Protein 3CWC (pdb70)

Solvent-accessible surface area: 30015 Å² total

Nearest PDB structures (foldseek):
  3cwc-assembly1_A  TM=1.003E+00  e=7.438E-79  Salmonella enterica subsp. enterica serovar Typhimurium str. LT2
  3cwc-assembly1_B  TM=9.970E-01  e=9.339E-73  Salmonella enterica subsp. enterica serovar Typhimurium str. LT2
  1to6-assembly1_A  TM=7.907E-01  e=5.808E-34  Neisseria meningitidis serogroup A
  7o62-assembly1_C  TM=5.176E-01  e=2.120E-01  Desulfotalea psychrophila LSv54
  6r4f-assembly1_A  TM=1.918E-01  e=2.707E-01  Homo sapiens

B-factor: mean 47.13, std 9.65, range [23.75, 76.46]

Sequence (729 aa):
AKIVIAPDSYKESLSALEVATAIEQGFREIWPDADYLKLPLADGGEGTVEAVEATAGRIVHVEVTGPLGHRVNAFYGLSGDARSAFIEAAASGLEQVPPAQRDPLKTTSWGTGELIRHALDAGVEHIIIGIGGSATNDGGAGVQALGARLRDAQGNDIAQGGIGLETLASIDISGLDKRLSACHIEVACDVTNPLTGKEGASAVFGPQKGATPEIERLDTALTRYAHLIARDLHVDVLDLAGGGAAGGGAALYAFCGAQLRRGIEIVTDALHLEACLADADLVITGEGRIDSGKVPIGVANIAKRYNKPVIGIAGSLTHGLDAVFSVIYTICTLEDALKNASENVRTARNVAATLKAGQQLRNAKIVIAPDSYKESLSALEVATAIEQGFREIWPDADYLKLPLADGGEGTVEAVEATAGRIVHVEVTGPLGHRVNAFYGLSGDARSAFIEAAASGLEQVPPAQRDPLKTTSWGTGELIRHALDAGVEHIIIGIGGSATNDGGAGVQALGARLRDAQGNDIAQGGIGLETLASIDISGLDKRLSACHIEVACDVTNPLTGKEGASAVFGPQKGATPEIERLDTALTRYAHLIARDLHVDVLDLAGGGAAGGGAALYAFCGAQLRRGIEIVTDALHLEACLADADLVITGEGRIDSQTIHGKVPIGVANIAKRYNKPVIGIAGSLTAHGLDAVFSVIYTICTLEDALKNASENVRTARNVAATLKAGQQL

Foldseek 3Di:
DEEEEEAQAAPLFGHLVLLSVLLVLLLCVQVVPHHYDYQRFDFLDPRHQVSVVLQVWDKDWDWFQEFQRDIATAIWIAGPVRQEIEEECSGAFPVRAPPVRQDQQATAPLRVLVSVVVSVVSVHQEYEYRQPGGLYQQQNLVLVNQQKAWDAPVSDGFHHHLNSLLRTDAIDCPGGNPCQQSHAYEYAFDFQAACADCRALLNPVVVVSVDDPVSVSSRVSSVSVQVNLCVHQVDRSRNGGRQRGNNGVSCCVRNRVYHYDGSLVVRCVVSVLLVSLLPGQAYEYEYHDADVDPRLVSNLVSNVVNPHAYEYEYEYQVPSHPYYHYFYFDRPPDPCRNVVSSNRSNVSNVVSVVVVVVVPVD/DAEEEEEAQAAPLFGHQQLLSVLLVLLLCVQVVPHHYHYQYAYFLDPNHQVSVVLQVWDKDWDWFQAFQGDIDIAIWIAGPVRQEIEEECRRFAPVVADPVGQDQQRTAPLRVLVSVVVSVVSVYQEYEYRQPGGLYQQQNLNLVNQFKAFAFPVRHGFHHGLVRLQRGDAIGCPGGNPCQQSHAYEYAFDFFAACADCRAQLNPPVVVSPDDPVSVSSRVSSVVVQVNLCVRQVDRRRNGGRQRGNNGVSCCCRNRVYHYDNRSVVRCVVSVLLVSLLPHQEYEYEYHDEDPVPPDPSNLQVSLVSNVVNPHAYEYEYEYCDDHSHPYYDYFYADRPPPCVRSVVSSNRSNVSNVVSVVVVVVVVD

Radius of gyration: 36.72 Å; Cα contacts (8 Å, |Δi|>4): 1914; chains: 2; bounding box: 70×64×110 Å

Organism: Salmonella typhimurium (strain LT2 / SGSC1412 / ATCC 700720) (NCBI:txid99287)

CATH classification: 3.40.50.10350 (+1 more: 3.90.1510.10)

Secondary structure (DSSP, 8-state):
--EEE----BTTS--HHHHHHHHHHHHHTT-TTS-EEE-----SSTTTTT--TTTT-EEEEEEEE-TTSSEEEEEEEE-TTS-EEEE--TTTBGGGS-GGG--TTT---HHHHHHHHHHHHTT-SEEEEE--SB---STT---TTTT-EEE-TTSPBPPSSTTGGGS--EEETTSS-THHHHSEEEEE------SSSTTSHHHHHTGGGT-----HHHHHHHHHHHHHHHHHS----TT-TTTT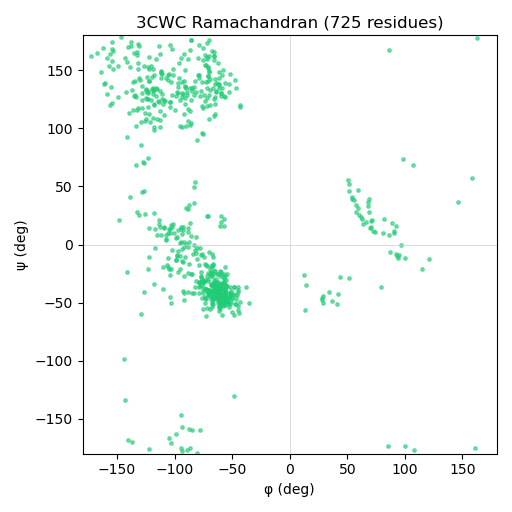GGG--HHIIIII--EEE-HHHHHHHHTTHHHHHHH-SEEEE--EES---HHHHHHHHHHHHTT--EEEEEEE-----SEEEEEE---TTSTTHHHHHHHHH--HHHHHHHHHHHHH--/---EEE----BTTS--HHHHHHHHHHHHHTT-TTS-EEE-----SSTTTTT--TTTT-EEEEEEEE-TTSSEEEEEEEE-TTSSEEEE--TTTBGGGS-GGG--TTT---HHHHHHHHHHHHTT-SEEEEE--SB---STT---TTTT-EEE-TTSPBPPSSHHHHTT--EEE-TTS-THHHHSEEEEE------SSSTTSHHHHHTGGGT-----HHHHHHHHHHHHHHHHHT----SS-TTTTGGG--HHHHHHH-PEEE-HHHHHHHHTTHHHHHHT-SEEEE--B-SSSTT---HHHHHHHHHHHTTT--EEEEEEES-----SEEEEEE----SSSHHHHHHHHHH--HHHHHHHHHHHHT-

InterPro domains:
  IPR004381 Glycerate kinase [PF02595] (3-373)
  IPR004381 Glycerate kinase [PIRSF006078] (1-374)
  IPR004381 Glycerate kinase [PTHR21599] (1-378)
  IPR004381 Glycerate kinase [TIGR00045] (2-374)
  IPR018193 Glycerate kinase, flavodoxin-like fold [G3DSA:3.90.1510.10] (42-276)
  IPR018197 Glycerate kinase, restriction-enzyme-like fold [G3DSA:3.40.50.10350] (1-362)
  IPR036129 Glycerate kinase superfamily [SSF110738] (1-373)

Structure (mmCIF, N/CA/C/O backbone):
data_3CWC
#
_entry.id   3CWC
#
_cell.length_a   63.733
_cell.length_b   59.549
_cell.length_c   103.605
_cell.angle_alpha   90.000
_cell.angle_beta   106.010
_cell.angle_gamma   90.000
#
_symmetry.space_group_name_H-M   'P 1 21 1'
#
loop_
_entity.id
_entity.type
_entity.pdbx_description
1 polymer 'Putative glycerate kinase 2'
2 non-polymer 1,2-ETHANEDIOL
3 non-polymer 'CHLORIDE ION'
4 water water
#
loop_
_atom_site.group_PDB
_atom_site.id
_atom_site.type_symbol
_atom_site.label_atom_id
_atom_site.label_alt_id
_atom_site.label_comp_id
_atom_site.label_asym_id
_atom_site.label_entity_id
_atom_site.label_seq_id
_atom_site.pdbx_PDB_ins_code
_atom_site.Cartn_x
_atom_site.Cartn_y
_atom_site.Cartn_z
_atom_site.occupancy
_atom_site.B_iso_or_equiv
_atom_site.auth_seq_id
_atom_site.auth_comp_id
_atom_site.auth_asym_id
_atom_site.auth_atom_id
_atom_site.pdbx_PDB_model_num
ATOM 1 N N . ALA A 1 3 ? 50.974 53.116 15.221 1.00 33.99 0 ALA A N 1
ATOM 2 C CA . ALA A 1 3 ? 49.657 52.449 14.993 1.00 34.46 0 ALA A CA 1
ATOM 3 C C . ALA A 1 3 ? 48.653 52.879 16.042 1.00 34.31 0 ALA A C 1
ATOM 4 O O . ALA A 1 3 ? 48.986 52.990 17.212 1.00 34.34 0 ALA A O 1
ATOM 14 N N . LYS A 1 5 ? 45.990 52.511 18.720 1.00 32.53 2 LYS A N 1
ATOM 15 C CA . LYS A 1 5 ? 45.720 51.499 19.719 1.00 32.88 2 LYS A CA 1
ATOM 16 C C . LYS A 1 5 ? 44.268 51.522 20.074 1.00 31.72 2 LYS A C 1
ATOM 17 O O . LYS A 1 5 ? 43.777 52.529 20.527 1.00 31.53 2 LYS A O 1
ATOM 23 N N . ILE A 1 6 ? 43.602 50.387 19.880 1.00 30.34 3 ILE A N 1
ATOM 24 C CA . ILE A 1 6 ? 42.193 50.246 20.084 1.00 30.43 3 ILE A CA 1
ATOM 25 C C . ILE A 1 6 ? 42.008 49.105 21.100 1.00 31.02 3 ILE A C 1
ATOM 26 O O . ILE A 1 6 ? 42.423 47.986 20.837 1.00 31.40 3 ILE A O 1
ATOM 31 N N . VAL A 1 7 ? 41.421 49.417 22.257 1.00 30.79 4 VAL A N 1
ATOM 32 C CA . VAL A 1 7 ? 41.129 48.413 23.280 1.00 31.13 4 VAL A CA 1
ATOM 33 C C . VAL A 1 7 ? 39.645 48.090 23.193 1.00 31.55 4 VAL A C 1
ATOM 34 O O . VAL A 1 7 ? 38.832 48.998 23.192 1.00 31.80 4 VAL A O 1
ATOM 38 N N . ILE A 1 8 ? 39.329 46.802 23.110 1.00 31.08 5 ILE A N 1
ATOM 39 C CA . ILE A 1 8 ? 37.993 46.297 23.059 1.00 32.28 5 ILE A CA 1
ATOM 40 C C . ILE A 1 8 ? 37.714 45.517 24.344 1.00 32.90 5 ILE A C 1
ATOM 41 O O . ILE A 1 8 ? 38.180 44.385 24.522 1.00 33.25 5 ILE A O 1
ATOM 46 N N . ALA A 1 9 ? 36.894 46.115 25.221 1.00 34.04 6 ALA A N 1
ATOM 47 C CA . ALA A 1 9 ? 36.698 45.650 26.618 1.00 33.77 6 ALA A CA 1
ATOM 48 C C . ALA A 1 9 ? 35.205 45.588 27.001 1.00 34.01 6 ALA A C 1
ATOM 49 O O . ALA A 1 9 ? 34.703 46.434 27.787 1.00 32.15 6 ALA A O 1
ATOM 51 N N . PRO A 1 10 ? 34.464 44.635 26.387 1.00 35.18 7 PRO A N 1
ATOM 52 C CA . PRO A 1 10 ? 33.039 44.435 26.636 1.00 36.10 7 PRO A CA 1
ATOM 53 C C . PRO A 1 10 ? 32.756 43.367 27.699 1.00 37.74 7 PRO A C 1
ATOM 54 O O . PRO A 1 10 ? 33.595 42.540 27.977 1.00 37.35 7 PRO A O 1
ATOM 58 N N . ASP A 1 11 ? 31.540 43.430 28.240 1.00 39.23 8 ASP A N 1
ATOM 59 C CA . ASP A 1 11 ? 30.897 42.376 28.993 1.00 39.82 8 ASP A CA 1
ATOM 60 C C . ASP A 1 11 ? 30.205 41.440 27.993 1.00 40.23 8 ASP A C 1
ATOM 61 O O . ASP A 1 11 ? 30.173 41.696 26.765 1.00 38.79 8 ASP A O 1
ATOM 66 N N . SER A 1 12 ? 29.625 40.352 28.501 1.00 39.71 9 SER A N 1
ATOM 67 C CA . SER A 1 12 ? 28.943 39.414 27.592 1.00 39.50 9 SER A CA 1
ATOM 68 C C . SER A 1 12 ? 27.575 39.932 27.215 1.00 39.05 9 SER A C 1
ATOM 69 O O . SER A 1 12 ? 27.082 40.945 27.739 1.00 38.05 9 SER A O 1
ATOM 72 N N . TYR A 1 13 ? 26.974 39.236 26.264 1.00 39.39 10 TYR A N 1
ATOM 73 C CA . TYR A 1 13 ? 25.562 39.366 26.006 1.00 40.18 10 TYR A CA 1
ATOM 74 C C . TYR A 1 13 ? 24.875 38.188 26.679 1.00 41.72 10 TYR A C 1
ATOM 75 O O . TYR A 1 13 ? 25.112 37.029 26.321 1.00 43.14 10 TYR A O 1
ATOM 84 N N . LYS A 1 14 ? 24.038 38.480 27.665 1.00 42.75 11 LYS A N 1
ATOM 85 C CA . LYS A 1 14 ? 23.345 37.465 28.397 1.00 43.48 11 LYS A CA 1
ATOM 86 C C . LYS A 1 14 ? 22.425 36.572 27.537 1.00 43.50 11 LYS A C 1
ATOM 87 O O . LYS A 1 14 ? 21.570 37.073 26.786 1.00 43.25 11 LYS A O 1
ATOM 93 N N . GLU A 1 15 ? 22.612 35.251 27.676 1.00 43.13 12 GLU A N 1
ATOM 94 C CA . GLU A 1 15 ? 21.938 34.223 26.864 1.00 43.36 12 GLU A CA 1
ATOM 95 C C . GLU A 1 15 ? 22.426 34.229 25.439 1.00 42.59 12 GLU A C 1
ATOM 96 O O . GLU A 1 15 ? 21.795 33.656 24.556 1.00 43.16 12 GLU A O 1
ATOM 102 N N . SER A 1 16 ? 23.538 34.908 25.196 1.00 41.87 13 SER A N 1
ATOM 103 C CA . SER A 1 16 ? 24.099 34.958 23.874 1.00 40.81 13 SER A CA 1
ATOM 104 C C . SER A 1 16 ? 25.635 34.930 24.001 1.00 40.86 13 SER A C 1
ATOM 105 O O . SER A 1 16 ? 26.196 34.149 24.776 1.00 41.48 13 SER A O 1
ATOM 108 N N . LEU A 1 17 ? 26.305 35.809 23.271 1.00 40.27 14 LEU A N 1
ATOM 109 C CA . LEU A 1 17 ? 27.741 35.772 23.118 1.00 38.87 14 LEU A CA 1
ATOM 110 C C . LEU A 1 17 ? 28.487 36.025 24.417 1.00 38.26 14 LEU A C 1
ATOM 111 O O . LEU A 1 17 ? 28.093 36.895 25.183 1.00 37.82 14 LEU A O 1
ATOM 116 N N . SER A 1 18 ? 29.555 35.257 24.657 1.00 37.52 15 SER A N 1
ATOM 117 C CA . SER A 1 18 ? 30.470 35.517 25.758 1.00 37.25 15 SER A CA 1
ATOM 118 C C . SER A 1 18 ? 31.208 36.858 25.531 1.00 37.72 15 SER A C 1
ATOM 119 O O . SER A 1 18 ? 31.227 37.336 24.403 1.00 38.75 15 SER A O 1
ATOM 122 N N . ALA A 1 19 ? 31.810 37.426 26.594 1.00 37.33 16 ALA A N 1
ATOM 123 C CA . ALA A 1 19 ? 32.604 38.647 26.536 1.00 36.87 16 ALA A CA 1
ATOM 124 C C . ALA A 1 19 ? 33.637 38.585 25.442 1.00 37.49 16 ALA A C 1
ATOM 125 O O . ALA A 1 19 ? 33.762 39.548 24.678 1.00 36.88 16 ALA A O 1
ATOM 127 N N . LEU A 1 20 ? 34.345 37.459 25.355 1.00 37.18 17 LEU A N 1
ATOM 128 C CA . LEU A 1 20 ? 35.326 37.248 24.302 1.00 37.67 17 LEU A CA 1
ATOM 129 C C . LEU A 1 20 ? 34.715 37.209 22.885 1.00 37.55 17 LEU A C 1
ATOM 130 O O . LEU A 1 20 ? 35.305 37.732 21.943 1.00 37.23 17 LEU A O 1
ATOM 135 N N . GLU A 1 21 ? 33.563 36.565 22.736 1.00 37.20 18 GLU A N 1
ATOM 136 C CA . GLU A 1 21 ? 32.925 36.479 21.450 1.00 37.47 18 GLU A CA 1
ATOM 137 C C . GLU A 1 21 ? 32.436 37.856 20.997 1.00 36.85 18 GLU A C 1
ATOM 138 O O . GLU A 1 21 ? 32.527 38.148 19.821 1.00 36.89 18 GLU A O 1
ATOM 144 N N . VAL A 1 22 ? 31.967 38.687 21.922 1.00 35.62 19 VAL A N 1
ATOM 145 C CA . VAL A 1 22 ? 31.640 40.087 21.618 1.00 36.28 19 VAL A CA 1
ATOM 146 C C . VAL A 1 22 ? 32.881 40.827 21.124 1.00 36.65 19 VAL A C 1
ATOM 147 O O . VAL A 1 22 ? 32.816 41.526 20.117 1.00 35.87 19 VAL A O 1
ATOM 151 N N . ALA A 1 23 ? 33.993 40.651 21.854 1.00 36.47 20 ALA A N 1
ATOM 152 C CA . ALA A 1 23 ? 35.232 41.359 21.578 1.00 35.84 20 ALA A CA 1
ATOM 153 C C . ALA A 1 23 ? 35.769 40.918 20.209 1.00 35.59 20 ALA A C 1
ATOM 154 O O . ALA A 1 23 ? 36.245 41.733 19.422 1.00 35.34 20 ALA A O 1
ATOM 156 N N . THR A 1 24 ? 35.598 39.642 19.880 1.00 36.12 21 THR A N 1
ATOM 157 C CA . THR A 1 24 ? 36.059 39.115 18.595 1.00 35.38 21 THR A CA 1
ATOM 158 C C . THR A 1 24 ? 35.241 39.650 17.446 1.00 35.66 21 THR A C 1
ATOM 159 O O . THR A 1 24 ? 35.799 40.038 16.426 1.00 34.93 21 THR A O 1
ATOM 163 N N . ALA A 1 25 ? 33.915 39.721 17.635 1.00 35.69 22 ALA A N 1
ATOM 164 C CA . ALA A 1 25 ? 33.023 40.258 16.618 1.00 35.05 22 ALA A CA 1
ATOM 165 C C . ALA A 1 25 ? 33.300 41.740 16.364 1.00 34.49 22 ALA A C 1
ATOM 166 O O . ALA A 1 25 ? 33.278 42.184 15.216 1.00 34.42 22 ALA A O 1
ATOM 168 N N . ILE A 1 26 ? 33.587 42.487 17.424 1.00 33.75 23 ILE A N 1
ATOM 169 C CA . ILE A 1 26 ? 33.894 43.889 17.303 1.00 33.11 23 ILE A CA 1
ATOM 170 C C . ILE A 1 26 ? 35.206 44.091 16.556 1.00 34.13 23 ILE A C 1
ATOM 171 O O . ILE A 1 26 ? 35.285 44.974 15.691 1.00 34.05 23 ILE A O 1
ATOM 176 N N . GLU A 1 27 ? 36.214 43.284 16.876 1.00 34.99 24 GLU A N 1
ATOM 177 C CA . GLU A 1 27 ? 37.507 43.409 16.244 1.00 36.57 24 GLU A CA 1
ATOM 178 C C . GLU A 1 27 ? 37.461 43.047 14.755 1.00 36.61 24 GLU A C 1
ATOM 179 O O . GLU A 1 2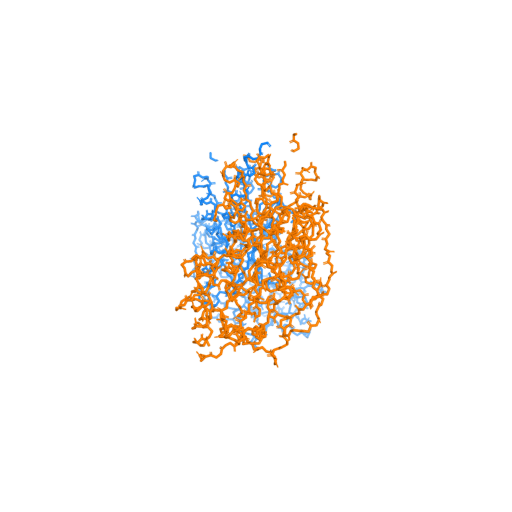7 ? 38.025 43.754 13.952 1.00 35.72 24 GLU A O 1
ATOM 185 N N . GLN A 1 28 ? 36.804 41.940 14.417 1.00 37.04 25 GLN A N 1
ATOM 186 C CA . GLN A 1 28 ? 36.486 41.620 13.012 1.00 37.76 25 GLN A CA 1
ATOM 187 C C . GLN A 1 28 ? 35.866 42.773 12.205 1.00 37.65 25 GLN A C 1
ATOM 188 O O . GLN A 1 28 ? 36.350 43.088 11.143 1.00 38.41 25 GLN A O 1
ATOM 194 N N . GLY A 1 29 ? 34.815 43.405 12.715 1.00 37.14 26 GLY A N 1
ATOM 195 C CA . GLY A 1 29 ? 34.210 44.561 12.030 1.00 35.95 26 GLY A CA 1
ATOM 196 C C . GLY A 1 29 ? 35.155 45.746 11.882 1.00 35.39 26 GLY A C 1
ATOM 197 O O . GLY A 1 29 ? 35.247 46.324 10.799 1.00 34.35 26 GLY A O 1
ATOM 198 N N . PHE A 1 30 ? 35.835 46.117 12.970 1.00 34.01 27 PHE A N 1
ATOM 199 C CA . PHE A 1 30 ? 36.871 47.153 12.916 1.00 34.96 27 PHE A CA 1
ATOM 200 C C . PHE A 1 30 ? 37.979 46.878 11.912 1.00 34.80 27 PHE A C 1
ATOM 201 O O . PHE A 1 30 ? 38.423 47.777 11.238 1.00 34.55 27 PHE A O 1
ATOM 209 N N . ARG A 1 31 ? 38.424 45.631 11.783 1.00 36.07 28 ARG A N 1
ATOM 210 C CA . ARG A 1 31 ? 39.483 45.339 10.820 1.00 37.16 28 ARG A CA 1
ATOM 211 C C . ARG A 1 31 ? 39.072 45.489 9.371 1.00 37.39 28 ARG A C 1
ATOM 212 O O . ARG A 1 31 ? 39.916 45.606 8.508 1.00 38.39 28 ARG A O 1
ATOM 220 N N . GLU A 1 32 ? 37.789 45.484 9.110 1.00 37.48 29 GLU A N 1
ATOM 221 C CA . GLU A 1 32 ? 37.292 45.753 7.777 1.00 37.74 29 GLU A CA 1
ATOM 222 C C . GLU A 1 32 ? 37.559 47.198 7.334 1.00 37.26 29 GLU A C 1
ATOM 223 O O . GLU A 1 32 ? 37.684 47.453 6.165 1.00 38.44 29 GLU A O 1
ATOM 229 N N . ILE A 1 33 ? 37.697 48.114 8.284 1.00 35.80 30 ILE A N 1
ATOM 230 C CA . ILE A 1 33 ? 38.033 49.516 8.037 1.00 34.65 30 ILE A CA 1
ATOM 231 C C . ILE A 1 33 ? 39.493 49.774 8.382 1.00 34.00 30 ILE A C 1
ATOM 232 O O . ILE A 1 33 ? 40.192 50.375 7.618 1.00 34.06 30 ILE A O 1
ATOM 237 N N . TRP A 1 34 ? 39.959 49.273 9.533 1.00 33.68 31 TRP A N 1
ATOM 238 C CA . TRP A 1 34 ? 41.318 49.504 10.000 1.00 33.29 31 TRP A CA 1
ATOM 239 C C . TRP A 1 34 ? 42.081 48.176 10.248 1.00 33.84 31 TRP A C 1
ATOM 240 O O . TRP A 1 34 ? 42.284 47.758 11.408 1.00 34.17 31 TRP A O 1
ATOM 251 N N . PRO A 1 35 ? 42.498 47.491 9.149 1.00 34.55 32 PRO A N 1
ATOM 252 C CA . PRO A 1 35 ? 43.140 46.183 9.323 1.00 34.55 32 PRO A CA 1
ATOM 253 C C . PRO A 1 35 ? 44.385 46.187 10.155 1.00 35.22 32 PRO A C 1
ATOM 254 O O . PRO A 1 35 ? 44.636 45.243 10.882 1.00 36.60 32 PRO A O 1
ATOM 258 N N . ASP A 1 36 ? 45.167 47.238 10.011 1.00 36.43 33 ASP A N 1
ATOM 259 C CA . ASP A 1 36 ? 46.491 47.335 10.519 1.00 37.59 33 ASP A CA 1
ATOM 260 C C . ASP A 1 36 ? 46.582 48.092 11.851 1.00 37.47 33 ASP A C 1
ATOM 261 O O . ASP A 1 36 ? 47.669 48.362 12.302 1.00 37.73 33 ASP A O 1
ATOM 266 N N . ALA A 1 37 ? 45.476 48.471 12.476 1.00 36.79 34 ALA A N 1
ATOM 267 C CA . ALA A 1 37 ? 45.569 49.060 13.805 1.00 36.44 34 ALA A CA 1
ATOM 268 C C . ALA A 1 37 ? 46.040 47.983 14.791 1.00 36.08 34 ALA A C 1
ATOM 269 O O . ALA A 1 37 ? 46.018 46.801 14.482 1.00 35.49 34 ALA A O 1
ATOM 271 N N . ASP A 1 38 ? 46.442 48.417 15.981 1.00 36.56 35 ASP A N 1
ATOM 272 C CA . ASP A 1 38 ? 46.720 47.534 17.109 1.00 37.09 35 ASP A CA 1
ATOM 273 C C . ASP A 1 38 ? 45.516 47.301 18.037 1.00 36.75 35 ASP A C 1
ATOM 274 O O . ASP A 1 38 ? 45.118 48.192 18.769 1.00 36.93 35 ASP A O 1
ATOM 279 N N . TYR A 1 39 ? 45.020 46.069 18.038 1.00 36.40 36 TYR A N 1
ATOM 280 C CA . TYR A 1 39 ? 43.873 45.635 18.838 1.00 36.62 36 TYR A CA 1
ATOM 281 C C . TYR A 1 39 ? 44.244 44.820 20.072 1.00 37.13 36 TYR A C 1
ATOM 282 O O . TYR A 1 39 ? 45.122 44.008 20.033 1.00 36.49 36 TYR A O 1
ATOM 291 N N . LEU A 1 40 ? 43.539 45.089 21.168 1.00 37.78 37 LEU A N 1
ATOM 292 C CA . LEU A 1 40 ? 43.641 44.354 22.393 1.00 37.63 37 LEU A CA 1
ATOM 293 C C . LEU A 1 40 ? 42.205 44.060 22.809 1.00 38.12 37 LEU A C 1
ATOM 294 O O . LEU A 1 40 ? 41.442 44.976 23.070 1.00 38.07 37 LEU A O 1
ATOM 299 N N . LYS A 1 41 ? 41.862 42.780 22.872 1.00 38.58 38 LYS A N 1
ATOM 300 C CA . LYS A 1 41 ? 40.604 42.318 23.442 1.00 39.12 38 LYS A CA 1
ATOM 301 C C . LYS A 1 41 ? 40.832 41.969 24.908 1.00 39.30 38 LYS A C 1
ATOM 302 O O . LYS A 1 41 ? 41.740 41.211 25.255 1.00 39.38 38 LYS A O 1
ATOM 308 N N . LEU A 1 42 ? 40.008 42.563 25.755 1.00 39.68 39 LEU A N 1
ATOM 309 C CA . LEU A 1 42 ? 39.970 42.319 27.178 1.00 40.11 39 LEU A CA 1
ATOM 310 C C . LEU A 1 42 ? 38.530 42.026 27.559 1.00 40.00 39 LEU A C 1
ATOM 311 O O . LEU A 1 42 ? 37.807 42.929 27.940 1.00 39.47 39 LEU A O 1
ATOM 316 N N . PRO A 1 43 ? 38.100 40.757 27.444 1.00 40.76 40 PRO A N 1
ATOM 317 C CA . PRO A 1 43 ? 36.768 40.391 27.921 1.00 40.45 40 PRO A CA 1
ATOM 318 C C . PRO A 1 43 ? 36.639 40.684 29.397 1.00 41.24 40 PRO A C 1
ATOM 319 O O . PRO A 1 43 ? 37.532 40.295 30.195 1.00 42.11 40 PRO A O 1
ATOM 323 N N . LEU A 1 44 ? 35.573 41.363 29.780 1.00 41.03 41 LEU A N 1
ATOM 324 C CA . LEU A 1 44 ? 35.415 41.784 31.172 1.00 41.78 41 LEU A CA 1
ATOM 325 C C . LEU A 1 44 ? 34.252 41.068 31.818 1.00 42.05 41 LEU A C 1
ATOM 326 O O . LEU A 1 44 ? 33.486 40.390 31.144 1.00 43.76 41 LEU A O 1
ATOM 331 N N . ALA A 1 45 ? 34.128 41.229 33.123 1.00 42.83 42 ALA A N 1
ATOM 332 C CA . ALA A 1 45 ? 33.014 40.676 33.899 1.00 43.44 42 ALA A CA 1
ATOM 333 C C . ALA A 1 45 ? 32.918 41.495 35.188 1.00 43.92 42 ALA A C 1
ATOM 334 O O . ALA A 1 45 ? 33.879 42.185 35.571 1.00 43.54 42 ALA A O 1
ATOM 336 N N . ASP A 1 46 ? 31.756 41.443 35.835 1.00 44.77 43 ASP A N 1
ATOM 337 C CA . ASP A 1 46 ? 31.501 42.253 37.042 1.00 45.40 43 ASP A CA 1
ATOM 338 C C . ASP A 1 46 ? 31.574 41.431 38.342 1.00 45.41 43 ASP A C 1
ATOM 339 O O . ASP A 1 46 ? 31.181 41.897 39.407 1.00 45.44 43 ASP A O 1
ATOM 344 N N . GLY A 1 47 ? 32.101 40.220 38.258 1.00 45.14 44 GLY A N 1
ATOM 345 C CA . GLY A 1 47 ? 32.086 39.315 39.399 1.00 46.15 44 GLY A CA 1
ATOM 346 C C . GLY A 1 47 ? 30.907 38.353 39.398 1.00 46.04 44 GLY A C 1
ATOM 347 O O . GLY A 1 47 ? 30.860 37.443 40.199 1.00 45.69 44 GLY A O 1
ATOM 348 N N . GLY A 1 48 ? 29.968 38.566 38.488 1.00 46.88 45 GLY A N 1
ATOM 349 C CA . GLY A 1 48 ? 28.809 37.715 38.320 1.00 47.35 45 GLY A CA 1
ATOM 350 C C . GLY A 1 48 ? 29.077 36.512 37.444 1.00 48.63 45 GLY A C 1
ATOM 351 O O . GLY A 1 48 ? 30.204 36.074 37.281 1.00 48.47 45 GLY A O 1
ATOM 352 N N . GLU A 1 49 ? 28.000 35.952 36.913 1.00 50.27 46 GLU A N 1
ATOM 353 C CA . GLU A 1 49 ? 28.047 34.864 35.941 1.00 51.60 46 GLU A CA 1
ATOM 354 C C . GLU A 1 49 ? 29.068 35.193 34.848 1.00 50.24 46 GLU A C 1
ATOM 355 O O . GLU A 1 49 ? 29.078 36.318 34.345 1.00 49.89 46 GLU A O 1
ATOM 361 N N . GLY A 1 50 ? 29.910 34.222 34.491 1.00 49.04 47 GLY A N 1
ATOM 362 C CA . GLY A 1 50 ? 30.896 34.374 33.411 1.00 47.93 47 GLY A CA 1
ATOM 363 C C . GLY A 1 50 ? 32.231 35.003 33.818 1.00 47.12 47 GLY A C 1
ATOM 364 O O . GLY A 1 50 ? 33.062 35.294 32.959 1.00 46.29 47 GLY A O 1
ATOM 365 N N . THR A 1 51 ? 32.453 35.211 35.125 1.00 45.60 48 THR A N 1
ATOM 366 C CA . THR A 1 51 ? 33.680 35.873 35.598 1.00 45.02 48 THR A CA 1
ATOM 367 C C . THR A 1 51 ? 34.871 34.934 35.504 1.00 44.27 48 THR A C 1
ATOM 368 O O . THR A 1 51 ? 35.952 35.393 35.178 1.00 44.38 48 THR A O 1
ATOM 372 N N . VAL A 1 52 ? 34.679 33.639 35.795 1.00 44.36 49 VAL A N 1
ATOM 373 C CA . VAL A 1 52 ? 35.808 32.646 35.749 1.00 44.03 49 VAL A CA 1
ATOM 374 C C . VAL A 1 52 ? 36.310 32.486 34.319 1.00 43.53 49 VAL A C 1
ATOM 375 O O . VAL A 1 52 ? 37.507 32.520 34.077 1.00 43.64 49 VAL A O 1
ATOM 379 N N . GLU A 1 53 ? 35.388 32.343 33.372 1.00 43.95 50 GLU A N 1
ATOM 380 C CA . GLU A 1 53 ? 35.741 32.225 31.947 1.00 43.78 50 GLU A CA 1
ATOM 381 C C . GLU A 1 53 ? 36.386 33.483 31.337 1.00 43.01 50 GLU A C 1
ATOM 382 O O . GLU A 1 53 ? 37.280 33.379 30.475 1.00 42.82 50 GLU A O 1
ATOM 388 N N . ALA A 1 54 ? 35.940 34.655 31.773 1.00 41.49 51 ALA A N 1
ATOM 389 C CA . ALA A 1 54 ? 36.475 35.901 31.242 1.00 41.18 51 ALA A CA 1
ATOM 390 C C . ALA A 1 54 ? 37.891 36.131 31.755 1.00 40.49 51 ALA A C 1
ATOM 391 O O . ALA A 1 54 ? 38.765 36.582 31.021 1.00 40.48 51 ALA A O 1
ATOM 401 N N . VAL A 1 56 ? 40.096 33.775 32.841 1.00 39.07 53 VAL A N 1
ATOM 402 C CA . VAL A 1 56 ? 41.000 32.808 32.241 1.00 39.69 53 VAL A CA 1
ATOM 403 C C . VAL A 1 56 ? 41.463 33.331 30.873 1.00 39.64 53 VAL A C 1
ATOM 404 O O . VAL A 1 56 ? 42.661 33.402 30.608 1.00 38.64 53 VAL A O 1
ATOM 408 N N . GLU A 1 57 ? 40.505 33.746 30.048 1.00 40.42 54 GLU A N 1
ATOM 409 C CA . GLU A 1 57 ? 40.797 34.244 28.707 1.00 41.26 54 GLU A CA 1
ATOM 410 C C . GLU A 1 57 ? 41.699 35.460 28.783 1.00 41.63 54 GLU A C 1
ATOM 411 O O . GLU A 1 57 ? 42.780 35.488 28.184 1.00 41.91 54 GLU A O 1
ATOM 417 N N . ALA A 1 58 ? 41.239 36.454 29.537 1.00 41.95 55 ALA A N 1
ATOM 418 C CA . ALA A 1 58 ? 41.972 37.699 29.761 1.00 42.25 55 ALA A CA 1
ATOM 419 C C . ALA A 1 58 ? 43.401 37.491 30.312 1.00 42.25 55 ALA A C 1
ATOM 420 O O . ALA A 1 58 ? 44.262 38.346 30.118 1.00 41.91 55 ALA A O 1
ATOM 422 N N . THR A 1 59 ? 43.643 36.364 30.992 1.00 42.82 56 THR A N 1
ATOM 423 C CA . THR A 1 59 ? 44.951 36.065 31.597 1.00 43.14 56 THR A CA 1
ATOM 424 C C . THR A 1 59 ? 45.645 34.833 30.977 1.00 43.54 56 THR A C 1
ATOM 425 O O . THR A 1 59 ? 46.664 34.369 31.487 1.00 43.28 56 THR A O 1
ATOM 429 N N . ALA A 1 60 ? 45.082 34.307 29.889 1.00 44.22 57 ALA A N 1
ATOM 430 C CA . ALA A 1 60 ? 45.675 33.187 29.145 1.00 44.55 57 ALA A CA 1
ATOM 431 C C . ALA A 1 60 ? 45.844 31.966 30.021 1.00 44.90 57 ALA A C 1
ATOM 432 O O . ALA A 1 60 ? 46.768 31.177 29.827 1.00 45.08 57 ALA A O 1
ATOM 434 N N . GLY A 1 61 ? 44.951 31.809 30.991 1.00 45.55 58 GLY A N 1
ATOM 435 C CA . GLY A 1 61 ? 45.033 30.706 31.955 1.00 46.16 58 GLY A CA 1
ATOM 436 C C . GLY A 1 61 ? 44.186 29.545 31.480 1.00 46.71 58 GLY A C 1
ATOM 437 O O . GLY A 1 61 ? 44.029 29.349 30.279 1.00 47.16 58 GLY A O 1
ATOM 438 N N . ARG A 1 62 ? 43.596 28.801 32.412 1.00 47.68 59 ARG A N 1
ATOM 439 C CA . ARG A 1 62 ? 42.776 27.642 32.045 1.00 48.04 59 ARG A CA 1
ATOM 440 C C . ARG A 1 62 ? 41.714 27.295 33.081 1.00 48.13 59 ARG A C 1
ATOM 441 O O . ARG A 1 62 ? 41.839 27.667 34.250 1.00 48.25 59 ARG A O 1
ATOM 449 N N . ILE A 1 63 ? 40.676 26.586 32.614 1.00 48.46 60 ILE A N 1
ATOM 450 C CA . ILE A 1 63 ? 39.609 26.018 33.452 1.00 48.92 60 ILE A CA 1
ATOM 451 C C . ILE A 1 63 ? 39.943 24.610 33.956 1.00 49.22 60 ILE A C 1
ATOM 452 O O . ILE A 1 63 ? 40.275 23.730 33.173 1.00 48.62 60 ILE A O 1
ATOM 457 N N . VAL A 1 64 ? 39.815 24.402 35.267 1.00 50.37 61 VAL A N 1
ATOM 458 C CA . VAL A 1 64 ? 40.059 23.096 35.907 1.00 50.53 61 VAL A CA 1
ATOM 459 C C . VAL A 1 64 ? 38.716 22.542 36.379 1.00 51.22 61 VAL A C 1
ATOM 460 O O . VAL A 1 64 ? 38.033 23.197 37.161 1.00 51.77 61 VAL A O 1
ATOM 464 N N . HIS A 1 65 ? 38.310 21.368 35.899 1.00 51.87 62 HIS A N 1
ATOM 465 C CA . HIS A 1 65 ? 37.074 20.732 36.400 1.00 52.50 62 HIS A CA 1
ATOM 466 C C . HIS A 1 65 ? 37.380 19.827 37.582 1.00 52.68 62 HIS A C 1
ATOM 467 O O . HIS A 1 65 ? 38.327 19.057 37.528 1.00 52.70 62 HIS A O 1
ATOM 474 N N . VAL A 1 66 ? 36.579 19.909 38.643 1.00 52.87 63 VAL A N 1
ATOM 475 C CA . VAL A 1 66 ? 36.752 18.991 39.786 1.00 53.13 63 VAL A CA 1
ATOM 476 C C . VAL A 1 66 ? 35.420 18.701 40.476 1.00 53.19 63 VAL A C 1
ATOM 477 O O . VAL A 1 66 ? 34.483 19.506 40.396 1.00 53.82 63 VAL A O 1
ATOM 481 N N . GLU A 1 67 ? 35.321 17.540 41.120 1.00 53.37 64 GLU A N 1
ATOM 482 C CA . GLU A 1 67 ? 34.079 17.153 41.798 1.00 53.31 64 GLU A CA 1
ATOM 483 C C . GLU A 1 67 ? 34.050 17.593 43.237 1.00 52.36 64 GLU A C 1
ATOM 484 O O . GLU A 1 67 ? 35.036 17.449 43.991 1.00 52.37 64 GLU A O 1
ATOM 490 N N . VAL A 1 68 ? 32.888 18.117 43.608 1.00 51.13 65 VAL A N 1
ATOM 491 C CA . VAL A 1 68 ? 32.678 18.685 44.920 1.00 50.32 65 VAL A CA 1
ATOM 492 C C . VAL A 1 68 ? 31.290 18.339 45.471 1.00 49.83 65 VAL A C 1
ATOM 493 O O . VAL A 1 68 ? 30.424 17.819 44.762 1.00 48.61 65 VAL A O 1
ATOM 497 N N . THR A 1 69 ? 31.098 18.644 46.751 1.00 49.76 66 THR A N 1
ATOM 498 C CA . THR A 1 69 ? 29.794 18.525 47.378 1.00 49.93 66 THR A CA 1
ATOM 499 C C . THR A 1 69 ? 28.899 19.688 46.963 1.00 50.58 66 THR A C 1
ATOM 500 O O . THR A 1 69 ? 29.207 20.861 47.192 1.00 51.06 66 THR A O 1
ATOM 504 N N . GLY A 1 70 ? 27.792 19.331 46.319 1.00 50.65 67 GLY A N 1
ATOM 505 C CA . GLY A 1 70 ? 26.776 20.261 45.919 1.00 50.21 67 GLY A CA 1
ATOM 506 C C . GLY A 1 70 ? 26.008 20.822 47.089 1.00 50.05 67 GLY A C 1
ATOM 507 O O . GLY A 1 70 ? 26.217 20.427 48.226 1.00 47.72 67 GLY A O 1
ATOM 508 N N . PRO A 1 71 ? 25.096 21.773 46.805 1.00 51.03 68 PRO A N 1
ATOM 509 C CA . PRO A 1 71 ? 24.351 22.413 47.916 1.00 51.18 68 PRO A CA 1
ATOM 510 C C . PRO A 1 71 ? 23.439 21.463 48.750 1.00 51.64 68 PRO A C 1
ATOM 511 O O . PRO A 1 71 ? 23.158 21.781 49.883 1.00 51.69 68 PRO A O 1
ATOM 515 N N . LEU A 1 72 ? 22.947 20.342 48.203 1.00 51.96 69 LEU A N 1
ATOM 516 C CA . LEU A 1 72 ? 22.110 19.409 49.012 1.00 51.53 69 LEU A CA 1
ATOM 517 C C . LEU A 1 72 ? 22.920 18.168 49.455 1.00 51.52 69 LEU A C 1
ATOM 518 O O . LEU A 1 72 ? 22.345 17.161 49.857 1.00 51.16 69 LEU A O 1
ATOM 523 N N . GLY A 1 73 ? 24.250 18.274 49.382 1.00 52.00 70 GLY A N 1
ATOM 524 C CA . GLY A 1 73 ? 25.178 17.226 49.800 1.00 52.63 70 GLY A CA 1
ATOM 525 C C . GLY A 1 73 ? 25.657 16.254 48.725 1.00 53.48 70 GLY A C 1
ATOM 526 O O . GLY A 1 73 ? 26.580 15.475 48.970 1.00 53.83 70 GLY A O 1
ATOM 527 N N . HIS A 1 74 ? 25.059 16.294 47.536 1.00 54.14 71 HIS A N 1
ATOM 528 C CA . HIS A 1 74 ? 25.354 15.314 46.493 1.00 54.79 71 HIS A CA 1
ATOM 529 C C . HIS A 1 74 ? 26.547 15.733 45.658 1.00 55.32 71 HIS A C 1
ATOM 530 O O . HIS A 1 74 ? 27.005 16.852 45.762 1.00 55.45 71 HIS A O 1
ATOM 537 N N . ARG A 1 75 ? 27.070 14.822 44.847 1.00 56.34 72 ARG A N 1
ATOM 538 C CA . ARG A 1 75 ? 28.267 15.114 44.053 1.00 56.96 72 ARG A CA 1
ATOM 539 C C . ARG A 1 75 ? 27.892 15.971 42.846 1.00 57.46 72 ARG A C 1
ATOM 540 O O . ARG A 1 75 ? 26.922 15.669 42.152 1.00 57.70 72 ARG A O 1
ATOM 548 N N . VAL A 1 76 ? 28.638 17.047 42.606 1.00 57.44 73 VAL A N 1
ATOM 549 C CA . VAL A 1 76 ? 28.451 17.838 41.392 1.00 57.45 73 VAL A CA 1
ATOM 550 C C . VAL A 1 76 ? 29.795 18.116 40.715 1.00 57.30 73 VAL A C 1
ATOM 551 O O . VAL A 1 76 ? 30.831 18.202 41.385 1.00 56.76 73 VAL A O 1
ATOM 555 N N . ASN A 1 77 ? 29.785 18.267 39.392 1.00 57.04 74 ASN A N 1
ATOM 556 C CA . ASN A 1 77 ? 31.004 18.650 38.704 1.00 57.76 74 ASN A CA 1
ATOM 557 C C . ASN A 1 77 ? 31.104 20.163 38.618 1.00 58.11 74 ASN A C 1
ATOM 558 O O . ASN A 1 77 ? 30.437 20.808 37.820 1.00 58.20 74 ASN A O 1
ATOM 563 N N . ALA A 1 78 ? 31.934 20.717 39.488 1.00 58.48 75 ALA A N 1
ATOM 564 C CA . ALA A 1 78 ? 32.164 22.141 39.549 1.00 58.23 75 ALA A CA 1
ATOM 565 C C . ALA A 1 78 ? 33.392 22.441 38.701 1.00 58.31 75 ALA A C 1
ATOM 566 O O . ALA A 1 78 ? 33.950 21.545 38.040 1.00 58.60 75 ALA A O 1
ATOM 568 N N . PHE A 1 79 ? 33.817 23.699 38.723 1.00 58.01 76 PHE A N 1
ATOM 569 C CA . PHE A 1 79 ? 35.021 24.101 38.025 1.00 57.66 76 PHE A CA 1
ATOM 570 C C . PHE A 1 79 ? 35.614 25.330 38.687 1.00 57.20 76 PHE A C 1
ATOM 571 O O . PHE A 1 79 ? 34.978 25.950 39.556 1.00 56.82 76 PHE A O 1
ATOM 579 N N . TYR A 1 80 ? 36.845 25.656 38.291 1.00 56.74 77 TYR A N 1
ATOM 580 C CA . TYR A 1 80 ? 37.479 26.932 38.647 1.00 56.49 77 TYR A CA 1
ATOM 581 C C . TYR A 1 80 ? 38.529 27.295 37.606 1.00 55.55 77 TYR A C 1
ATOM 582 O O . TYR A 1 80 ? 38.813 26.513 36.714 1.00 55.19 77 TYR A O 1
ATOM 591 N N . GLY A 1 81 ? 39.098 28.486 37.744 1.00 54.70 78 GLY A N 1
ATOM 592 C CA . GLY A 1 81 ? 40.066 28.996 36.802 1.00 54.38 78 GLY A CA 1
ATOM 593 C C . GLY A 1 81 ? 41.390 29.336 37.448 1.00 54.24 78 GLY A C 1
ATOM 594 O O . GLY A 1 81 ? 41.436 29.858 38.560 1.00 54.21 78 GLY A O 1
ATOM 595 N N . LEU A 1 82 ? 42.471 29.024 36.742 1.00 54.12 79 LEU A N 1
ATOM 596 C CA . LEU A 1 82 ? 43.810 29.437 37.142 1.00 54.16 79 LEU A CA 1
ATOM 597 C C . LEU A 1 82 ? 44.296 30.450 36.113 1.00 53.97 79 LEU A C 1
ATOM 598 O O . LEU A 1 82 ? 43.912 30.373 34.949 1.00 53.39 79 LEU A O 1
ATOM 603 N N . SER A 1 83 ? 45.138 31.388 36.548 1.00 54.15 80 SER A N 1
ATOM 604 C CA . SER A 1 83 ? 45.741 32.366 35.644 1.00 54.35 80 SER A CA 1
ATOM 605 C C . SER A 1 83 ? 46.843 31.725 34.812 1.00 54.78 80 SER A C 1
ATOM 606 O O . SER A 1 83 ? 47.265 30.592 35.083 1.00 54.72 80 SER A O 1
ATOM 609 N N . GLY A 1 84 ? 47.303 32.466 33.802 1.00 55.30 81 GLY A N 1
ATOM 610 C CA . GLY A 1 84 ? 48.392 32.021 32.938 1.00 55.44 81 GLY A CA 1
ATOM 611 C C . GLY A 1 84 ? 49.681 31.809 33.697 1.00 55.55 81 GLY A C 1
ATOM 612 O O . GLY A 1 84 ? 50.398 30.866 33.416 1.00 55.75 81 GLY A O 1
ATOM 613 N N . ASP A 1 85 ? 49.965 32.689 34.659 1.00 56.04 82 ASP A N 1
ATOM 614 C CA . ASP A 1 85 ? 51.145 32.548 35.541 1.00 56.51 82 ASP A CA 1
ATOM 615 C C . ASP A 1 85 ? 50.961 31.550 36.710 1.00 56.48 82 ASP A C 1
ATOM 616 O O . ASP A 1 85 ? 51.907 31.282 37.467 1.00 56.16 82 ASP A O 1
ATOM 621 N N . ALA A 1 86 ? 49.754 30.988 36.821 1.00 56.49 83 ALA A N 1
ATOM 622 C CA . ALA A 1 86 ? 49.355 30.086 37.923 1.00 56.29 83 ALA A CA 1
ATOM 623 C C . ALA A 1 86 ? 49.495 30.708 39.330 1.00 56.18 83 ALA A C 1
ATOM 624 O O . ALA A 1 86 ? 49.682 29.991 40.320 1.00 56.87 83 ALA A O 1
ATOM 626 N N . ARG A 1 87 ? 49.370 32.038 39.401 1.00 55.81 84 ARG A N 1
ATOM 627 C CA . ARG A 1 87 ? 49.493 32.798 40.658 1.00 55.59 84 ARG A CA 1
ATOM 628 C C . ARG A 1 87 ? 48.133 33.296 41.184 1.00 54.84 84 ARG A C 1
ATOM 629 O O . ARG A 1 87 ? 48.036 33.793 42.318 1.00 54.73 84 ARG A O 1
ATOM 637 N N . SER A 1 88 ? 47.099 33.189 40.347 1.00 53.27 85 SER A N 1
ATOM 638 C CA . SER A 1 88 ? 45.761 33.585 40.726 1.00 52.23 85 SER A CA 1
ATOM 639 C C . SER A 1 88 ? 44.741 32.477 40.400 1.00 51.11 85 SER A C 1
ATOM 640 O O . SER A 1 88 ? 44.850 31.804 39.364 1.00 50.28 85 SER A O 1
ATOM 643 N N . ALA A 1 89 ? 43.768 32.309 41.304 1.00 49.72 86 ALA A N 1
ATOM 644 C CA . ALA A 1 89 ? 42.574 31.478 41.074 1.00 48.49 86 ALA A CA 1
ATOM 645 C C . ALA A 1 89 ? 41.314 32.336 40.988 1.00 47.15 86 ALA A C 1
ATOM 646 O O . ALA A 1 89 ? 41.182 33.329 41.708 1.00 46.78 86 ALA A O 1
ATOM 648 N N . PHE A 1 90 ? 40.398 31.935 40.103 1.00 45.76 87 PHE A N 1
ATOM 649 C CA . PHE A 1 90 ? 39.106 32.586 39.941 1.00 44.78 87 PHE A CA 1
ATOM 650 C C . PHE A 1 90 ? 38.016 31.572 40.267 1.00 43.56 87 PHE A C 1
ATOM 651 O O . PHE A 1 90 ? 37.918 30.523 39.619 1.00 42.20 87 PHE A O 1
ATOM 659 N N . ILE A 1 91 ? 37.200 31.895 41.278 1.00 41.88 88 ILE A N 1
ATOM 660 C CA . ILE A 1 91 ? 36.128 31.000 41.716 1.00 40.91 88 ILE A CA 1
ATOM 661 C C . ILE A 1 91 ? 34.767 31.695 41.653 1.00 39.62 88 ILE A C 1
ATOM 662 O O . ILE A 1 91 ? 34.625 32.816 42.110 1.00 38.34 88 ILE A O 1
ATOM 667 N N . GLU A 1 92 ? 33.795 31.022 41.031 1.00 39.27 89 GLU A N 1
ATOM 668 C CA . GLU A 1 92 ? 32.368 31.312 41.211 1.00 39.36 89 GLU A CA 1
ATOM 669 C C . GLU A 1 92 ? 31.807 30.226 42.125 1.00 38.89 89 GLU A C 1
ATOM 670 O O . GLU A 1 92 ? 31.738 29.043 41.778 1.00 37.99 89 GLU A O 1
ATOM 684 N N . ALA A 1 94 ? 28.862 29.625 42.855 1.00 38.21 91 ALA A N 1
ATOM 685 C CA . ALA A 1 94 ? 27.635 29.023 42.317 1.00 38.06 91 ALA A CA 1
ATOM 686 C C . ALA A 1 94 ? 27.901 27.699 41.578 1.00 38.42 91 ALA A C 1
ATOM 687 O O . ALA A 1 94 ? 27.011 26.842 41.497 1.00 38.61 91 ALA A O 1
ATOM 689 N N . ALA A 1 95 ? 29.101 27.566 41.019 1.00 38.21 92 ALA A N 1
ATOM 690 C CA . ALA A 1 95 ? 29.550 26.355 40.362 1.00 39.14 92 ALA A CA 1
ATOM 691 C C . ALA A 1 95 ? 29.341 25.160 41.313 1.00 40.17 92 ALA A C 1
ATOM 692 O O . ALA A 1 95 ? 28.821 24.117 40.896 1.00 39.39 92 ALA A O 1
ATOM 694 N N . ALA A 1 96 ? 29.707 25.372 42.595 1.00 40.67 93 ALA A N 1
ATOM 695 C CA . ALA A 1 96 ? 29.615 24.382 43.655 1.00 40.89 93 ALA A CA 1
ATOM 696 C C . ALA A 1 96 ? 28.287 24.408 44.460 1.00 41.58 93 ALA A C 1
ATOM 697 O O . ALA A 1 96 ? 27.658 23.343 44.684 1.00 41.55 93 ALA A O 1
ATOM 699 N N . SER A 1 97 ? 27.870 25.606 44.886 1.00 41.22 94 SER A N 1
ATOM 700 C CA . SER A 1 97 ? 26.833 25.746 45.914 1.00 40.78 94 SER A CA 1
ATOM 701 C C . SER A 1 97 ? 25.686 26.647 45.437 1.00 41.74 94 SER A C 1
ATOM 702 O O . SER A 1 97 ? 24.976 27.286 46.256 1.00 41.58 94 SER A O 1
ATOM 705 N N . GLY A 1 98 ? 25.501 26.696 44.120 1.00 41.13 95 GLY A N 1
ATOM 706 C CA . GLY A 1 98 ? 24.554 27.606 43.552 1.00 41.82 95 GLY A CA 1
ATOM 707 C C . GLY A 1 98 ? 23.141 27.081 43.442 1.00 41.88 95 GLY A C 1
ATOM 708 O O . GLY A 1 98 ? 22.903 25.863 43.448 1.00 41.89 95 GLY A O 1
ATOM 709 N N . LEU A 1 99 ? 22.220 28.033 43.320 1.00 42.36 96 LEU A N 1
ATOM 710 C CA . LEU A 1 99 ? 20.788 27.806 43.034 1.00 43.16 96 LEU A CA 1
ATOM 711 C C . LEU A 1 99 ? 20.526 26.991 41.737 1.00 43.14 96 LEU A C 1
ATOM 712 O O . LEU A 1 99 ? 19.507 26.305 41.636 1.00 43.03 96 LEU A O 1
ATOM 717 N N . GLU A 1 100 ? 21.429 27.045 40.757 1.00 43.44 97 GLU A N 1
ATOM 718 C CA . GLU A 1 100 ? 21.267 26.211 39.550 1.00 44.65 97 GLU A CA 1
ATOM 719 C C . GLU A 1 100 ? 21.453 24.710 39.797 1.00 44.67 97 GLU A C 1
ATOM 720 O O . GLU A 1 100 ? 20.996 23.897 38.986 1.00 44.66 97 GLU A O 1
ATOM 726 N N . GLN A 1 101 ? 22.137 24.367 40.889 1.00 44.64 98 GLN A N 1
ATOM 727 C CA . GLN A 1 101 ? 22.385 22.987 41.299 1.00 45.00 98 GLN A CA 1
ATOM 728 C C . GLN A 1 101 ? 21.242 22.386 42.095 1.00 45.44 98 GLN A C 1
ATOM 729 O O . GLN A 1 101 ? 21.249 21.198 42.382 1.00 46.49 98 GLN A O 1
ATOM 735 N N . VAL A 1 102 ? 20.271 23.208 42.450 1.00 46.27 99 VAL A N 1
ATOM 736 C CA . VAL A 1 102 ? 19.113 22.809 43.227 1.00 46.95 99 VAL A CA 1
ATOM 737 C C . VAL A 1 102 ? 17.835 22.960 42.376 1.00 47.19 99 VAL A C 1
ATOM 738 O O . VAL A 1 102 ? 17.413 24.073 42.114 1.00 47.13 99 VAL A O 1
ATOM 742 N N . PRO A 1 103 ? 17.214 21.847 41.936 1.00 48.06 100 PRO A N 1
ATOM 743 C CA . PRO A 1 103 ? 15.894 21.990 41.295 1.00 48.44 100 PRO A CA 1
ATOM 744 C C . PRO A 1 103 ? 14.920 22.805 42.156 1.00 48.84 100 PRO A C 1
ATOM 745 O O . PRO A 1 103 ? 15.030 22.793 43.382 1.00 48.30 100 PRO A O 1
ATOM 749 N N . PRO A 1 104 ? 14.027 23.579 41.520 1.00 49.84 101 PRO A N 1
ATOM 750 C CA . PRO A 1 104 ? 13.103 24.445 42.270 1.00 50.70 101 PRO A CA 1
ATOM 751 C C . PRO A 1 104 ? 12.300 23.762 43.385 1.00 51.94 101 PRO A C 1
ATOM 752 O O . PRO A 1 104 ? 12.158 24.336 44.489 1.00 52.60 101 PRO A O 1
ATOM 756 N N . ALA A 1 105 ? 11.798 22.556 43.112 1.00 52.51 102 ALA A N 1
ATOM 757 C CA . ALA A 1 105 ? 11.046 21.794 44.124 1.00 52.95 102 ALA A CA 1
ATOM 758 C C . ALA A 1 105 ? 11.846 21.489 45.399 1.00 53.37 102 ALA A C 1
ATOM 759 O O . ALA A 1 105 ? 11.274 21.474 46.497 1.00 54.18 102 ALA A O 1
ATOM 761 N N . GLN A 1 106 ? 13.151 21.262 45.253 1.00 53.43 103 GLN A N 1
ATOM 762 C CA . GLN A 1 106 ? 14.011 20.806 46.361 1.00 53.54 103 GLN A CA 1
ATOM 763 C C . GLN A 1 106 ? 14.779 21.920 47.076 1.00 54.21 103 GLN A C 1
ATOM 764 O O . GLN A 1 106 ? 15.664 21.643 47.880 1.00 54.26 103 GLN A O 1
ATOM 770 N N . ARG A 1 107 ? 14.414 23.178 46.814 1.00 55.10 104 ARG A N 1
ATOM 771 C CA . ARG A 1 107 ? 15.038 24.324 47.478 1.00 55.35 104 ARG A CA 1
ATOM 772 C C . ARG A 1 107 ? 14.685 24.452 48.949 1.00 56.34 104 ARG A C 1
ATOM 773 O O . ARG A 1 107 ? 13.574 24.855 49.304 1.00 57.26 104 ARG A O 1
ATOM 781 N N . ASP A 1 108 ? 15.666 24.156 49.801 1.00 56.57 105 ASP A N 1
ATOM 782 C CA . ASP A 1 108 ? 15.501 24.257 51.247 1.00 55.93 105 ASP A CA 1
ATOM 783 C C . ASP A 1 108 ? 16.713 24.982 51.885 1.00 55.74 105 ASP A C 1
ATOM 784 O O . ASP A 1 108 ? 17.776 24.376 52.050 1.00 56.21 105 ASP A O 1
ATOM 789 N N . PRO A 1 109 ? 16.567 26.278 52.230 1.00 54.72 106 PRO A N 1
ATOM 790 C CA . PRO A 1 109 ? 17.695 27.031 52.850 1.00 54.25 106 PRO A CA 1
ATOM 791 C C . PRO A 1 109 ? 18.123 26.593 54.265 1.00 53.52 106 PRO A C 1
ATOM 792 O O . PRO A 1 109 ? 19.135 27.075 54.779 1.00 52.44 106 PRO A O 1
ATOM 796 N N . LEU A 1 110 ? 17.338 25.700 54.874 1.00 52.80 107 LEU A N 1
ATOM 797 C CA . LEU A 1 110 ? 17.685 25.062 56.133 1.00 51.77 107 LEU A CA 1
ATOM 798 C C . LEU A 1 110 ? 18.735 23.966 55.926 1.00 51.02 107 LEU A C 1
ATOM 799 O O . LEU A 1 110 ? 19.555 23.703 56.814 1.00 50.87 107 LEU A O 1
ATOM 804 N N . LYS A 1 111 ? 18.721 23.342 54.754 1.00 50.00 108 LYS A N 1
ATOM 805 C CA . LYS A 1 111 ? 19.596 22.212 54.468 1.00 49.20 108 LYS A CA 1
ATOM 806 C C . LYS A 1 111 ? 20.788 22.533 53.569 1.00 47.65 108 LYS A C 1
ATOM 807 O O . LYS A 1 111 ? 21.818 21.876 53.661 1.00 47.35 108 LYS A O 1
ATOM 813 N N . THR A 1 112 ? 20.683 23.550 52.724 1.00 45.66 109 THR A N 1
ATOM 814 C CA . THR A 1 112 ? 21.708 23.753 51.700 1.00 44.48 109 THR A CA 1
ATOM 815 C C . THR A 1 112 ? 23.082 24.133 52.287 1.00 43.05 109 THR A C 1
ATOM 816 O O . THR A 1 112 ? 23.151 24.984 53.169 1.00 41.82 109 THR A O 1
ATOM 820 N N . THR A 1 113 ? 24.145 23.490 51.777 1.00 42.05 110 THR A N 1
ATOM 821 C CA . THR A 1 113 ? 25.532 23.715 52.229 1.00 42.27 110 THR A CA 1
ATOM 822 C C . THR A 1 113 ? 26.439 24.369 51.228 1.00 40.33 110 THR A C 1
ATOM 823 O O . THR A 1 113 ? 26.442 24.022 50.051 1.00 39.58 110 THR A O 1
ATOM 827 N N . SER A 1 114 ? 27.354 25.144 51.786 1.00 39.39 111 SER A N 1
ATOM 828 C CA . SER A 1 114 ? 28.457 25.752 51.058 1.00 38.87 111 SER A CA 1
ATOM 829 C C . SER A 1 114 ? 29.753 24.915 51.098 1.00 38.48 111 SER A C 1
ATOM 830 O O . SER A 1 114 ? 30.802 25.390 50.672 1.00 38.72 111 SER A O 1
ATOM 833 N N . TRP A 1 115 ? 29.682 23.691 51.598 1.00 38.51 112 TRP A N 1
ATOM 834 C CA . TRP A 1 115 ? 30.847 22.818 51.679 1.00 38.72 112 TRP A CA 1
ATOM 835 C C . TRP A 1 115 ? 31.640 22.835 50.390 1.00 38.37 112 TRP A C 1
ATOM 836 O O . TRP A 1 115 ? 32.821 23.107 50.412 1.00 38.03 112 TRP A O 1
ATOM 847 N N . GLY A 1 116 ? 30.958 22.590 49.269 1.00 39.61 113 GLY A N 1
ATOM 848 C CA . GLY A 1 116 ? 31.541 22.609 47.895 1.00 39.40 113 GLY A CA 1
ATOM 849 C C . GLY A 1 116 ? 32.460 23.768 47.533 1.00 39.61 113 GLY A C 1
ATOM 850 O O . GLY A 1 116 ? 33.485 23.579 46.838 1.00 38.94 113 GLY A O 1
ATOM 851 N N . THR A 1 117 ? 32.085 24.960 48.010 1.00 39.53 114 THR A N 1
ATOM 852 C CA . THR A 1 117 ? 32.871 26.193 47.819 1.00 39.89 114 THR A CA 1
ATOM 853 C C . THR A 1 117 ? 34.210 26.167 48.547 1.00 40.57 114 THR A C 1
ATOM 854 O O . THR A 1 117 ? 35.223 26.614 47.999 1.00 40.72 114 THR A O 1
ATOM 858 N N . GLY A 1 118 ? 34.213 25.641 49.768 1.00 41.22 115 GLY A N 1
ATOM 859 C CA . GLY A 1 118 ? 35.434 25.453 50.511 1.00 41.89 115 GLY A CA 1
ATOM 860 C C . GLY A 1 118 ? 36.408 24.552 49.767 1.00 42.21 115 GLY A C 1
ATOM 861 O O . GLY A 1 118 ? 37.624 24.790 49.785 1.00 42.42 115 GLY A O 1
ATOM 862 N N . GLU A 1 119 ? 35.868 23.521 49.117 1.00 42.52 116 GLU A N 1
ATOM 863 C CA . GLU A 1 119 ? 36.667 22.564 48.349 1.00 43.07 116 GLU A CA 1
ATOM 864 C C . GLU A 1 119 ? 37.401 23.254 47.201 1.00 43.29 116 GLU A C 1
ATOM 865 O O . GLU A 1 119 ? 38.616 23.140 47.057 1.00 42.87 116 GLU A O 1
ATOM 871 N N . LEU A 1 120 ? 36.626 23.967 46.381 1.00 44.12 117 LEU A N 1
ATOM 872 C CA . LEU A 1 120 ? 37.144 24.804 45.303 1.00 44.08 117 LEU A CA 1
ATOM 873 C C . LEU A 1 120 ? 38.299 25.665 45.825 1.00 44.18 117 LEU A C 1
ATOM 874 O O . LEU A 1 120 ? 39.392 25.659 45.245 1.00 44.49 117 LEU A O 1
ATOM 879 N N . ILE A 1 121 ? 38.076 26.364 46.937 1.00 44.17 118 ILE A N 1
ATOM 880 C CA . ILE A 1 121 ? 39.112 27.210 47.540 1.00 44.66 118 ILE A CA 1
ATOM 881 C C . ILE A 1 121 ? 40.329 26.394 47.972 1.00 45.56 118 ILE A C 1
ATOM 882 O O . ILE A 1 121 ? 41.466 26.859 47.841 1.00 45.25 118 ILE A O 1
ATOM 887 N N . ARG A 1 122 ? 40.096 25.191 48.501 1.00 46.58 119 ARG A N 1
ATOM 888 C CA . ARG A 1 122 ? 41.199 24.316 48.910 1.00 47.24 119 ARG A CA 1
ATOM 889 C C . ARG A 1 122 ? 42.040 23.912 47.707 1.00 47.57 119 ARG A C 1
ATOM 890 O O . ARG A 1 122 ? 43.268 23.931 47.801 1.00 47.77 119 ARG A O 1
ATOM 898 N N . HIS A 1 123 ? 41.377 23.557 46.595 1.00 47.89 120 HIS A N 1
ATOM 899 C CA . HIS A 1 123 ? 42.060 23.135 45.357 1.00 48.34 120 HIS A CA 1
ATOM 900 C C . HIS A 1 123 ? 42.867 24.270 44.739 1.00 48.67 120 HIS A C 1
ATOM 901 O O . HIS A 1 123 ? 43.930 24.043 44.167 1.00 49.28 120 HIS A O 1
ATOM 908 N N . ALA A 1 124 ? 42.339 25.485 44.822 1.00 49.37 121 ALA A N 1
ATOM 909 C CA . ALA A 1 124 ? 43.060 26.673 44.358 1.00 49.50 121 ALA A CA 1
ATOM 910 C C . ALA A 1 124 ? 44.298 26.908 45.257 1.00 49.85 121 ALA A C 1
ATOM 911 O O . ALA A 1 124 ? 45.378 27.207 44.758 1.00 50.51 121 ALA A O 1
ATOM 913 N N . LEU A 1 125 ? 44.138 26.771 46.575 1.00 50.09 122 LEU A N 1
ATOM 914 C CA . LEU A 1 125 ? 45.273 26.905 47.497 1.00 50.39 122 LEU A CA 1
ATOM 915 C C . LEU A 1 125 ? 46.310 25.830 47.156 1.00 50.64 122 LEU A C 1
ATOM 916 O O . LEU A 1 125 ? 47.517 26.085 47.242 1.00 50.54 122 LEU A O 1
ATOM 921 N N . ASP A 1 126 ? 45.805 24.653 46.747 1.00 50.99 123 ASP A N 1
ATOM 922 C CA . ASP A 1 126 ? 46.605 23.465 46.366 1.00 51.17 123 ASP A CA 1
ATOM 923 C C . ASP A 1 126 ? 47.513 23.698 45.157 1.00 51.56 123 ASP A C 1
ATOM 924 O O . ASP A 1 126 ? 48.514 22.995 45.000 1.00 51.68 123 ASP A O 1
ATOM 929 N N . ALA A 1 127 ? 47.149 24.652 44.295 1.00 51.92 124 ALA A N 1
ATOM 930 C CA . ALA A 1 127 ? 47.977 25.025 43.139 1.00 51.95 124 ALA A CA 1
ATOM 931 C C . ALA A 1 127 ? 48.930 26.196 43.447 1.00 52.31 124 ALA A C 1
ATOM 932 O O . ALA A 1 127 ? 49.476 26.824 42.526 1.00 52.52 124 ALA A O 1
ATOM 934 N N . GLY A 1 128 ? 49.112 26.495 44.739 1.00 52.36 125 GLY A N 1
ATOM 935 C CA . GLY A 1 128 ? 50.017 27.557 45.203 1.00 52.17 125 GLY A CA 1
ATOM 936 C C . GLY A 1 128 ? 49.719 28.965 44.713 1.00 52.21 125 GLY A C 1
ATOM 937 O O . GLY A 1 128 ? 50.632 29.799 44.647 1.00 52.77 125 GLY A O 1
ATOM 938 N N . VAL A 1 129 ? 48.458 29.240 44.364 1.00 51.83 126 VAL A N 1
ATOM 939 C CA . VAL A 1 129 ? 48.058 30.578 43.955 1.00 51.48 126 VAL A CA 1
ATOM 940 C C . VAL A 1 129 ? 48.303 31.526 45.127 1.00 51.41 126 VAL A C 1
ATOM 941 O O . VAL A 1 129 ? 48.236 31.095 46.291 1.00 51.76 126 VAL A O 1
ATOM 945 N N . GLU A 1 130 ? 48.623 32.790 44.838 1.00 50.82 127 GLU A N 1
ATOM 946 C CA . GLU A 1 130 ? 48.798 33.805 45.894 1.00 50.63 127 GLU A CA 1
ATOM 947 C C . GLU A 1 130 ? 47.548 34.657 46.040 1.00 49.46 127 GLU A C 1
ATOM 948 O O . GLU A 1 130 ? 47.390 35.390 47.021 1.00 49.73 127 GLU A O 1
ATOM 954 N N . HIS A 1 131 ? 46.663 34.548 45.060 1.00 47.99 128 HIS A N 1
ATOM 955 C CA . HIS A 1 131 ? 45.568 35.476 44.911 1.00 46.86 128 HIS A CA 1
ATOM 956 C C . HIS A 1 131 ? 44.358 34.672 44.456 1.00 46.16 128 HIS A C 1
ATOM 957 O O . HIS A 1 131 ? 44.453 33.834 43.546 1.00 45.49 128 HIS A O 1
ATOM 964 N N . ILE A 1 132 ? 43.236 34.894 45.143 1.00 45.15 129 ILE A N 1
ATOM 965 C CA . ILE A 1 132 ? 41.963 34.265 44.791 1.00 44.47 129 ILE A CA 1
ATOM 966 C C . ILE A 1 132 ? 40.915 35.357 44.569 1.00 43.35 129 ILE A C 1
ATOM 967 O O . ILE A 1 132 ? 40.785 36.297 45.384 1.00 43.06 129 ILE A O 1
ATOM 972 N N . ILE A 1 133 ? 40.203 35.258 43.446 1.00 41.82 130 ILE A N 1
ATOM 973 C CA . ILE A 1 133 ? 39.062 36.127 43.203 1.00 40.79 130 ILE A CA 1
ATOM 974 C C . ILE A 1 133 ? 37.865 35.235 43.278 1.00 40.59 130 ILE A C 1
ATOM 975 O O . ILE A 1 133 ? 37.821 34.215 42.578 1.00 41.10 130 ILE A O 1
ATOM 980 N N . ILE A 1 134 ? 36.912 35.587 44.138 1.00 39.27 131 ILE A N 1
ATOM 981 C CA . ILE A 1 134 ? 35.712 34.776 44.296 1.00 39.51 131 ILE A CA 1
ATOM 982 C C . ILE A 1 134 ? 34.484 35.633 44.079 1.00 38.33 131 ILE A C 1
ATOM 983 O O . ILE A 1 134 ? 34.405 36.722 44.604 1.00 38.44 131 ILE A O 1
ATOM 988 N N . GLY A 1 135 ? 33.547 35.116 43.290 1.00 37.63 132 GLY A N 1
ATOM 989 C CA . GLY A 1 135 ? 32.258 35.708 43.085 1.00 37.35 132 GLY A CA 1
ATOM 990 C C . GLY A 1 135 ? 31.269 34.845 43.823 1.00 36.80 132 GLY A C 1
ATOM 991 O O . GLY A 1 135 ? 31.421 33.636 43.852 1.00 37.08 132 GLY A O 1
ATOM 992 N N . ILE A 1 136 ? 30.252 35.460 44.423 1.00 36.37 133 ILE A N 1
ATOM 993 C CA . ILE A 1 136 ? 29.374 34.732 45.331 1.00 35.85 133 ILE A CA 1
ATOM 994 C C . ILE A 1 136 ? 27.928 34.961 45.010 1.00 35.69 133 ILE A C 1
ATOM 995 O O . ILE A 1 136 ? 27.046 34.801 45.859 1.00 35.58 133 ILE A O 1
ATOM 1000 N N . GLY A 1 137 ? 27.683 35.291 43.743 1.00 36.15 134 GLY A N 1
ATOM 1001 C CA . GLY A 1 137 ? 26.328 35.413 43.221 1.00 35.98 134 GLY A CA 1
ATOM 1002 C C . GLY A 1 137 ? 25.686 34.062 43.031 1.00 35.88 134 GLY A C 1
ATOM 1003 O O . GLY A 1 137 ? 26.388 33.069 42.896 1.00 35.88 134 GLY A O 1
ATOM 1004 N N . GLY A 1 138 ? 24.356 34.038 43.076 1.00 36.30 135 GLY A N 1
ATOM 1005 C CA . GLY A 1 138 ? 23.540 32.855 42.768 1.00 37.20 135 GLY A CA 1
ATOM 1006 C C . GLY A 1 138 ? 23.629 31.704 43.764 1.00 37.58 135 GLY A C 1
ATOM 1007 O O . GLY A 1 138 ? 23.663 30.559 43.366 1.00 38.11 135 GLY A O 1
ATOM 1008 N N . SER A 1 139 ? 23.696 32.032 45.048 1.00 37.86 136 SER A N 1
ATOM 1009 C CA . SER A 1 139 ? 23.851 31.047 46.087 1.00 38.25 136 SER A CA 1
ATOM 1010 C C . SER A 1 139 ? 22.524 30.378 46.368 1.00 37.95 136 SER A C 1
ATOM 1011 O O . SER A 1 139 ? 21.470 30.993 46.298 1.00 37.44 136 SER A O 1
ATOM 1014 N N . ALA A 1 140 ? 22.604 29.097 46.697 1.00 38.47 137 ALA A N 1
ATOM 1015 C CA . ALA A 1 140 ? 21.450 28.322 47.128 1.00 38.06 137 ALA A CA 1
ATOM 1016 C C . ALA A 1 140 ? 21.377 28.297 48.665 1.00 38.11 137 ALA A C 1
ATOM 1017 O O . ALA A 1 140 ? 20.369 27.908 49.245 1.00 38.80 137 ALA A O 1
ATOM 1019 N N . THR A 1 141 ? 22.439 28.785 49.298 1.00 37.70 138 THR A N 1
ATOM 1020 C CA . THR A 1 141 ? 22.748 28.563 50.695 1.00 36.83 138 THR A CA 1
ATOM 1021 C C . THR A 1 141 ? 22.395 29.723 51.608 1.00 36.58 138 THR A C 1
ATOM 1022 O O . THR A 1 141 ? 22.425 30.873 51.191 1.00 37.31 138 THR A O 1
ATOM 1026 N N . ASN A 1 142 ? 22.080 29.403 52.867 1.00 36.69 139 ASN A N 1
ATOM 1027 C CA . ASN A 1 142 ? 21.820 30.386 53.946 1.00 36.36 139 ASN A CA 1
ATOM 1028 C C . ASN A 1 142 ? 22.477 29.911 55.248 1.00 36.13 139 ASN A C 1
ATOM 1029 O O . ASN A 1 142 ? 21.896 30.031 56.345 1.00 36.03 139 ASN A O 1
ATOM 1034 N N . ASP A 1 143 ? 23.694 29.376 55.108 1.00 35.69 140 ASP A N 1
ATOM 1035 C CA . ASP A 1 143 ? 24.416 28.704 56.205 1.00 35.30 140 ASP A CA 1
ATOM 1036 C C . ASP A 1 143 ? 25.620 29.499 56.723 1.00 35.23 140 ASP A C 1
ATOM 1037 O O . ASP A 1 143 ? 26.456 28.945 57.443 1.00 35.54 140 ASP A O 1
ATOM 1042 N N . GLY A 1 144 ? 25.703 30.786 56.376 1.00 34.36 141 GLY A N 1
ATOM 1043 C CA . GLY A 1 144 ? 26.793 31.626 56.840 1.00 33.93 141 GLY A CA 1
ATOM 1044 C C . GLY A 1 144 ? 28.192 31.221 56.390 1.00 33.29 141 GLY A C 1
ATOM 1045 O O . GLY A 1 144 ? 29.166 31.640 56.993 1.00 32.81 141 GLY A O 1
ATOM 1046 N N . GLY A 1 145 ? 28.300 30.461 55.303 1.00 32.80 142 GLY A N 1
ATOM 1047 C CA . GLY A 1 145 ? 29.588 29.929 54.869 1.00 32.86 142 GLY A CA 1
ATOM 1048 C C . GLY A 1 145 ? 30.123 28.837 55.798 1.00 32.51 142 GLY A C 1
ATOM 1049 O O . GLY A 1 145 ? 31.284 28.484 55.725 1.00 31.81 142 GLY A O 1
ATOM 1050 N N . ALA A 1 146 ? 29.258 28.302 56.661 1.00 32.52 143 ALA A N 1
ATOM 1051 C CA . ALA A 1 146 ? 29.641 27.325 57.671 1.00 32.52 143 ALA A CA 1
ATOM 1052 C C . ALA A 1 146 ? 30.130 25.971 57.041 1.00 32.47 143 ALA A C 1
ATOM 1053 O O . ALA A 1 146 ? 31.142 25.406 57.454 1.00 32.14 143 ALA A O 1
ATOM 1055 N N . GLY A 1 147 ? 29.440 25.472 56.025 1.00 32.94 144 GLY A N 1
ATOM 1056 C CA . GLY A 1 147 ? 29.922 24.325 55.284 1.00 32.89 144 GLY A CA 1
ATOM 1057 C C . GLY A 1 147 ? 31.281 24.625 54.667 1.00 33.32 144 GLY A C 1
ATOM 1058 O O . GLY A 1 147 ? 32.205 23.802 54.706 1.00 33.21 144 GLY A O 1
ATOM 1067 N N . VAL A 1 149 ? 33.724 26.765 55.449 1.00 34.66 146 VAL A N 1
ATOM 1068 C CA . VAL A 1 149 ? 34.826 26.849 56.396 1.00 34.51 146 VAL A CA 1
ATOM 1069 C C . VAL A 1 149 ? 35.128 25.494 57.052 1.00 35.32 146 VAL A C 1
ATOM 1070 O O . VAL A 1 149 ? 36.309 25.196 57.322 1.00 35.05 146 VAL A O 1
ATOM 1074 N N . GLN A 1 150 ? 34.081 24.686 57.292 1.00 35.37 147 GLN A N 1
ATOM 1075 C CA . GLN A 1 150 ? 34.250 23.298 57.758 1.00 35.41 147 GLN A CA 1
ATOM 1076 C C . GLN A 1 150 ? 35.027 22.489 56.715 1.00 35.76 147 GLN A C 1
ATOM 1077 O O . GLN A 1 150 ? 35.835 21.659 57.070 1.00 35.85 147 GLN A O 1
ATOM 1083 N N . ALA A 1 151 ? 34.781 22.738 55.435 1.00 36.41 148 ALA A N 1
ATOM 1084 C CA . ALA A 1 151 ? 35.564 22.117 54.355 1.00 36.90 148 ALA A CA 1
ATOM 1085 C C . ALA A 1 151 ? 37.009 22.640 54.327 1.00 37.74 148 ALA A C 1
ATOM 1086 O O . ALA A 1 151 ? 37.901 21.959 53.823 1.00 38.76 148 ALA A O 1
ATOM 1088 N N . LEU A 1 152 ? 37.235 23.840 54.868 1.00 37.89 149 LEU A N 1
ATOM 1089 C CA . LEU A 1 152 ? 38.586 24.399 54.995 1.00 37.68 149 LEU A CA 1
ATOM 1090 C C . LEU A 1 152 ? 39.219 24.103 56.376 1.00 37.71 149 LEU A C 1
ATOM 1091 O O . LEU A 1 152 ? 40.242 24.688 56.741 1.00 37.90 149 LEU A O 1
ATOM 1096 N N . GLY A 1 153 ? 38.622 23.192 57.138 1.00 37.96 150 GLY A N 1
ATOM 1097 C CA . GLY A 1 153 ? 39.244 22.697 58.378 1.00 37.94 150 GLY A CA 1
ATOM 1098 C C . GLY A 1 153 ? 38.744 23.309 59.680 1.00 38.23 150 GLY A C 1
ATOM 1099 O O . GLY A 1 153 ? 39.072 22.801 60.768 1.00 39.02 150 GLY A O 1
ATOM 1100 N N . ALA A 1 154 ? 37.966 24.393 59.600 1.00 38.44 151 ALA A N 1
ATOM 1101 C CA . ALA A 1 154 ? 37.348 24.970 60.802 1.00 38.43 151 ALA A CA 1
ATOM 1102 C C . ALA A 1 154 ? 36.432 23.938 61.422 1.00 38.71 151 ALA A C 1
ATOM 1103 O O . ALA A 1 154 ? 35.704 23.224 60.713 1.00 38.41 151 ALA A O 1
ATOM 1105 N N . ARG A 1 155 ? 36.499 23.847 62.748 1.00 38.83 152 ARG A N 1
ATOM 1106 C CA . ARG A 1 155 ? 35.677 22.916 63.483 1.00 38.95 152 ARG A CA 1
ATOM 1107 C C . ARG A 1 155 ? 34.563 23.711 64.129 1.00 39.12 152 ARG A C 1
ATOM 1108 O O . ARG A 1 155 ? 34.806 24.634 64.929 1.00 38.99 152 ARG A O 1
ATOM 1116 N N . LEU A 1 156 ? 33.340 23.373 63.727 1.00 39.20 153 LEU A N 1
ATOM 1117 C CA . LEU A 1 156 ? 32.146 24.083 64.144 1.00 39.46 153 LEU A CA 1
ATOM 1118 C C . LEU A 1 156 ? 31.259 23.004 64.725 1.00 39.72 153 LEU A C 1
ATOM 1119 O O . LEU A 1 156 ? 30.830 22.105 63.995 1.00 39.69 153 LEU A O 1
ATOM 1124 N N . ARG A 1 157 ? 31.020 23.056 66.035 1.00 39.92 154 ARG A N 1
ATOM 1125 C CA . ARG A 1 157 ? 30.321 21.957 66.711 1.00 40.12 154 ARG A CA 1
ATOM 1126 C C . ARG A 1 157 ? 29.377 22.384 67.813 1.00 39.86 154 ARG A C 1
ATOM 1127 O O . ARG A 1 157 ? 29.472 23.489 68.343 1.00 39.56 154 ARG A O 1
ATOM 1135 N N . ASP A 1 158 ? 28.463 21.475 68.139 1.00 39.97 155 ASP A N 1
ATOM 1136 C CA . ASP A 1 158 ? 27.432 21.719 69.152 1.00 40.06 155 ASP A CA 1
ATOM 1137 C C . ASP A 1 158 ? 27.954 21.604 70.593 1.00 39.60 155 ASP A C 1
ATOM 1138 O O . ASP A 1 158 ? 29.150 21.723 70.833 1.00 39.04 155 ASP A O 1
ATOM 1143 N N . ALA A 1 159 ? 27.048 21.393 71.545 1.00 39.46 156 ALA A N 1
ATOM 1144 C CA . ALA A 1 159 ? 27.413 21.256 72.963 1.00 39.69 156 ALA A CA 1
ATOM 1145 C C . ALA A 1 159 ? 28.095 19.924 73.326 1.00 39.60 156 ALA A C 1
ATOM 1146 O O . ALA A 1 159 ? 28.717 19.829 74.382 1.00 39.06 156 ALA A O 1
ATOM 1148 N N . GLN A 1 160 ? 27.989 18.913 72.461 1.00 39.88 157 GLN A N 1
ATOM 1149 C CA . GLN A 1 160 ? 28.563 17.590 72.744 1.00 40.20 157 GLN A CA 1
ATOM 1150 C C . GLN A 1 160 ? 29.835 17.306 71.921 1.00 40.17 157 GLN A C 1
ATOM 1151 O O . GLN A 1 160 ? 30.336 16.177 71.926 1.00 40.26 157 GLN A O 1
ATOM 1157 N N . GLY A 1 161 ? 30.366 18.320 71.234 1.00 40.12 158 GLY A N 1
ATOM 1158 C CA . GLY A 1 161 ? 31.573 18.158 70.418 1.00 40.21 158 GLY A CA 1
ATOM 1159 C C . GLY A 1 161 ? 31.302 17.554 69.047 1.00 40.66 158 GLY A C 1
ATOM 1160 O O . GLY A 1 161 ? 32.240 17.204 68.327 1.00 40.95 158 GLY A O 1
ATOM 1161 N N . ASN A 1 162 ? 30.026 17.437 68.671 1.00 40.72 159 ASN A N 1
ATOM 1162 C CA . ASN A 1 162 ? 29.658 16.852 67.390 1.00 41.16 159 ASN A CA 1
ATOM 1163 C C . ASN A 1 162 ? 29.669 17.949 66.325 1.00 42.02 159 ASN A C 1
ATOM 1164 O O . ASN A 1 162 ? 29.149 19.050 66.538 1.00 41.05 159 ASN A O 1
ATOM 1169 N N . ASP A 1 163 ? 30.266 17.648 65.184 1.00 43.37 160 ASP A N 1
ATOM 1170 C CA . ASP A 1 163 ? 30.271 18.598 64.081 1.00 45.08 160 ASP A CA 1
ATOM 1171 C C . ASP A 1 163 ? 28.826 18.879 63.695 1.00 45.87 160 ASP A C 1
ATOM 1172 O O . ASP A 1 163 ? 28.020 17.961 63.561 1.00 45.43 160 ASP A O 1
ATOM 1177 N N . ILE A 1 164 ? 28.503 20.164 63.597 1.00 47.52 161 ILE A N 1
ATOM 1178 C CA . ILE A 1 164 ? 27.149 20.594 63.259 1.00 48.90 161 ILE A CA 1
ATOM 1179 C C . ILE A 1 164 ? 26.716 20.018 61.901 1.00 49.60 161 ILE A C 1
ATOM 1180 O O . ILE A 1 164 ? 27.560 19.760 61.027 1.00 49.74 161 ILE A O 1
ATOM 1185 N N . ALA A 1 165 ? 25.409 19.789 61.752 1.00 50.09 162 ALA A N 1
ATOM 1186 C CA . ALA A 1 165 ? 24.840 19.306 60.491 1.00 50.41 162 ALA A CA 1
ATOM 1187 C C . ALA A 1 165 ? 24.967 20.342 59.339 1.00 50.89 162 ALA A C 1
ATOM 1188 O O . ALA A 1 165 ? 25.289 21.511 59.574 1.00 50.78 162 ALA A O 1
ATOM 1190 N N . GLN A 1 166 ? 24.752 19.871 58.102 1.00 51.29 163 GLN A N 1
ATOM 1191 C CA . GLN A 1 166 ? 24.706 20.706 56.890 1.00 51.64 163 GLN A CA 1
ATOM 1192 C C . GLN A 1 166 ? 23.595 21.731 56.956 1.00 51.32 163 GLN A C 1
ATOM 1193 O O . GLN A 1 166 ? 22.512 21.450 57.456 1.00 51.22 163 GLN A O 1
ATOM 1199 N N . GLY A 1 167 ? 23.871 22.908 56.420 1.00 51.62 164 GLY A N 1
ATOM 1200 C CA . GLY A 1 167 ? 22.876 23.974 56.295 1.00 52.03 164 GLY A CA 1
ATOM 1201 C C . GLY A 1 167 ? 22.729 24.859 57.518 1.00 51.86 164 GLY A C 1
ATOM 1202 O O . GLY A 1 167 ? 23.212 24.522 58.596 1.00 50.87 164 GLY A O 1
ATOM 1203 N N . GLY A 1 168 ? 22.035 25.985 57.345 1.00 52.24 165 GLY A N 1
ATOM 1204 C CA . GLY A 1 168 ? 21.763 26.912 58.467 1.00 53.18 165 GLY A CA 1
ATOM 1205 C C . GLY A 1 168 ? 21.043 26.310 59.685 1.00 53.57 165 GLY A C 1
ATOM 1206 O O . GLY A 1 168 ? 21.056 26.880 60.783 1.00 53.77 165 GLY A O 1
ATOM 1207 N N . ILE A 1 169 ? 20.392 25.167 59.486 1.00 54.29 166 ILE A N 1
ATOM 1208 C CA . ILE A 1 169 ? 19.761 24.434 60.575 1.00 54.63 166 ILE A CA 1
ATOM 1209 C C . ILE A 1 169 ? 20.847 23.867 61.529 1.00 55.01 166 ILE A C 1
ATOM 1210 O O . ILE A 1 169 ? 20.653 23.823 62.745 1.00 54.93 166 ILE A O 1
ATOM 1215 N N . GLY A 1 170 ? 21.997 23.477 60.968 1.00 55.58 167 GLY A N 1
ATOM 1216 C CA . GLY A 1 170 ? 23.183 23.132 61.747 1.00 55.98 167 GLY A CA 1
ATOM 1217 C C . GLY A 1 170 ? 23.664 24.255 62.647 1.00 56.60 167 GLY A C 1
ATOM 1218 O O . GLY A 1 170 ? 24.262 24.008 63.686 1.00 56.79 167 GLY A O 1
ATOM 1219 N N . LEU A 1 171 ? 23.387 25.494 62.252 1.00 57.42 168 LEU A N 1
ATOM 1220 C CA . LEU A 1 171 ? 23.795 26.680 63.012 1.00 57.90 168 LEU A CA 1
ATOM 1221 C C . LEU A 1 171 ? 22.992 26.909 64.298 1.00 58.62 168 LEU A C 1
ATOM 1222 O O . LEU A 1 171 ? 23.432 27.653 65.172 1.00 59.70 168 LEU A O 1
ATOM 1227 N N . GLU A 1 172 ? 21.823 26.286 64.420 1.00 59.08 169 GLU A N 1
ATOM 1228 C CA . GLU A 1 172 ? 20.981 26.477 65.600 1.00 59.37 169 GLU A CA 1
ATOM 1229 C C . GLU A 1 172 ? 21.622 25.800 66.791 1.00 59.64 169 GLU A C 1
ATOM 1230 O O . GLU A 1 172 ? 21.349 26.163 67.929 1.00 59.45 169 GLU A O 1
ATOM 1236 N N . THR A 1 173 ? 22.456 24.800 66.520 1.00 59.99 170 THR A N 1
ATOM 1237 C CA . THR A 1 173 ? 23.126 24.052 67.574 1.00 60.54 170 THR A CA 1
ATOM 1238 C C . THR A 1 173 ? 24.586 24.480 67.756 1.00 60.46 170 THR A C 1
ATOM 1239 O O . THR A 1 173 ? 25.239 24.000 68.668 1.00 60.01 170 THR A O 1
ATOM 1243 N N . LEU A 1 174 ? 25.090 25.381 66.910 1.00 60.64 171 LEU A N 1
ATOM 1244 C CA . LEU A 1 174 ? 26.510 25.766 66.971 1.00 61.14 171 LEU A CA 1
ATOM 1245 C C . LEU A 1 174 ? 26.841 26.303 68.367 1.00 61.39 171 LEU A C 1
ATOM 1246 O O . LEU A 1 174 ? 26.158 27.191 68.881 1.00 61.04 171 LEU A O 1
ATOM 1251 N N . ALA A 1 175 ? 27.886 25.745 68.967 1.00 61.90 172 ALA A N 1
ATOM 1252 C CA . ALA A 1 175 ? 28.272 26.069 70.346 1.00 62.42 172 ALA A CA 1
ATOM 1253 C C . ALA A 1 175 ? 29.719 26.580 70.456 1.00 63.03 172 ALA A C 1
ATOM 1254 O O . ALA A 1 175 ? 30.066 27.239 71.451 1.00 63.20 172 ALA A O 1
ATOM 1256 N N . SER A 1 176 ? 30.554 26.273 69.456 1.00 63.24 173 SER A N 1
ATOM 1257 C CA . SER A 1 176 ? 31.959 26.646 69.488 1.00 63.43 173 SER A CA 1
ATOM 1258 C C . SER A 1 176 ? 32.573 26.627 68.095 1.00 63.65 173 SER A C 1
ATOM 1259 O O . SER A 1 176 ? 32.328 25.699 67.317 1.00 63.72 173 SER A O 1
ATOM 1262 N N . ILE A 1 177 ? 33.407 27.627 67.811 1.00 63.88 174 ILE A N 1
ATOM 1263 C CA . ILE A 1 177 ? 34.198 27.664 66.590 1.00 64.20 174 ILE A CA 1
ATOM 1264 C C . ILE A 1 177 ? 35.684 27.465 66.944 1.00 64.47 174 ILE A C 1
ATOM 1265 O O . ILE A 1 177 ? 36.227 28.147 67.815 1.00 63.83 174 ILE A O 1
ATOM 1270 N N . ASP A 1 178 ? 36.332 26.529 66.257 1.00 65.18 175 ASP A N 1
ATOM 1271 C CA . ASP A 1 178 ? 37.765 26.305 66.406 1.00 65.25 175 ASP A CA 1
ATOM 1272 C C . ASP A 1 178 ? 38.454 26.390 65.051 1.00 65.55 175 ASP A C 1
ATOM 1273 O O . ASP A 1 178 ? 38.325 25.484 64.214 1.00 65.30 175 ASP A O 1
ATOM 1278 N N . ILE A 1 179 ? 39.199 27.477 64.847 1.00 65.67 176 ILE A N 1
ATOM 1279 C CA . ILE A 1 179 ? 40.005 27.648 63.646 1.00 65.95 176 ILE A CA 1
ATOM 1280 C C . ILE A 1 179 ? 41.455 27.103 63.779 1.00 65.73 176 ILE A C 1
ATOM 1281 O O . ILE A 1 179 ? 42.376 27.609 63.135 1.00 65.99 176 ILE A O 1
ATOM 1286 N N . SER A 1 180 ? 41.643 26.047 64.574 1.00 65.69 177 SER A N 1
ATOM 1287 C CA . SER A 1 180 ? 42.957 25.413 64.747 1.00 65.30 177 SER A CA 1
ATOM 1288 C C . SER A 1 180 ? 43.337 24.494 63.585 1.00 65.24 177 SER A C 1
ATOM 1289 O O . SER A 1 180 ? 44.521 24.361 63.249 1.00 65.11 177 SER A O 1
ATOM 1292 N N . GLY A 1 181 ? 42.337 23.843 62.991 1.00 64.78 178 GLY A N 1
ATOM 1293 C CA . GLY A 1 181 ? 42.551 23.034 61.794 1.00 64.36 178 GLY A CA 1
ATOM 1294 C C . GLY A 1 181 ? 42.426 23.861 60.532 1.00 63.91 178 GLY A C 1
ATOM 1295 O O . GLY A 1 181 ? 42.617 23.340 59.425 1.00 63.60 178 GLY A O 1
ATOM 1296 N N . LEU A 1 182 ? 42.112 25.151 60.684 1.00 63.65 179 LEU A N 1
ATOM 1297 C CA . LEU A 1 182 ? 41.786 25.997 59.527 1.00 63.61 179 LEU A CA 1
ATOM 1298 C C . LEU A 1 182 ? 43.007 26.173 58.631 1.00 63.54 179 LEU A C 1
ATOM 1299 O O . LEU A 1 182 ? 44.064 26.599 59.095 1.00 63.30 179 LEU A O 1
ATOM 1304 N N . ASP A 1 183 ? 42.853 25.838 57.349 1.00 63.58 180 ASP A N 1
ATOM 1305 C CA . ASP A 1 183 ? 43.979 25.817 56.415 1.00 63.80 180 ASP A CA 1
ATOM 1306 C C . ASP A 1 183 ? 44.862 27.057 56.610 1.00 64.10 180 ASP A C 1
ATOM 1307 O O . ASP A 1 183 ? 44.400 28.195 56.441 1.00 64.23 180 ASP A O 1
ATOM 1312 N N . LYS A 1 184 ? 46.127 26.834 56.977 1.00 64.17 181 LYS A N 1
ATOM 1313 C CA . LYS A 1 184 ? 47.035 27.946 57.306 1.00 64.14 181 LYS A CA 1
ATOM 1314 C C . LYS A 1 184 ? 47.387 28.842 56.100 1.00 63.93 181 LYS A C 1
ATOM 1315 O O . LYS A 1 184 ? 47.941 29.924 56.273 1.00 64.05 181 LYS A O 1
ATOM 1321 N N . ARG A 1 185 ? 47.031 28.415 54.893 1.00 63.71 182 ARG A N 1
ATOM 1322 C CA . ARG A 1 185 ? 47.423 29.117 53.676 1.00 63.45 182 ARG A CA 1
ATOM 1323 C C . ARG A 1 185 ? 46.528 30.311 53.332 1.00 62.89 182 ARG A C 1
ATOM 1324 O O . ARG A 1 185 ? 46.818 31.044 52.401 1.00 62.88 182 ARG A O 1
ATOM 1332 N N . LEU A 1 186 ? 45.463 30.506 54.106 1.00 62.58 183 LEU A N 1
ATOM 1333 C CA . LEU A 1 186 ? 44.435 31.532 53.856 1.00 62.29 183 LEU A CA 1
ATOM 1334 C C . LEU A 1 186 ? 44.877 32.977 54.164 1.00 62.15 183 LEU A C 1
ATOM 1335 O O . LEU A 1 186 ? 44.704 33.892 53.332 1.00 62.21 183 LEU A O 1
ATOM 1340 N N . SER A 1 187 ? 45.423 33.179 55.362 1.00 62.12 184 SER A N 1
ATOM 1341 C CA . SER A 1 187 ? 45.910 34.494 55.789 1.00 62.01 184 SER A CA 1
ATOM 1342 C C . SER A 1 187 ? 47.024 34.978 54.864 1.00 61.66 184 SER A C 1
ATOM 1343 O O . SER A 1 187 ? 47.022 36.139 54.454 1.00 61.70 184 SER A O 1
ATOM 1346 N N . ALA A 1 188 ? 47.943 34.071 54.530 1.00 61.22 185 ALA A N 1
ATOM 1347 C CA . ALA A 1 188 ? 48.907 34.264 53.444 1.00 61.05 185 ALA A CA 1
ATOM 1348 C C . ALA A 1 188 ? 48.264 34.723 52.124 1.00 61.12 185 ALA A C 1
ATOM 1349 O O . ALA A 1 188 ? 48.797 35.609 51.430 1.00 61.05 185 ALA A O 1
ATOM 1351 N N . CYS A 1 189 ? 47.125 34.125 51.766 1.00 60.69 186 CYS A N 1
ATOM 1352 C CA . CYS A 1 189 ? 46.528 34.366 50.448 1.00 60.12 186 CYS A CA 1
ATOM 1353 C C . CYS A 1 189 ? 45.838 35.730 50.371 1.00 59.73 186 CYS A C 1
ATOM 1354 O O . CYS A 1 189 ? 45.173 36.166 51.317 1.00 60.07 186 CYS A O 1
ATOM 1357 N N . HIS A 1 190 ? 45.997 36.403 49.236 1.00 59.08 187 HIS A N 1
ATOM 1358 C CA . HIS A 1 190 ? 45.271 37.631 48.980 1.00 58.68 187 HIS A CA 1
ATOM 1359 C C . HIS A 1 190 ? 43.930 37.205 48.362 1.00 58.11 187 HIS A C 1
ATOM 1360 O O . HIS A 1 190 ? 43.868 36.802 47.217 1.00 58.19 187 HIS A O 1
ATOM 1367 N N . ILE A 1 191 ? 42.863 37.240 49.147 1.00 57.62 188 ILE A N 1
ATOM 1368 C CA . ILE A 1 191 ? 41.566 36.762 48.689 1.00 57.45 188 ILE A CA 1
ATOM 1369 C C . ILE A 1 191 ? 40.620 37.944 48.598 1.00 57.05 188 ILE A C 1
ATOM 1370 O O . ILE A 1 191 ? 40.412 38.667 49.577 1.00 56.49 188 ILE A O 1
ATOM 1375 N N . GLU A 1 192 ? 40.070 38.141 47.403 1.00 56.61 189 GLU A N 1
ATOM 1376 C CA . GLU A 1 192 ? 39.147 39.219 47.138 1.00 56.84 189 GLU A CA 1
ATOM 1377 C C . GLU A 1 192 ? 37.818 38.636 46.688 1.00 56.38 189 GLU A C 1
ATOM 1378 O O . GLU A 1 192 ? 37.779 37.766 45.810 1.00 57.16 189 GLU A O 1
ATOM 1384 N N . VAL A 1 193 ? 36.747 39.163 47.267 1.00 55.55 190 VAL A N 1
ATOM 1385 C CA . VAL A 1 193 ? 35.415 38.654 47.093 1.00 54.69 190 VAL A CA 1
ATOM 1386 C C . VAL A 1 193 ? 34.583 39.726 46.438 1.00 55.27 190 VAL A C 1
ATOM 1387 O O . VAL A 1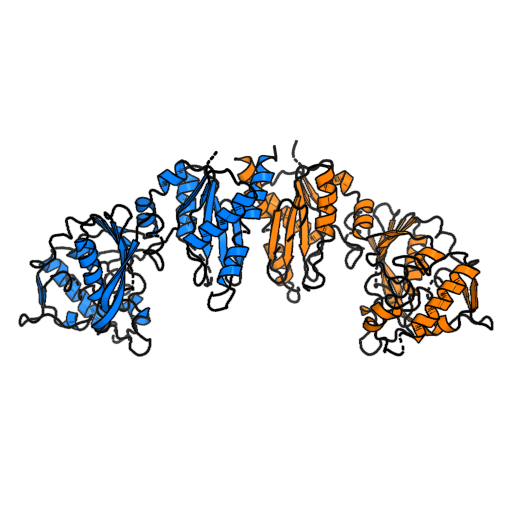 193 ? 34.431 40.820 46.993 1.00 55.10 190 VAL A O 1
ATOM 1391 N N . ALA A 1 194 ? 34.029 39.401 45.275 1.00 55.56 191 ALA A N 1
ATOM 1392 C CA . ALA A 1 194 ? 33.140 40.306 44.564 1.00 56.60 191 ALA A CA 1
ATOM 1393 C C . ALA A 1 194 ? 31.894 40.466 45.417 1.00 57.19 191 ALA A C 1
ATOM 1394 O O . ALA A 1 194 ? 31.106 39.546 45.590 1.00 57.19 191 ALA A O 1
ATOM 1396 N N . CYS A 1 195 ? 31.741 41.656 45.963 1.00 59.03 192 CYS A N 1
ATOM 1397 C CA . CYS A 1 195 ? 30.611 41.969 46.817 1.00 59.61 192 CYS A CA 1
ATOM 1398 C C . CYS A 1 195 ? 30.092 43.331 46.420 1.00 59.57 192 CYS A C 1
ATOM 1399 O O . CYS A 1 195 ? 30.796 44.331 46.537 1.00 60.17 192 CYS A O 1
ATOM 1402 N N . ASP A 1 196 ? 28.865 43.348 45.926 1.00 59.27 193 ASP A N 1
ATOM 1403 C CA . ASP A 1 196 ? 28.266 44.556 45.430 1.00 59.53 193 ASP A CA 1
ATOM 1404 C C . ASP A 1 196 ? 26.943 44.900 46.145 1.00 59.37 193 ASP A C 1
ATOM 1405 O O . ASP A 1 196 ? 26.208 45.759 45.703 1.00 60.43 193 ASP A O 1
ATOM 1410 N N . VAL A 1 197 ? 26.649 44.266 47.276 1.00 59.22 194 VAL A N 1
ATOM 1411 C CA . VAL A 1 197 ? 25.493 44.673 48.076 1.00 58.75 194 VAL A CA 1
ATOM 1412 C C . VAL A 1 197 ? 26.013 45.060 49.422 1.00 58.02 194 VAL A C 1
ATOM 1413 O O . VAL A 1 197 ? 27.055 44.567 49.828 1.00 58.03 194 VAL A O 1
ATOM 1417 N N . THR A 1 198 ? 25.287 45.945 50.108 1.00 57.45 195 THR A N 1
ATOM 1418 C CA . THR A 1 198 ? 25.716 46.456 51.410 1.00 57.20 195 THR A CA 1
ATOM 1419 C C . THR A 1 198 ? 25.121 45.650 52.572 1.00 57.12 195 THR A C 1
ATOM 1420 O O . THR A 1 198 ? 25.448 45.893 53.737 1.00 57.04 195 THR A O 1
ATOM 1424 N N . ASN A 1 199 ? 24.261 44.685 52.267 1.00 56.98 196 ASN A N 1
ATOM 1425 C CA . ASN A 1 199 ? 23.471 44.012 53.315 1.00 56.83 196 ASN A CA 1
ATOM 1426 C C . ASN A 1 199 ? 24.351 43.283 54.325 1.00 56.25 196 ASN A C 1
ATOM 1427 O O . ASN A 1 199 ? 25.349 42.699 53.954 1.00 54.88 196 ASN A O 1
ATOM 1432 N N . PRO A 1 200 ? 24.010 43.385 55.619 1.00 56.34 197 PRO A N 1
ATOM 1433 C CA . PRO A 1 200 ? 24.765 42.700 56.645 1.00 56.25 197 PRO A CA 1
ATOM 1434 C C . PRO A 1 200 ? 24.239 41.293 56.919 1.00 56.23 197 PRO A C 1
ATOM 1435 O O . PRO A 1 200 ? 23.318 40.829 56.255 1.00 56.24 197 PRO A O 1
ATOM 1439 N N . LEU A 1 201 ? 24.836 40.621 57.892 1.00 56.01 198 LEU A N 1
ATOM 1440 C CA . LEU A 1 201 ? 24.514 39.237 58.187 1.00 56.41 198 LEU A CA 1
ATOM 1441 C C . LEU A 1 201 ? 23.044 39.067 58.616 1.00 56.60 198 LEU A C 1
ATOM 1442 O O . LEU A 1 201 ? 22.330 38.171 58.140 1.00 56.02 198 LEU A O 1
ATOM 1447 N N . THR A 1 202 ? 22.597 39.947 59.514 1.00 57.17 199 THR A N 1
ATOM 1448 C CA . THR A 1 202 ? 21.329 39.771 60.221 1.00 57.26 199 THR A CA 1
ATOM 1449 C C . THR A 1 202 ? 20.481 41.042 60.218 1.00 57.99 199 THR A C 1
ATOM 1450 O O . THR A 1 202 ? 20.980 42.140 59.944 1.00 59.29 199 THR A O 1
ATOM 1454 N N . GLY A 1 203 ? 19.196 40.877 60.526 1.00 58.06 200 GLY A N 1
ATOM 1455 C CA . GLY A 1 203 ? 18.253 41.996 60.687 1.00 57.34 200 GLY A CA 1
ATOM 1456 C C . GLY A 1 203 ? 17.228 42.136 59.569 1.00 57.17 200 GLY A C 1
ATOM 1457 O O . GLY A 1 203 ? 17.175 41.317 58.639 1.00 57.24 200 GLY A O 1
ATOM 1458 N N . LYS A 1 204 ? 16.416 43.184 59.674 1.00 56.71 201 LYS A N 1
ATOM 1459 C CA . LYS A 1 204 ? 15.451 43.589 58.634 1.00 56.90 201 LYS A CA 1
ATOM 1460 C C . LYS A 1 204 ? 15.994 43.583 57.188 1.00 56.02 201 LYS A C 1
ATOM 1461 O O . LYS A 1 204 ? 15.253 43.268 56.259 1.00 54.95 201 LYS A O 1
ATOM 1467 N N . GLU A 1 205 ? 17.260 43.960 57.003 1.00 55.84 202 GLU A N 1
ATOM 1468 C CA . GLU A 1 205 ? 17.896 43.918 55.672 1.00 56.49 202 GLU A CA 1
ATOM 1469 C C . GLU A 1 205 ? 19.027 42.889 55.596 1.00 55.90 202 GLU A C 1
ATOM 1470 O O . GLU A 1 205 ? 19.861 42.960 54.694 1.00 55.43 202 GLU A O 1
ATOM 1476 N N . GLY A 1 206 ? 19.051 41.944 56.541 1.00 55.30 203 GLY A N 1
ATOM 1477 C CA . GLY A 1 206 ? 20.004 40.834 56.508 1.00 54.72 203 GLY A CA 1
ATOM 1478 C C . GLY A 1 206 ? 19.761 39.770 55.440 1.00 54.14 203 GLY A C 1
ATOM 1479 O O . GLY A 1 206 ? 18.747 39.792 54.716 1.00 53.93 203 GLY A O 1
ATOM 1480 N N . ALA A 1 207 ? 20.728 38.848 55.356 1.00 54.14 204 ALA A N 1
ATOM 1481 C CA . ALA A 1 207 ? 20.783 37.716 54.396 1.00 53.69 204 ALA A CA 1
ATOM 1482 C C . ALA A 1 207 ? 19.478 36.980 54.245 1.00 53.17 204 ALA A C 1
ATOM 1483 O O . ALA A 1 207 ? 18.954 36.855 53.162 1.00 53.08 204 ALA A O 1
ATOM 1485 N N . SER A 1 208 ? 18.976 36.498 55.368 1.00 53.65 205 SER A N 1
ATOM 1486 C CA . SER A 1 208 ? 17.792 35.657 55.423 1.00 53.51 205 SER A CA 1
ATOM 1487 C C . SER A 1 208 ? 16.538 36.452 55.015 1.00 53.62 205 SER A C 1
ATOM 1488 O O . SER A 1 208 ? 15.838 36.061 54.073 1.00 53.36 205 SER A O 1
ATOM 1491 N N . ALA A 1 209 ? 16.286 37.587 55.665 1.00 53.76 206 ALA A N 1
ATOM 1492 C CA . ALA A 1 209 ? 15.153 38.452 55.286 1.00 53.95 206 ALA A CA 1
ATOM 1493 C C . ALA A 1 209 ? 15.165 38.887 53.820 1.00 54.20 206 ALA A C 1
ATOM 1494 O O . ALA A 1 209 ? 14.127 38.815 53.159 1.00 54.51 206 ALA A O 1
ATOM 1496 N N . VAL A 1 210 ? 16.327 39.308 53.307 1.00 54.00 207 VAL A N 1
ATOM 1497 C CA . VAL A 1 210 ? 16.411 39.914 51.961 1.00 53.69 207 VAL A CA 1
ATOM 1498 C C . VAL A 1 210 ? 16.628 38.917 50.824 1.00 53.66 207 VAL A C 1
ATOM 1499 O O . VAL A 1 210 ? 16.050 39.059 49.754 1.00 53.55 207 VAL A O 1
ATOM 1503 N N . PHE A 1 211 ? 17.476 37.922 51.040 1.00 53.70 208 PHE A N 1
ATOM 1504 C CA . PHE A 1 211 ? 17.827 36.953 49.978 1.00 53.18 208 PHE A CA 1
ATOM 1505 C C . PHE A 1 211 ? 17.270 35.541 50.208 1.00 53.19 208 PHE A C 1
ATOM 1506 O O . PHE A 1 211 ? 17.199 34.749 49.268 1.00 52.86 208 PHE A O 1
ATOM 1514 N N . GLY A 1 212 ? 16.899 35.229 51.457 1.00 53.09 209 GLY A N 1
ATOM 1515 C CA . GLY A 1 212 ? 16.196 33.989 51.791 1.00 52.53 209 GLY A CA 1
ATOM 1516 C C . GLY A 1 212 ? 15.064 33.600 50.845 1.00 52.36 209 GLY A C 1
ATOM 1517 O O . GLY A 1 212 ? 15.113 32.517 50.267 1.00 51.83 209 GLY A O 1
ATOM 1518 N N . PRO A 1 213 ? 14.035 34.471 50.693 1.00 52.19 210 PRO A N 1
ATOM 1519 C CA . PRO A 1 213 ? 12.815 34.151 49.910 1.00 52.05 210 PRO A CA 1
ATOM 1520 C C . PRO A 1 213 ? 13.048 33.531 48.533 1.00 51.87 210 PRO A C 1
ATOM 1521 O O . PRO A 1 213 ? 12.371 32.571 48.170 1.00 51.24 210 PRO A O 1
ATOM 1525 N N . GLN A 1 214 ? 14.012 34.061 47.790 1.00 52.16 211 GLN A N 1
ATOM 1526 C CA . GLN A 1 214 ? 14.362 33.534 46.463 1.00 52.48 211 GLN A CA 1
ATOM 1527 C C . GLN A 1 214 ? 15.026 32.154 46.530 1.00 51.91 211 GLN A C 1
ATOM 1528 O O . GLN A 1 214 ? 14.996 31.393 45.555 1.00 52.09 211 GLN A O 1
ATOM 1534 N N . LYS A 1 215 ? 15.651 31.859 47.670 1.00 51.49 212 LYS A N 1
ATOM 1535 C CA . LYS A 1 215 ? 16.281 30.560 47.936 1.00 51.17 212 LYS A CA 1
ATOM 1536 C C . LYS A 1 215 ? 15.292 29.560 48.551 1.00 50.96 212 LYS A C 1
ATOM 1537 O O . LYS A 1 215 ? 15.701 28.514 49.049 1.00 50.27 212 LYS A O 1
ATOM 1543 N N . GLY A 1 216 ? 14.010 29.904 48.547 1.00 50.78 213 GLY A N 1
ATOM 1544 C CA . GLY A 1 216 ? 12.985 29.055 49.100 1.00 51.11 213 GLY A CA 1
ATOM 1545 C C . GLY A 1 216 ? 12.704 29.314 50.563 1.00 51.20 213 GLY A C 1
ATOM 1546 O O . GLY A 1 216 ? 11.986 28.557 51.177 1.00 51.61 213 GLY A O 1
ATOM 1547 N N . ALA A 1 217 ? 13.237 30.379 51.142 1.00 51.67 214 ALA A N 1
ATOM 1548 C CA . ALA A 1 217 ? 12.954 30.644 52.555 1.00 51.87 214 ALA A CA 1
ATOM 1549 C C . ALA A 1 217 ? 11.515 31.102 52.735 1.00 52.13 214 ALA A C 1
ATOM 1550 O O . ALA A 1 217 ? 11.115 32.111 52.156 1.00 52.64 214 ALA A O 1
ATOM 1552 N N . THR A 1 218 ? 10.742 30.331 53.508 1.00 52.29 215 THR A N 1
ATOM 1553 C CA . THR A 1 218 ? 9.455 30.776 54.054 1.00 52.44 215 THR A CA 1
ATOM 1554 C C . THR A 1 218 ? 9.671 31.812 55.173 1.00 52.57 215 THR A C 1
ATOM 1555 O O . THR A 1 218 ? 10.760 31.892 55.733 1.00 52.24 215 THR A O 1
ATOM 1559 N N . PRO A 1 219 ? 8.625 32.600 55.508 1.00 52.84 216 PRO A N 1
ATOM 1560 C CA . PRO A 1 219 ? 8.765 33.589 56.586 1.00 52.86 216 PRO A CA 1
ATOM 1561 C C . PRO A 1 219 ? 9.157 32.954 57.915 1.00 52.69 216 PRO A C 1
ATOM 1562 O O . PRO A 1 219 ? 9.876 33.562 58.714 1.00 52.37 216 PRO A O 1
ATOM 1566 N N . GLU A 1 220 ? 8.670 31.738 58.130 1.00 52.72 217 GLU A N 1
ATOM 1567 C CA . GLU A 1 220 ? 8.938 30.995 59.344 1.00 52.65 217 GLU A CA 1
ATOM 1568 C C . GLU A 1 220 ? 10.396 30.555 59.314 1.00 52.31 217 GLU A C 1
ATOM 1569 O O . GLU A 1 220 ? 11.100 30.664 60.314 1.00 52.22 217 GLU A O 1
ATOM 1583 N N . ILE A 1 222 ? 12.773 32.105 57.602 1.00 51.96 219 ILE A N 1
ATOM 1584 C CA . ILE A 1 222 ? 13.583 33.319 57.675 1.00 52.16 219 ILE A CA 1
ATOM 1585 C C . ILE A 1 222 ? 13.915 33.674 59.134 1.00 52.65 219 ILE A C 1
ATOM 1586 O O . ILE A 1 222 ? 15.043 34.033 59.444 1.00 52.34 219 ILE A O 1
ATOM 1591 N N . GLU A 1 223 ? 12.923 33.521 60.016 1.00 53.72 220 GLU A N 1
ATOM 1592 C CA . GLU A 1 223 ? 13.026 33.771 61.476 1.00 53.77 220 GLU A CA 1
ATOM 1593 C C . GLU A 1 223 ? 14.001 32.803 62.180 1.00 53.76 220 GLU A C 1
ATOM 1594 O O . GLU A 1 223 ? 14.823 33.217 63.008 1.00 53.89 220 GLU A O 1
ATOM 1600 N N . ARG A 1 224 ? 13.908 31.516 61.854 1.00 53.43 221 ARG A N 1
ATOM 1601 C CA . ARG A 1 224 ? 14.889 30.522 62.319 1.00 53.14 221 ARG A CA 1
ATOM 1602 C C . ARG A 1 224 ? 16.317 30.860 61.895 1.00 53.00 221 ARG A C 1
ATOM 1603 O O . ARG A 1 224 ? 17.230 30.878 62.729 1.00 52.24 221 ARG A O 1
ATOM 1611 N N . LEU A 1 225 ? 16.505 31.082 60.592 1.00 52.59 222 LEU A N 1
ATOM 1612 C CA . LEU A 1 225 ? 17.828 31.334 60.062 1.00 53.25 222 LEU A CA 1
ATOM 1613 C C . LEU A 1 225 ? 18.432 32.608 60.636 1.00 53.50 222 LEU A C 1
ATOM 1614 O O . LEU A 1 225 ? 19.619 32.639 60.951 1.00 53.00 222 LEU A O 1
ATOM 1619 N N . ASP A 1 226 ? 17.614 33.654 60.770 1.00 54.21 223 ASP A N 1
ATOM 1620 C CA . ASP A 1 226 ? 18.109 34.940 61.264 1.00 54.23 223 ASP A CA 1
ATOM 1621 C C . ASP A 1 226 ? 18.554 34.833 62.716 1.00 54.21 223 ASP A C 1
ATOM 1622 O O . ASP A 1 226 ? 19.602 35.359 63.070 1.00 54.66 223 ASP A O 1
ATOM 1627 N N . THR A 1 227 ? 17.763 34.158 63.551 1.00 54.41 224 THR A N 1
ATOM 1628 C CA . THR A 1 227 ? 18.189 33.826 64.906 1.00 54.52 224 THR A CA 1
ATOM 1629 C C . THR A 1 227 ? 19.513 33.042 64.827 1.00 54.69 224 THR A C 1
ATOM 1630 O O . THR A 1 227 ? 20.495 33.454 65.421 1.00 55.26 224 THR A O 1
ATOM 1634 N N . ALA A 1 228 ? 19.577 31.974 64.038 1.00 54.63 225 ALA A N 1
ATOM 1635 C CA . ALA A 1 228 ? 20.799 31.140 63.987 1.00 55.00 225 ALA A CA 1
ATOM 1636 C C . ALA A 1 228 ? 22.064 31.853 63.482 1.00 55.38 225 ALA A C 1
ATOM 1637 O O . ALA A 1 228 ? 23.169 31.520 63.924 1.00 54.79 225 ALA A O 1
ATOM 1639 N N . LEU A 1 229 ? 21.890 32.815 62.562 1.00 55.75 226 LEU A N 1
ATOM 1640 C CA . LEU A 1 229 ? 22.993 33.626 62.028 1.00 56.24 226 LEU A CA 1
ATOM 1641 C C . LEU A 1 229 ? 23.388 34.717 63.010 1.00 56.94 226 LEU A C 1
ATOM 1642 O O . LEU A 1 229 ? 24.556 35.110 63.059 1.00 57.14 226 LEU A O 1
ATOM 1647 N N . THR A 1 230 ? 22.407 35.216 63.772 1.00 57.77 227 THR A N 1
ATOM 1648 C CA . THR A 1 230 ? 22.659 36.202 64.851 1.00 57.78 227 THR A CA 1
ATOM 1649 C C . THR A 1 230 ? 23.587 35.585 65.891 1.00 57.83 227 THR A C 1
ATOM 1650 O O . THR A 1 230 ? 24.544 36.213 66.310 1.00 57.99 227 THR A O 1
ATOM 1654 N N . ARG A 1 231 ? 23.316 34.329 66.237 1.00 58.17 228 ARG A N 1
ATOM 1655 C CA . ARG A 1 231 ? 24.167 33.501 67.123 1.00 58.45 228 ARG A CA 1
ATOM 1656 C C . ARG A 1 231 ? 25.559 33.252 66.605 1.00 58.30 228 ARG A C 1
ATOM 1657 O O . ARG A 1 231 ? 26.542 33.465 67.304 1.00 57.30 228 ARG A O 1
ATOM 1665 N N . TYR A 1 232 ? 25.606 32.744 65.376 1.00 58.82 229 TYR A N 1
ATOM 1666 C CA . TYR A 1 232 ? 26.833 32.552 64.618 1.00 59.18 229 TYR A CA 1
ATOM 1667 C C . TYR A 1 232 ? 27.711 33.800 64.676 1.00 59.61 229 TYR A C 1
ATOM 1668 O O . TYR A 1 232 ? 28.917 33.696 64.923 1.00 59.19 229 TYR A O 1
ATOM 1677 N N . ALA A 1 233 ? 27.071 34.956 64.442 1.00 60.32 230 ALA A N 1
ATOM 1678 C CA . ALA A 1 233 ? 27.684 36.286 64.494 1.00 60.51 230 ALA A CA 1
ATOM 1679 C C . ALA A 1 233 ? 28.271 36.593 65.860 1.00 61.14 230 ALA A C 1
ATOM 1680 O O . ALA A 1 233 ? 29.384 37.110 65.929 1.00 61.25 230 ALA A O 1
ATOM 1682 N N . HIS A 1 234 ? 27.523 36.280 66.933 1.00 61.48 231 HIS A N 1
ATOM 1683 C CA . HIS A 1 234 ? 27.990 36.477 68.322 1.00 61.95 231 HIS A CA 1
ATOM 1684 C C . HIS A 1 234 ? 29.157 35.550 68.653 1.00 61.75 231 HIS A C 1
ATOM 1685 O O . HIS A 1 234 ? 30.102 35.958 69.340 1.00 61.37 231 HIS A O 1
ATOM 1692 N N . LEU A 1 235 ? 29.079 34.305 68.176 1.00 61.54 232 LEU A N 1
ATOM 1693 C CA . LEU A 1 235 ? 30.140 33.321 68.419 1.00 61.21 232 LEU A CA 1
ATOM 1694 C C . LEU A 1 235 ? 31.389 33.672 67.618 1.00 61.20 232 LEU A C 1
ATOM 1695 O O . LEU A 1 235 ? 32.501 33.415 68.066 1.00 61.45 232 LEU A O 1
ATOM 1700 N N . ILE A 1 236 ? 31.210 34.283 66.451 1.00 61.02 233 ILE A N 1
ATOM 1701 C CA . ILE A 1 236 ? 32.347 34.734 65.655 1.00 61.03 233 ILE A CA 1
ATOM 1702 C C . ILE A 1 236 ? 33.098 35.839 66.383 1.00 60.82 233 ILE A C 1
ATOM 1703 O O . ILE A 1 236 ? 34.326 35.809 66.448 1.00 59.98 233 ILE A O 1
ATOM 1708 N N . ALA A 1 237 ? 32.352 36.802 66.928 1.00 61.44 234 ALA A N 1
ATOM 1709 C CA . ALA A 1 237 ? 32.916 37.877 67.778 1.00 61.71 234 ALA A CA 1
ATOM 1710 C C . ALA A 1 237 ? 33.597 37.352 69.044 1.00 62.10 234 ALA A C 1
ATOM 1711 O O . ALA A 1 237 ? 34.581 37.932 69.505 1.00 62.57 234 ALA A O 1
ATOM 1713 N N . ARG A 1 238 ? 33.077 36.265 69.608 1.00 62.43 235 ARG A N 1
ATOM 1714 C CA . ARG A 1 238 ? 33.596 35.731 70.875 1.00 62.59 235 ARG A CA 1
ATOM 1715 C C . ARG A 1 238 ? 34.839 34.865 70.639 1.00 62.63 235 ARG A C 1
ATOM 1716 O O . ARG A 1 238 ? 35.777 34.882 71.440 1.00 62.48 235 ARG A O 1
ATOM 1724 N N . ASP A 1 239 ? 34.841 34.116 69.537 1.00 62.70 236 ASP A N 1
ATOM 1725 C CA . ASP A 1 239 ? 35.872 33.103 69.297 1.00 62.86 236 ASP A CA 1
ATOM 1726 C C . ASP A 1 239 ? 36.909 33.531 68.264 1.00 63.13 236 ASP A C 1
ATOM 1727 O O . ASP A 1 239 ? 38.012 32.978 68.235 1.00 63.39 236 ASP A O 1
ATOM 1732 N N . LEU A 1 240 ? 36.558 34.492 67.413 1.00 63.05 237 LEU A N 1
ATOM 1733 C CA . LEU A 1 240 ? 37.500 35.035 66.439 1.00 62.93 237 LEU A CA 1
ATOM 1734 C C . LEU A 1 240 ? 37.809 36.520 66.647 1.00 62.76 237 LEU A C 1
ATOM 1735 O O . LEU A 1 240 ? 38.639 37.088 65.919 1.00 63.02 237 LEU A O 1
ATOM 1740 N N . HIS A 1 241 ? 37.140 37.136 67.631 1.00 62.35 238 HIS A N 1
ATOM 1741 C CA . HIS A 1 241 ? 37.355 38.541 68.007 1.00 62.21 238 HIS A CA 1
ATOM 1742 C C . HIS A 1 241 ? 37.146 39.521 66.846 1.00 61.94 238 HIS A C 1
ATOM 1743 O O . HIS A 1 241 ? 37.812 40.553 66.768 1.00 61.69 238 HIS A O 1
ATOM 1750 N N . VAL A 1 242 ? 36.201 39.184 65.965 1.00 61.63 239 VAL A N 1
ATOM 1751 C CA . VAL A 1 242 ? 35.884 39.981 64.788 1.00 61.37 239 VAL A CA 1
ATOM 1752 C C . VAL A 1 242 ? 34.397 40.337 64.788 1.00 60.91 239 VAL A C 1
ATOM 1753 O O . VAL A 1 242 ? 33.554 39.452 64.900 1.00 61.19 239 VAL A O 1
ATOM 1757 N N . ASP A 1 243 ? 34.099 41.636 64.688 1.00 60.41 240 ASP A N 1
ATOM 1758 C CA . ASP A 1 243 ? 32.738 42.135 64.485 1.00 60.33 240 ASP A CA 1
ATOM 1759 C C . ASP A 1 243 ? 32.323 41.920 63.017 1.00 60.28 240 ASP A C 1
ATOM 1760 O O . ASP A 1 243 ? 32.659 42.738 62.141 1.00 59.57 240 ASP A O 1
ATOM 1765 N N . VAL A 1 244 ? 31.619 40.804 62.761 1.00 60.13 241 VAL A N 1
ATOM 1766 C CA . VAL A 1 244 ? 30.910 40.581 61.465 1.00 60.23 241 VAL A CA 1
ATOM 1767 C C . VAL A 1 244 ? 29.463 41.084 61.511 1.00 60.58 241 VAL A C 1
ATOM 1768 O O . VAL A 1 244 ? 28.780 41.203 60.505 1.00 60.84 241 VAL A O 1
ATOM 1772 N N . LEU A 1 245 ? 29.018 41.414 62.709 1.00 61.19 242 LEU A N 1
ATOM 1773 C CA . LEU A 1 245 ? 27.657 41.817 62.969 1.00 61.40 242 LEU A CA 1
ATOM 1774 C C . LEU A 1 245 ? 27.439 43.204 62.291 1.00 61.62 242 LEU A C 1
ATOM 1775 O O . LEU A 1 245 ? 26.317 43.572 61.916 1.00 61.89 242 LEU A O 1
ATOM 1780 N N . ASP A 1 246 ? 28.532 43.943 62.089 1.00 61.52 243 ASP A N 1
ATOM 1781 C CA . ASP A 1 246 ? 28.487 45.283 61.483 1.00 61.18 243 ASP A CA 1
ATOM 1782 C C . ASP A 1 246 ? 29.008 45.371 60.066 1.00 60.63 243 ASP A C 1
ATOM 1783 O O . ASP A 1 246 ? 29.113 46.478 59.534 1.00 60.54 243 ASP A O 1
ATOM 1788 N N . LEU A 1 247 ? 29.364 44.236 59.464 1.00 60.26 244 LEU A N 1
ATOM 1789 C CA . LEU A 1 247 ? 29.894 44.235 58.085 1.00 59.93 244 LEU A CA 1
ATOM 1790 C C . LEU A 1 247 ? 28.857 44.595 57.038 1.00 59.30 244 LEU A C 1
ATOM 1791 O O . LEU A 1 247 ? 27.851 43.912 56.881 1.00 58.49 244 LEU A O 1
ATOM 1796 N N . ALA A 1 248 ? 29.126 45.669 56.308 1.00 59.35 245 ALA A N 1
ATOM 1797 C CA . ALA A 1 248 ? 28.435 45.904 55.056 1.00 58.99 245 ALA A CA 1
ATOM 1798 C C . ALA A 1 248 ? 28.861 44.771 54.131 1.00 58.60 245 ALA A C 1
ATOM 1799 O O . ALA A 1 248 ? 30.055 44.480 54.010 1.00 58.32 245 ALA A O 1
ATOM 1801 N N . GLY A 1 249 ? 27.874 44.083 53.560 1.00 58.26 246 GLY A N 1
ATOM 1802 C CA . GLY A 1 249 ? 28.112 42.956 52.664 1.00 57.68 246 GLY A CA 1
ATOM 1803 C C . GLY A 1 249 ? 28.279 41.589 53.327 1.00 57.41 246 GLY A C 1
ATOM 1804 O O . GLY A 1 249 ? 28.384 40.580 52.626 1.00 57.70 246 GLY A O 1
ATOM 1805 N N . GLY A 1 250 ? 28.322 41.534 54.660 1.00 56.36 247 GLY A N 1
ATOM 1806 C CA . GLY A 1 250 ? 28.426 40.256 55.370 1.00 55.61 247 GLY A CA 1
ATOM 1807 C C . GLY A 1 250 ? 27.290 39.280 55.041 1.00 54.60 247 GLY A C 1
ATOM 1808 O O . GLY A 1 250 ? 27.473 38.096 55.065 1.00 53.07 247 GLY A O 1
ATOM 1809 N N . GLY A 1 251 ? 26.118 39.806 54.719 1.00 54.24 248 GLY A N 1
ATOM 1810 C CA . GLY A 1 251 ? 24.958 39.002 54.347 1.00 54.08 248 GLY A CA 1
ATOM 1811 C C . GLY A 1 251 ? 25.000 38.430 52.947 1.00 52.80 248 GLY A C 1
ATOM 1812 O O . GLY A 1 251 ? 24.155 37.628 52.591 1.00 53.97 248 GLY A O 1
ATOM 1813 N N . ALA A 1 252 ? 25.980 38.851 52.154 1.00 50.93 249 ALA A N 1
ATOM 1814 C CA . ALA A 1 252 ? 26.192 38.354 50.814 1.00 48.98 249 ALA A CA 1
ATOM 1815 C C . ALA A 1 252 ? 26.279 36.819 50.784 1.00 48.36 249 ALA A C 1
ATOM 1816 O O . ALA A 1 252 ? 26.916 36.227 51.659 1.00 49.62 249 ALA A O 1
ATOM 1818 N N . ALA A 1 253 ? 25.658 36.176 49.807 1.00 45.06 250 ALA A N 1
ATOM 1819 C CA . ALA A 1 253 ? 25.708 34.717 49.713 1.00 43.82 250 ALA A CA 1
ATOM 1820 C C . ALA A 1 253 ? 25.324 33.976 51.018 1.00 42.39 250 ALA A C 1
ATOM 1821 O O . ALA A 1 253 ? 26.079 33.142 51.496 1.00 41.57 250 ALA A O 1
ATOM 1823 N N . GLY A 1 254 ? 24.168 34.317 51.596 1.00 40.94 251 GLY A N 1
ATOM 1824 C CA . GLY A 1 254 ? 23.657 33.669 52.808 1.00 39.70 251 GLY A CA 1
ATOM 1825 C C . GLY A 1 254 ? 24.518 33.853 54.047 1.00 38.80 251 GLY A C 1
ATOM 1826 O O . GLY A 1 254 ? 24.367 33.120 55.029 1.00 38.58 251 GLY A O 1
ATOM 1827 N N . GLY A 1 255 ? 25.406 34.839 54.017 1.00 37.61 252 GLY A N 1
ATOM 1828 C CA . GLY A 1 255 ? 26.317 35.102 55.126 1.00 36.68 252 GLY A CA 1
ATOM 1829 C C . GLY A 1 255 ? 27.756 34.711 54.846 1.00 35.45 252 GLY A C 1
ATOM 1830 O O . GLY A 1 255 ? 28.624 34.908 55.688 1.00 33.95 252 GLY A O 1
ATOM 1839 N N . GLY A 1 257 ? 29.826 36.088 52.759 1.00 35.46 254 GLY A N 1
ATOM 1840 C CA . GLY A 1 257 ? 30.666 37.279 52.773 1.00 35.95 254 GLY A CA 1
ATOM 1841 C C . GLY A 1 257 ? 31.337 37.475 54.133 1.00 36.54 254 GLY A C 1
ATOM 1842 O O . GLY A 1 257 ? 32.562 37.654 54.216 1.00 35.85 254 GLY A O 1
ATOM 1843 N N . ALA A 1 258 ? 30.530 37.429 55.193 1.00 37.15 255 ALA A N 1
ATOM 1844 C CA . ALA A 1 258 ? 31.036 37.558 56.558 1.00 38.05 255 ALA A CA 1
ATOM 1845 C C . ALA A 1 258 ? 32.038 36.446 56.920 1.00 38.97 255 ALA A C 1
ATOM 1846 O O . ALA A 1 258 ? 33.038 36.747 57.573 1.00 39.91 255 ALA A O 1
ATOM 1848 N N . ALA A 1 259 ? 31.777 35.181 56.531 1.00 38.79 256 ALA A N 1
ATOM 1849 C CA . ALA A 1 259 ? 32.715 34.061 56.799 1.00 38.86 256 ALA A CA 1
ATOM 1850 C C . ALA A 1 259 ? 34.052 34.187 56.052 1.00 39.36 256 ALA A C 1
ATOM 1851 O O . ALA A 1 259 ? 35.086 33.757 56.544 1.00 39.05 256 ALA A O 1
ATOM 1853 N N . LEU A 1 260 ? 34.028 34.750 54.851 1.00 40.12 257 LEU A N 1
ATOM 1854 C CA . LEU A 1 260 ? 35.254 35.003 54.092 1.00 40.86 257 LEU A CA 1
ATOM 1855 C C . LEU A 1 260 ? 36.046 36.173 54.699 1.00 41.45 257 LEU A C 1
ATOM 1856 O O . LEU A 1 260 ? 37.271 36.157 54.729 1.00 40.70 257 LEU A O 1
ATOM 1861 N N . TYR A 1 261 ? 35.333 37.193 55.159 1.00 43.07 258 TYR A N 1
ATOM 1862 C CA . TYR A 1 261 ? 35.929 38.278 55.934 1.00 43.73 258 TYR A CA 1
ATOM 1863 C C . TYR A 1 261 ? 36.541 37.717 57.240 1.00 44.32 258 TYR A C 1
ATOM 1864 O O . TYR A 1 261 ? 37.748 37.848 57.481 1.00 43.99 258 TYR A O 1
ATOM 1873 N N . ALA A 1 262 ? 35.712 37.046 58.043 1.00 44.00 259 ALA A N 1
ATOM 1874 C CA . ALA A 1 262 ? 36.112 36.634 59.391 1.00 44.25 259 ALA A CA 1
ATOM 1875 C C . ALA A 1 262 ? 37.125 35.490 59.406 1.00 44.39 259 ALA A C 1
ATOM 1876 O O . ALA A 1 262 ? 38.183 35.622 60.005 1.00 44.54 259 ALA A O 1
ATOM 1878 N N . PHE A 1 263 ? 36.812 34.375 58.751 1.00 44.51 260 PHE A N 1
ATOM 1879 C CA . PHE A 1 263 ? 37.687 33.198 58.798 1.00 44.30 260 PHE A CA 1
ATOM 1880 C C . PHE A 1 263 ? 38.875 33.360 57.868 1.00 44.94 260 PHE A C 1
ATOM 1881 O O . PHE A 1 263 ? 39.992 32.986 58.210 1.00 44.65 260 PHE A O 1
ATOM 1889 N N . CYS A 1 264 ? 38.630 33.897 56.679 1.00 45.92 261 CYS A N 1
ATOM 1890 C CA . CYS A 1 264 ? 39.611 33.788 55.605 1.00 47.00 261 CYS A CA 1
ATOM 1891 C C . CYS A 1 264 ? 40.536 34.982 55.460 1.00 47.30 261 CYS A C 1
ATOM 1892 O O . CYS A 1 264 ? 41.617 34.837 54.895 1.00 47.66 261 CYS A O 1
ATOM 1895 N N . GLY A 1 265 ? 40.121 36.139 55.978 1.00 48.04 262 GLY A N 1
ATOM 1896 C CA . GLY A 1 265 ? 40.894 37.384 55.878 1.00 48.79 262 GLY A CA 1
ATOM 1897 C C . GLY A 1 265 ? 40.705 38.079 54.544 1.00 49.53 262 GLY A C 1
ATOM 1898 O O . GLY A 1 265 ? 41.525 38.900 54.141 1.00 49.78 262 GLY A O 1
ATOM 1899 N N . ALA A 1 266 ? 39.596 37.756 53.877 1.00 50.59 263 ALA A N 1
ATOM 1900 C CA . ALA A 1 266 ? 39.272 38.255 52.552 1.00 50.96 263 ALA A CA 1
ATOM 1901 C C . ALA A 1 266 ? 38.865 39.720 52.600 1.00 52.39 263 ALA A C 1
ATOM 1902 O O . ALA A 1 266 ? 38.375 40.209 53.617 1.00 52.69 263 ALA A O 1
ATOM 1904 N N . GLN A 1 267 ? 39.068 40.400 51.481 1.00 53.62 264 GLN A N 1
ATOM 1905 C CA . GLN A 1 267 ? 38.592 41.756 51.265 1.00 54.89 264 GLN A CA 1
ATOM 1906 C C . GLN A 1 267 ? 37.290 41.701 50.458 1.00 54.45 264 GLN A C 1
ATOM 1907 O O . GLN A 1 267 ? 37.232 41.061 49.429 1.00 54.23 264 GLN A O 1
ATOM 1913 N N . LEU A 1 268 ? 36.242 42.359 50.937 1.00 54.36 265 LEU A N 1
ATOM 1914 C CA . LEU A 1 268 ? 35.029 42.539 50.160 1.00 54.13 265 LEU A CA 1
ATOM 1915 C C . LEU A 1 268 ? 35.166 43.799 49.291 1.00 54.15 265 LEU A C 1
ATOM 1916 O O . LEU A 1 268 ? 35.251 44.899 49.813 1.00 54.22 265 LEU A O 1
ATOM 1921 N N . ARG A 1 269 ? 35.187 43.631 47.970 1.00 54.19 266 ARG A N 1
ATOM 1922 C CA . ARG A 1 269 ? 35.292 44.757 47.029 1.00 54.40 266 ARG A CA 1
ATOM 1923 C C . ARG A 1 269 ? 34.250 44.629 45.923 1.00 54.09 266 ARG A C 1
ATOM 1924 O O . ARG A 1 269 ? 33.765 43.536 45.653 1.00 54.43 266 ARG A O 1
ATOM 1932 N N . ARG A 1 270 ? 33.895 45.748 45.300 1.00 53.63 267 ARG A N 1
ATOM 1933 C CA . ARG A 1 270 ? 32.996 45.729 44.153 1.00 53.75 267 ARG A CA 1
ATOM 1934 C C . ARG A 1 270 ? 33.625 44.871 43.079 1.00 52.09 267 ARG A C 1
ATOM 1935 O O . ARG A 1 270 ? 34.812 44.990 42.827 1.00 50.97 267 ARG A O 1
ATOM 1943 N N . GLY A 1 271 ? 32.832 44.000 42.472 1.00 51.17 268 GLY A N 1
ATOM 1944 C CA . GLY A 1 271 ? 33.339 43.042 41.481 1.00 50.88 268 GLY A CA 1
ATOM 1945 C C . GLY A 1 271 ? 34.112 43.684 40.343 1.00 50.24 268 GLY A C 1
ATOM 1946 O O . GLY A 1 271 ? 35.224 43.243 40.011 1.00 49.89 268 GLY A O 1
ATOM 1947 N N . ILE A 1 272 ? 33.524 44.734 39.760 1.00 49.81 269 ILE A N 1
ATOM 1948 C CA . ILE A 1 272 ? 34.170 45.513 38.700 1.00 49.87 269 ILE A CA 1
ATOM 1949 C C . ILE A 1 272 ? 35.531 46.085 39.126 1.00 49.61 269 ILE A C 1
ATOM 1950 O O . ILE A 1 272 ? 36.425 46.161 38.301 1.00 49.14 269 ILE A O 1
ATOM 1955 N N . GLU A 1 273 ? 35.684 46.469 40.393 1.00 50.09 270 GLU A N 1
ATOM 1956 C CA . GLU A 1 273 ? 36.944 47.022 40.920 1.00 51.18 270 GLU A CA 1
ATOM 1957 C C . GLU A 1 273 ? 38.034 45.967 41.126 1.00 50.66 270 GLU A C 1
ATOM 1958 O O . GLU A 1 273 ? 39.232 46.266 41.012 1.00 50.28 270 GLU A O 1
ATOM 1964 N N . ILE A 1 274 ? 37.627 44.742 41.450 1.00 50.77 271 ILE A N 1
ATOM 1965 C CA . ILE A 1 274 ? 38.560 43.609 41.509 1.00 51.01 271 ILE A CA 1
ATOM 1966 C C . ILE A 1 274 ? 39.076 43.294 40.088 1.00 51.31 271 ILE A C 1
ATOM 1967 O O . ILE A 1 274 ? 40.269 43.137 39.877 1.00 50.74 271 ILE A O 1
ATOM 1972 N N . VAL A 1 275 ? 38.151 43.213 39.132 1.00 52.01 272 VAL A N 1
ATOM 1973 C CA . VAL A 1 275 ? 38.464 42.805 37.753 1.00 52.44 272 VAL A CA 1
ATOM 1974 C C . VAL A 1 275 ? 39.349 43.855 37.073 1.00 53.21 272 VAL A C 1
ATOM 1975 O O . VAL A 1 275 ? 40.295 43.496 36.382 1.00 53.88 272 VAL A O 1
ATOM 1979 N N . THR A 1 276 ? 39.040 45.133 37.312 1.00 53.63 273 THR A N 1
ATOM 1980 C CA . THR A 1 276 ? 39.839 46.298 36.878 1.00 53.76 273 THR A CA 1
ATOM 1981 C C . THR A 1 276 ? 41.318 46.147 37.205 1.00 54.00 273 THR A C 1
ATOM 1982 O O . THR A 1 276 ? 42.171 46.188 36.316 1.00 54.40 273 THR A O 1
ATOM 1986 N N . ASP A 1 277 ? 41.598 46.016 38.495 1.00 54.42 274 ASP A N 1
ATOM 1987 C CA . ASP A 1 277 ? 42.962 45.862 39.021 1.00 54.44 274 ASP A CA 1
ATOM 1988 C C . ASP A 1 277 ? 43.654 44.614 38.503 1.00 53.88 274 ASP A C 1
ATOM 1989 O O . ASP A 1 277 ? 44.809 44.664 38.104 1.00 53.82 274 ASP A O 1
ATOM 1994 N N . ALA A 1 278 ? 42.937 43.498 38.522 1.00 53.73 275 ALA A N 1
ATOM 1995 C CA . ALA A 1 278 ? 43.460 42.199 38.072 1.00 53.68 275 ALA A CA 1
ATOM 1996 C C . ALA A 1 278 ? 43.987 42.198 36.629 1.00 53.28 275 ALA A C 1
ATOM 1997 O O . ALA A 1 278 ? 44.943 41.487 36.312 1.00 53.25 275 ALA A O 1
ATOM 1999 N N . LEU A 1 279 ? 43.360 42.979 35.762 1.00 52.85 276 LEU A N 1
ATOM 2000 C CA . LEU A 1 279 ? 43.733 43.029 34.347 1.00 53.00 276 LEU A CA 1
ATOM 2001 C C . LEU A 1 279 ? 44.439 44.326 33.973 1.00 52.90 276 LEU A C 1
ATOM 2002 O O . LEU A 1 279 ? 44.660 44.606 32.777 1.00 52.64 276 LEU A O 1
ATOM 2007 N N . HIS A 1 280 ? 44.758 45.130 34.991 1.00 52.94 277 HIS A N 1
ATOM 2008 C CA . HIS A 1 280 ? 45.474 46.386 34.791 1.00 52.75 277 HIS A CA 1
ATOM 2009 C C . HIS A 1 280 ? 44.774 47.226 33.727 1.00 52.61 277 HIS A C 1
ATOM 2010 O O . HIS A 1 280 ? 45.401 47.768 32.823 1.00 52.32 277 HIS A O 1
ATOM 2017 N N . LEU A 1 281 ? 43.451 47.311 33.859 1.00 52.63 278 LEU A N 1
ATOM 2018 C CA . LEU A 1 281 ? 42.598 47.958 32.880 1.00 52.35 278 LEU A CA 1
ATOM 2019 C C . LEU A 1 281 ? 43.020 49.404 32.708 1.00 51.70 278 LEU A C 1
ATOM 2020 O O . LEU A 1 281 ? 42.928 49.970 31.623 1.00 50.94 278 LEU A O 1
ATOM 2025 N N . GLU A 1 282 ? 43.456 50.002 33.806 1.00 51.67 279 GLU A N 1
ATOM 2026 C CA . GLU A 1 282 ? 43.838 51.410 33.812 1.00 51.54 279 GLU A CA 1
ATOM 2027 C C . GLU A 1 282 ? 45.109 51.721 33.019 1.00 51.11 279 GLU A C 1
ATOM 2028 O O . GLU A 1 282 ? 45.205 52.781 32.398 1.00 51.59 279 GLU A O 1
ATOM 2034 N N . ALA A 1 283 ? 46.066 50.795 33.031 1.00 50.24 280 ALA A N 1
ATOM 2035 C CA . ALA A 1 283 ? 47.268 50.905 32.198 1.00 49.71 280 ALA A CA 1
ATOM 2036 C C . ALA A 1 283 ? 46.939 50.639 30.726 1.00 48.92 280 ALA A C 1
ATOM 2037 O O . ALA A 1 283 ? 47.335 51.422 29.871 1.00 49.34 280 ALA A O 1
ATOM 2039 N N . CYS A 1 284 ? 46.186 49.582 30.411 1.00 48.34 281 CYS A N 1
ATOM 2040 C CA . CYS A 1 284 ? 45.751 49.357 29.002 1.00 48.70 281 CYS A CA 1
ATOM 2041 C C . CYS A 1 284 ? 45.098 50.578 28.419 1.00 47.05 281 CYS A C 1
ATOM 2042 O O . CYS A 1 284 ? 45.354 50.935 27.286 1.00 47.34 281 CYS A O 1
ATOM 2045 N N . LEU A 1 285 ? 44.237 51.201 29.206 1.00 45.97 282 LEU A N 1
ATOM 2046 C CA . LEU A 1 285 ? 43.378 52.268 28.721 1.00 45.46 282 LEU A CA 1
ATOM 2047 C C . LEU A 1 285 ? 44.098 53.602 28.587 1.00 45.37 282 LEU A C 1
ATOM 2048 O O . LEU A 1 285 ? 43.763 54.417 27.688 1.00 44.85 282 LEU A O 1
ATOM 2053 N N . ALA A 1 286 ? 45.067 53.819 29.483 1.00 45.30 283 ALA A N 1
ATOM 2054 C CA . ALA A 1 286 ? 45.843 55.050 29.537 1.00 45.14 283 ALA A CA 1
ATOM 2055 C C . ALA A 1 286 ? 46.650 55.187 28.279 1.00 45.25 283 ALA A C 1
ATOM 2056 O O . ALA A 1 286 ? 46.851 56.288 27.787 1.00 45.83 283 ALA A O 1
ATOM 2058 N N . ASP A 1 287 ? 47.049 54.038 27.738 1.00 45.67 284 ASP A N 1
ATOM 2059 C CA . ASP A 1 287 ? 47.856 53.899 26.530 1.00 45.76 284 ASP A CA 1
ATOM 2060 C C . ASP A 1 287 ? 47.048 53.859 25.227 1.00 45.17 284 ASP A C 1
ATOM 2061 O O . ASP A 1 287 ? 47.583 54.098 24.142 1.00 46.42 284 ASP A O 1
ATOM 2066 N N . ALA A 1 288 ? 45.743 53.606 25.325 1.00 44.27 285 ALA A N 1
ATOM 2067 C CA . ALA A 1 288 ? 44.864 53.480 24.155 1.00 43.05 285 ALA A CA 1
ATOM 2068 C C . ALA A 1 288 ? 44.599 54.790 23.435 1.00 41.59 285 ALA A C 1
ATOM 2069 O O . ALA A 1 288 ? 44.615 55.844 24.045 1.00 42.13 285 ALA A O 1
ATOM 2071 N N . ASP A 1 289 ? 44.320 54.721 22.135 1.00 39.43 286 ASP A N 1
ATOM 2072 C CA . ASP A 1 289 ? 43.701 55.828 21.433 1.00 38.26 286 ASP A CA 1
ATOM 2073 C C . ASP A 1 289 ? 42.159 55.804 21.467 1.00 37.36 286 ASP A C 1
ATOM 2074 O O . ASP A 1 289 ? 41.511 56.821 21.314 1.00 37.15 286 ASP A O 1
ATOM 2079 N N . LEU A 1 290 ? 41.579 54.637 21.653 1.00 36.34 287 LEU A N 1
ATOM 2080 C CA . LEU A 1 290 ? 40.155 54.433 21.364 1.00 36.03 287 LEU A CA 1
ATOM 2081 C C . LEU A 1 290 ? 39.727 53.215 22.159 1.00 35.96 287 LEU A C 1
ATOM 2082 O O . LEU A 1 290 ? 40.412 52.181 22.118 1.00 34.61 287 LEU A O 1
ATOM 2087 N N . VAL A 1 291 ? 38.628 53.371 22.905 1.00 35.64 288 VAL A N 1
ATOM 2088 C CA . VAL A 1 291 ? 38.045 52.275 23.696 1.00 35.12 288 VAL A CA 1
ATOM 2089 C C . VAL A 1 291 ? 36.635 51.925 23.175 1.00 34.64 288 VAL A C 1
ATOM 2090 O O . VAL A 1 291 ? 35.750 52.780 22.982 1.00 33.15 288 VAL A O 1
ATOM 2094 N N . ILE A 1 292 ? 36.457 50.648 22.916 1.00 34.56 289 ILE A N 1
ATOM 2095 C CA . ILE A 1 292 ? 35.161 50.106 22.595 1.00 34.70 289 ILE A CA 1
ATOM 2096 C C . ILE A 1 292 ? 34.762 49.131 23.693 1.00 34.00 289 ILE A C 1
ATOM 2097 O O . ILE A 1 292 ? 35.570 48.269 24.088 1.00 35.40 289 ILE A O 1
ATOM 2102 N N . THR A 1 293 ? 33.524 49.256 24.153 1.00 33.73 290 THR A N 1
ATOM 2103 C CA . THR A 1 293 ? 32.929 48.368 25.169 1.00 34.30 290 THR A CA 1
ATOM 2104 C C . THR A 1 293 ? 31.467 47.966 24.806 1.00 35.03 290 THR A C 1
ATOM 2105 O O . THR A 1 293 ? 30.964 48.232 23.699 1.00 33.60 290 THR A O 1
ATOM 2109 N N . GLY A 1 294 ? 30.773 47.343 25.753 1.00 35.37 291 GLY A N 1
ATOM 2110 C CA . GLY A 1 294 ? 29.404 46.901 25.508 1.00 34.51 291 GLY A CA 1
ATOM 2111 C C . GLY A 1 294 ? 28.937 45.882 26.491 1.00 33.87 291 GLY A C 1
ATOM 2112 O O . GLY A 1 294 ? 29.698 45.421 27.358 1.00 33.62 291 GLY A O 1
ATOM 2113 N N . GLU A 1 295 ? 27.679 45.506 26.324 1.00 33.45 292 GLU A N 1
ATOM 2114 C CA . GLU A 1 295 ? 27.076 44.435 27.097 1.00 33.59 292 GLU A CA 1
ATOM 2115 C C . GLU A 1 295 ? 25.754 44.039 26.472 1.00 32.47 292 GLU A C 1
ATOM 2116 O O . GLU A 1 295 ? 25.196 44.783 25.688 1.00 32.18 292 GLU A O 1
ATOM 2122 N N . GLY A 1 296 ? 25.237 42.895 26.857 1.00 31.83 293 GLY A N 1
ATOM 2123 C CA . GLY A 1 296 ? 23.900 42.517 26.427 1.00 32.00 293 GLY A CA 1
ATOM 2124 C C . GLY A 1 296 ? 23.045 42.122 27.597 1.00 32.33 293 GLY A C 1
ATOM 2125 O O . GLY A 1 296 ? 23.499 41.398 28.501 1.00 31.14 293 GLY A O 1
ATOM 2126 N N . ARG A 1 297 ? 21.803 42.609 27.564 1.00 33.20 294 ARG A N 1
ATOM 2127 C CA . ARG A 1 297 ? 2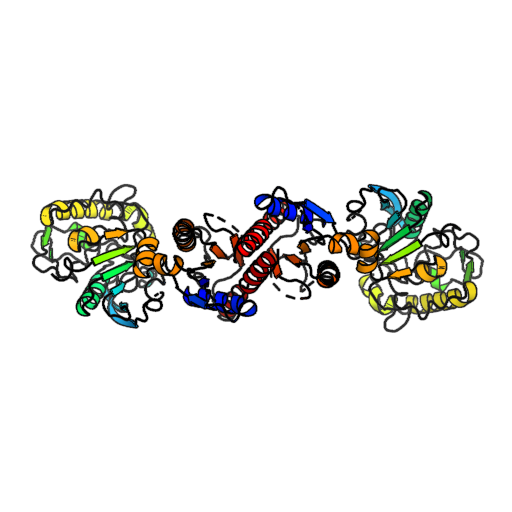0.826 42.324 28.589 1.00 34.58 294 ARG A CA 1
ATOM 2128 C C . ARG A 1 297 ? 19.503 41.864 27.992 1.00 34.88 294 ARG A C 1
ATOM 2129 O O . ARG A 1 297 ? 19.071 42.326 26.931 1.00 33.34 294 ARG A O 1
ATOM 2137 N N . ILE A 1 298 ? 18.888 40.925 28.701 1.00 35.92 295 ILE A N 1
ATOM 2138 C CA . ILE A 1 298 ? 17.578 40.431 28.355 1.00 37.21 295 ILE A CA 1
ATOM 2139 C C . ILE A 1 298 ? 16.509 41.150 29.190 1.00 37.75 295 ILE A C 1
ATOM 2140 O O . ILE A 1 298 ? 15.312 40.951 28.959 1.00 38.30 295 ILE A O 1
ATOM 2145 N N . ASP A 1 299 ? 16.932 41.994 30.141 1.00 38.56 296 ASP A N 1
ATOM 2146 C CA . ASP A 1 299 ? 15.997 42.583 31.122 1.00 39.38 296 ASP A CA 1
ATOM 2147 C C . ASP A 1 299 ? 15.749 44.095 30.961 1.00 39.83 296 ASP A C 1
ATOM 2148 O O . ASP A 1 299 ? 16.627 44.840 30.534 1.00 39.96 296 ASP A O 1
ATOM 2153 N N . SER A 1 300 ? 14.514 44.495 31.289 1.00 40.46 297 SER A N 1
ATOM 2154 C CA . SER A 1 300 ? 14.093 45.894 31.485 1.00 40.5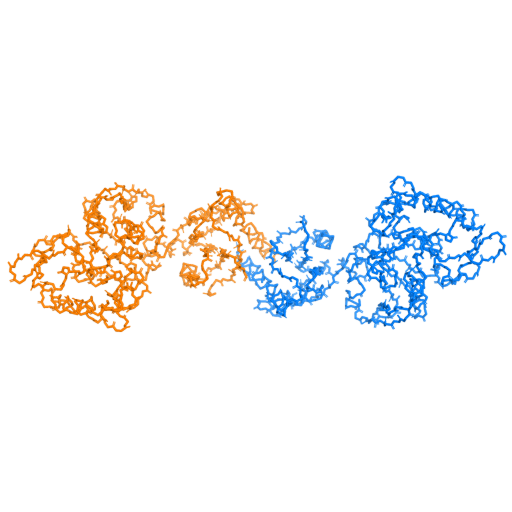9 297 SER A CA 1
ATOM 2155 C C . SER A 1 300 ? 15.089 46.936 30.991 1.00 41.04 297 SER A C 1
ATOM 2156 O O . SER A 1 300 ? 14.890 47.517 29.910 1.00 41.83 297 SER A O 1
ATOM 2159 N N . GLY A 1 305 ? 24.450 47.476 33.965 1.00 35.31 302 GLY A N 1
ATOM 2160 C CA . GLY A 1 305 ? 25.639 47.733 33.148 1.00 34.68 302 GLY A CA 1
ATOM 2161 C C . GLY A 1 305 ? 26.879 48.262 33.857 1.00 34.76 302 GLY A C 1
ATOM 2162 O O . GLY A 1 305 ? 27.435 49.294 33.466 1.00 35.77 302 GLY A O 1
ATOM 2163 N N . LYS A 1 306 ? 27.366 47.530 34.853 1.00 34.13 303 LYS A N 1
ATOM 2164 C CA . LYS A 1 306 ? 28.584 47.922 35.576 1.00 33.85 303 LYS A CA 1
ATOM 2165 C C . LYS A 1 306 ? 29.853 47.944 34.724 1.00 33.38 303 LYS A C 1
ATOM 2166 O O . LYS A 1 306 ? 30.754 48.752 34.970 1.00 32.19 303 LYS A O 1
ATOM 2172 N N . VAL A 1 307 ? 29.904 47.095 33.700 1.00 32.87 304 VAL A N 1
ATOM 2173 C CA . VAL A 1 307 ? 31.126 46.937 32.908 1.00 32.62 304 VAL A CA 1
ATOM 2174 C C . VAL A 1 307 ? 31.385 48.138 32.013 1.00 32.13 304 VAL A C 1
ATOM 2175 O O . VAL A 1 307 ? 32.372 48.831 32.221 1.00 32.59 304 VAL A O 1
ATOM 2179 N N . PRO A 1 308 ? 30.478 48.442 31.077 1.00 32.52 305 PRO A N 1
ATOM 2180 C CA . PRO A 1 308 ? 30.683 49.646 30.243 1.00 33.03 305 PRO A CA 1
ATOM 2181 C C . PRO A 1 308 ? 30.902 50.966 30.984 1.00 33.47 305 PRO A C 1
ATOM 2182 O O . PRO A 1 308 ? 31.647 51.800 30.513 1.00 33.67 305 PRO A O 1
ATOM 2186 N N . ILE A 1 309 ? 30.232 51.159 32.112 1.00 34.31 306 ILE A N 1
ATOM 2187 C CA . ILE A 1 309 ? 30.369 52.374 32.857 1.00 34.74 306 ILE A CA 1
ATOM 2188 C C . ILE A 1 309 ? 31.700 52.362 33.576 1.00 34.81 306 ILE A C 1
ATOM 2189 O O . ILE A 1 309 ? 32.354 53.397 33.634 1.00 34.06 306 ILE A O 1
ATOM 2194 N N . GLY A 1 310 ? 32.072 51.207 34.145 1.00 35.41 307 GLY A N 1
ATOM 2195 C CA . GLY A 1 310 ? 33.389 51.020 34.765 1.00 35.99 307 GLY A CA 1
ATOM 2196 C C . GLY A 1 310 ? 34.505 51.352 33.773 1.00 36.86 307 GLY A C 1
ATOM 2197 O O . GLY A 1 310 ? 35.441 52.058 34.099 1.00 37.58 307 GLY A O 1
ATOM 2198 N N . VAL A 1 311 ? 34.386 50.863 32.546 1.00 37.69 308 VAL A N 1
ATOM 2199 C CA . VAL A 1 311 ? 35.377 51.118 31.519 1.00 37.92 308 VAL A CA 1
ATOM 2200 C C . VAL A 1 311 ? 35.391 52.572 31.127 1.00 39.53 308 VAL A C 1
ATOM 2201 O O . VAL A 1 311 ? 36.460 53.186 31.121 1.00 40.82 308 VAL A O 1
ATOM 2205 N N . ALA A 1 312 ? 34.223 53.139 30.803 1.00 39.45 309 ALA A N 1
ATOM 2206 C CA . ALA A 1 312 ? 34.165 54.514 30.363 1.00 40.23 309 ALA A CA 1
ATOM 2207 C C . ALA A 1 312 ? 34.704 55.480 31.423 1.00 40.88 309 ALA A C 1
ATOM 2208 O O . ALA A 1 312 ? 35.272 56.525 31.068 1.00 41.51 309 ALA A O 1
ATOM 2210 N N . ASN A 1 313 ? 34.473 55.161 32.699 1.00 41.17 310 ASN A N 1
ATOM 2211 C CA . ASN A 1 313 ? 34.936 55.996 33.816 1.00 42.07 310 ASN A CA 1
ATOM 2212 C C . ASN A 1 313 ? 36.479 56.120 33.852 1.00 42.52 310 ASN A C 1
ATOM 2213 O O . ASN A 1 313 ? 37.012 57.212 33.987 1.00 43.09 310 ASN A O 1
ATOM 2218 N N . ILE A 1 314 ? 37.171 54.994 33.726 1.00 43.36 311 ILE A N 1
ATOM 2219 C CA . ILE A 1 314 ? 38.634 54.961 33.592 1.00 43.79 311 ILE A CA 1
ATOM 2220 C C . ILE A 1 314 ? 39.038 55.764 32.350 1.00 44.86 311 ILE A C 1
ATOM 2221 O O . ILE A 1 314 ? 39.690 56.778 32.458 1.00 45.66 311 ILE A O 1
ATOM 2226 N N . ALA A 1 315 ? 38.573 55.343 31.188 1.00 45.78 312 ALA A N 1
ATOM 2227 C CA . ALA A 1 315 ? 38.827 56.013 29.902 1.00 46.18 312 ALA A CA 1
ATOM 2228 C C . ALA A 1 315 ? 38.727 57.530 29.885 1.00 47.28 312 ALA A C 1
ATOM 2229 O O . ALA A 1 315 ? 39.585 58.206 29.313 1.00 47.18 312 ALA A O 1
ATOM 2231 N N . LYS A 1 316 ? 37.634 58.062 30.431 1.00 48.32 313 LYS A N 1
ATOM 2232 C CA . LYS A 1 316 ? 37.405 59.502 30.435 1.00 48.88 313 LYS A CA 1
ATOM 2233 C C . LYS A 1 316 ? 38.426 60.238 31.322 1.00 48.82 313 LYS A C 1
ATOM 2234 O O . LYS A 1 316 ? 38.834 61.349 31.001 1.00 48.35 313 LYS A O 1
ATOM 2240 N N . ARG A 1 317 ? 38.847 59.580 32.399 1.00 48.97 314 ARG A N 1
ATOM 2241 C CA . ARG A 1 317 ? 40.016 59.981 33.200 1.00 48.98 314 ARG A CA 1
ATOM 2242 C C . ARG A 1 317 ? 41.266 60.267 32.348 1.00 48.74 314 ARG A C 1
ATOM 2243 O O . ARG A 1 317 ? 42.039 61.168 32.671 1.00 49.01 314 ARG A O 1
ATOM 2251 N N . TYR A 1 318 ? 41.462 59.493 31.279 1.00 47.97 315 TYR A N 1
ATOM 2252 C CA . TYR A 1 318 ? 42.560 59.723 30.342 1.00 47.63 315 TYR A CA 1
ATOM 2253 C C . TYR A 1 318 ? 42.159 60.394 29.052 1.00 46.57 315 TYR A C 1
ATOM 2254 O O . TYR A 1 318 ? 42.932 60.407 28.102 1.00 46.55 315 TYR A O 1
ATOM 2263 N N . ASN A 1 319 ? 40.960 60.966 29.047 1.00 45.89 316 ASN A N 1
ATOM 2264 C CA . ASN A 1 319 ? 40.385 61.664 27.915 1.00 45.56 316 ASN A CA 1
ATOM 2265 C C . ASN A 1 319 ? 40.358 60.843 26.632 1.00 44.38 316 ASN A C 1
ATOM 2266 O O . ASN A 1 319 ? 40.608 61.349 25.563 1.00 43.79 316 ASN A O 1
ATOM 2271 N N . LYS A 1 320 ? 40.021 59.566 26.767 1.00 43.81 317 LYS A N 1
ATOM 2272 C CA . LYS A 1 320 ? 39.918 58.649 25.624 1.00 43.49 317 LYS A CA 1
ATOM 2273 C C . LYS A 1 320 ? 38.452 58.506 25.135 1.00 42.73 317 LYS A C 1
ATOM 2274 O O . LYS A 1 320 ? 37.498 58.363 25.950 1.00 42.33 317 LYS A O 1
ATOM 2280 N N . PRO A 1 321 ? 38.270 58.545 23.808 1.00 41.48 318 PRO A N 1
ATOM 2281 C CA . PRO A 1 321 ? 36.950 58.303 23.247 1.00 41.06 318 PRO A CA 1
ATOM 2282 C C . PRO A 1 321 ? 36.537 56.870 23.568 1.00 40.01 318 PRO A C 1
ATOM 2283 O O . PRO A 1 321 ? 37.350 55.967 23.428 1.00 38.60 318 PRO A O 1
ATOM 2287 N N . VAL A 1 322 ? 35.302 56.717 24.059 1.00 39.18 319 VAL A N 1
ATOM 2288 C CA . VAL A 1 322 ? 34.689 55.413 24.361 1.00 38.27 319 VAL A CA 1
ATOM 2289 C C . VAL A 1 322 ? 33.283 55.276 23.702 1.00 36.53 319 VAL A C 1
ATOM 2290 O O . VAL A 1 322 ? 32.422 56.125 23.816 1.00 34.68 319 VAL A O 1
ATOM 2294 N N . ILE A 1 323 ? 33.139 54.212 22.917 1.00 35.91 320 ILE A N 1
ATOM 2295 C CA . ILE A 1 323 ? 31.914 53.847 22.230 1.00 34.94 320 ILE A CA 1
ATOM 2296 C C . ILE A 1 323 ? 31.433 52.471 22.724 1.00 34.89 320 ILE A C 1
ATOM 2297 O O . ILE A 1 323 ? 32.216 51.493 22.866 1.00 35.00 320 ILE A O 1
ATOM 2302 N N . GLY A 1 324 ? 30.143 52.376 22.991 1.00 33.81 321 GLY A N 1
ATOM 2303 C CA . GLY A 1 324 ? 29.539 51.116 23.381 1.00 32.65 321 GLY A CA 1
ATOM 2304 C C . GLY A 1 324 ? 28.710 50.489 22.268 1.00 32.99 321 GLY A C 1
ATOM 2305 O O . GLY A 1 324 ? 28.076 51.180 21.489 1.00 33.05 321 GLY A O 1
ATOM 2306 N N . ILE A 1 325 ? 28.714 49.164 22.216 1.00 33.41 322 ILE A N 1
ATOM 2307 C CA . ILE A 1 325 ? 27.886 48.401 21.313 1.00 34.23 322 ILE A CA 1
ATOM 2308 C C . ILE A 1 325 ? 27.007 47.464 22.163 1.00 33.95 322 ILE A C 1
ATOM 2309 O O . ILE A 1 325 ? 27.471 46.436 22.661 1.00 33.67 322 ILE A O 1
ATOM 2314 N N . ALA A 1 326 ? 25.729 47.817 22.280 1.00 33.69 323 ALA A N 1
ATOM 2315 C CA . ALA A 1 326 ? 24.861 47.254 23.316 1.00 34.09 323 ALA A CA 1
ATOM 2316 C C . ALA A 1 326 ? 23.816 46.306 22.729 1.00 33.64 323 ALA A C 1
ATOM 2317 O O . ALA A 1 326 ? 23.062 46.685 21.867 1.00 34.75 323 ALA A O 1
ATOM 2319 N N . GLY A 1 327 ? 23.789 45.084 23.214 1.00 33.99 324 GLY A N 1
ATOM 2320 C CA . GLY A 1 327 ? 22.836 44.070 22.796 1.00 34.53 324 GLY A CA 1
ATOM 2321 C C . GLY A 1 327 ? 21.591 44.090 23.653 1.00 35.10 324 GLY A C 1
ATOM 2322 O O . GLY A 1 327 ? 21.641 44.476 24.820 1.00 34.53 324 GLY A O 1
ATOM 2323 N N . SER A 1 328 ? 20.468 43.704 23.046 1.00 36.03 325 SER A N 1
ATOM 2324 C CA . SER A 1 328 ? 19.213 43.561 23.734 1.00 36.62 325 SER A CA 1
ATOM 2325 C C . SER A 1 328 ? 18.254 42.713 22.894 1.00 37.21 325 SER A C 1
ATOM 2326 O O . SER A 1 328 ? 18.514 42.450 21.728 1.00 36.50 325 SER A O 1
ATOM 2329 N N . LEU A 1 329 ? 17.134 42.294 23.486 1.00 38.19 326 LEU A N 1
ATOM 2330 C CA . LEU A 1 329 ? 16.132 41.513 22.760 1.00 38.87 326 LEU A CA 1
ATOM 2331 C C . LEU A 1 329 ? 15.134 42.398 22.000 1.00 39.41 326 LEU A C 1
ATOM 2332 O O . LEU A 1 329 ? 14.608 41.961 20.999 1.00 39.64 326 LEU A O 1
ATOM 2337 N N . THR A 1 330 ? 14.918 43.644 22.430 1.00 40.36 327 THR A N 1
ATOM 2338 C CA . THR A 1 330 ? 13.898 44.530 21.819 1.00 40.69 327 THR A CA 1
ATOM 2339 C C . THR A 1 330 ? 14.348 45.986 21.720 1.00 40.82 327 THR A C 1
ATOM 2340 O O . THR A 1 330 ? 15.541 46.268 21.776 1.00 42.24 327 THR A O 1
ATOM 2344 N N . HIS A 1 339 ? 26.577 56.386 30.555 1.00 45.77 336 HIS A N 1
ATOM 2345 C CA . HIS A 1 339 ? 26.824 57.679 31.185 1.00 45.47 336 HIS A CA 1
ATOM 2346 C C . HIS A 1 339 ? 28.125 58.296 30.637 1.00 45.26 336 HIS A C 1
ATOM 2347 O O . HIS A 1 339 ? 28.106 59.399 30.062 1.00 45.72 336 HIS A O 1
ATOM 2354 N N . GLY A 1 340 ? 29.241 57.596 30.817 1.00 44.19 337 GLY A N 1
ATOM 2355 C CA . GLY A 1 340 ? 30.536 58.093 30.350 1.00 43.44 337 GLY A CA 1
ATOM 2356 C C . GLY A 1 340 ? 30.832 57.758 28.902 1.00 41.42 337 GLY A C 1
ATOM 2357 O O . GLY A 1 340 ? 31.917 58.012 28.421 1.00 42.05 337 GLY A O 1
ATOM 2358 N N . LEU A 1 341 ? 29.859 57.214 28.190 1.00 39.23 338 LEU A N 1
ATOM 2359 C CA . LEU A 1 341 ? 30.086 56.829 26.821 1.00 37.49 338 LEU A CA 1
ATOM 2360 C C . LEU A 1 341 ? 29.940 57.980 25.829 1.00 36.78 338 LEU A C 1
ATOM 2361 O O . LEU A 1 341 ? 28.954 58.666 25.834 1.00 36.77 338 LEU A O 1
ATOM 2366 N N . ASP A 1 342 ? 30.923 58.189 24.969 1.00 36.28 339 ASP A N 1
ATOM 2367 C CA . ASP A 1 342 ? 30.769 59.158 23.883 1.00 36.17 339 ASP A CA 1
ATOM 2368 C C . ASP A 1 342 ? 29.561 58.799 22.982 1.00 35.37 339 ASP A C 1
ATOM 2369 O O . ASP A 1 342 ? 28.847 59.663 22.544 1.00 35.24 339 ASP A O 1
ATOM 2374 N N . ALA A 1 343 ? 29.298 57.517 22.753 1.00 35.10 340 ALA A N 1
ATOM 2375 C CA . ALA A 1 343 ? 28.233 57.125 21.848 1.00 34.02 340 ALA A CA 1
ATOM 2376 C C . ALA A 1 343 ? 27.946 55.704 22.103 1.00 33.46 340 ALA A C 1
ATOM 2377 O O . ALA A 1 343 ? 28.840 54.954 22.470 1.00 32.65 340 ALA A O 1
ATOM 2379 N N . VAL A 1 344 ? 26.691 55.312 21.914 1.00 32.63 341 VAL A N 1
ATOM 2380 C CA . VAL A 1 344 ? 26.323 53.969 22.047 1.00 33.74 341 VAL A CA 1
ATOM 2381 C C . VAL A 1 344 ? 25.379 53.551 20.891 1.00 34.46 341 VAL A C 1
ATOM 2382 O O . VAL A 1 344 ? 24.480 54.304 20.477 1.00 35.56 341 VAL A O 1
ATOM 2386 N N . PHE A 1 345 ? 25.587 52.349 20.380 1.00 34.54 342 PHE A N 1
ATOM 2387 C CA . PHE A 1 345 ? 24.769 51.800 19.303 1.00 35.38 342 PHE A CA 1
ATOM 2388 C C . PHE A 1 345 ? 24.183 50.465 19.724 1.00 37.19 342 PHE A C 1
ATOM 2389 O O . PHE A 1 345 ? 24.833 49.664 20.404 1.00 36.88 342 PHE A O 1
ATOM 2397 N N . SER A 1 346 ? 22.961 50.196 19.290 1.00 39.80 343 SER A N 1
ATOM 2398 C CA . SER A 1 346 ? 22.292 48.984 19.729 1.00 42.41 343 SER A CA 1
ATOM 2399 C C . SER A 1 346 ? 22.233 47.875 18.681 1.00 42.12 343 SER A C 1
ATOM 2400 O O . SER A 1 346 ? 22.136 48.138 17.500 1.00 41.71 343 SER A O 1
ATOM 2403 N N . VAL A 1 347 ? 22.297 46.633 19.162 1.00 43.41 344 VAL A N 1
ATOM 2404 C CA . VAL A 1 347 ? 22.221 45.417 18.349 1.00 44.61 344 VAL A CA 1
ATOM 2405 C C . VAL A 1 347 ? 21.084 44.600 18.945 1.00 45.16 344 VAL A C 1
ATOM 2406 O O . VAL A 1 347 ? 21.000 44.485 20.148 1.00 44.73 344 VAL A O 1
ATOM 2410 N N . ILE A 1 348 ? 20.174 44.083 18.127 1.00 46.43 345 ILE A N 1
ATOM 2411 C CA . ILE A 1 348 ? 19.164 43.125 18.617 1.00 46.92 345 ILE A CA 1
ATOM 2412 C C . ILE A 1 348 ? 19.709 41.710 18.456 1.00 47.86 345 ILE A C 1
ATOM 2413 O O . ILE A 1 348 ? 20.376 41.407 17.462 1.00 47.80 345 ILE A O 1
ATOM 2418 N N . TYR A 1 349 ? 19.522 40.890 19.494 1.00 48.66 346 TYR A N 1
ATOM 2419 C CA . TYR A 1 349 ? 19.808 39.462 19.429 1.00 49.46 346 TYR A CA 1
ATOM 2420 C C . TYR A 1 349 ? 18.634 38.675 19.987 1.00 50.99 346 TYR A C 1
ATOM 2421 O O . TYR A 1 349 ? 17.682 39.256 20.480 1.00 50.12 346 TYR A O 1
ATOM 2430 N N . THR A 1 350 ? 18.703 37.350 19.851 1.00 52.70 347 THR A N 1
ATOM 2431 C CA . THR A 1 350 ? 17.749 36.424 20.483 1.00 53.69 347 THR A CA 1
ATOM 2432 C C . THR A 1 350 ? 18.536 35.440 21.382 1.00 54.37 347 THR A C 1
ATOM 2433 O O . THR A 1 350 ? 19.764 35.286 21.257 1.00 54.00 347 THR A O 1
ATOM 2437 N N . ILE A 1 351 ? 17.835 34.790 22.306 1.00 55.42 348 ILE A N 1
ATOM 2438 C CA . ILE A 1 351 ? 18.436 33.710 23.080 1.00 55.89 348 ILE A CA 1
ATOM 2439 C C . ILE A 1 351 ? 18.953 32.575 22.176 1.00 56.96 348 ILE A C 1
ATOM 2440 O O . ILE A 1 351 ? 18.372 32.249 21.124 1.00 57.38 348 ILE A O 1
ATOM 2445 N N . CYS A 1 352 ? 20.048 31.972 22.615 1.00 58.11 349 CYS A N 1
ATOM 2446 C CA . CYS A 1 352 ? 20.877 31.154 21.743 1.00 59.20 349 CYS A CA 1
ATOM 2447 C C . CYS A 1 352 ? 20.451 29.677 21.681 1.00 58.94 349 CYS A C 1
ATOM 2448 O O . CYS A 1 352 ? 21.211 28.842 21.185 1.00 59.08 349 CYS A O 1
ATOM 2451 N N . THR A 1 353 ? 19.241 29.365 22.165 1.00 58.31 350 THR A N 1
ATOM 2452 C CA . THR A 1 353 ? 18.662 28.031 21.995 1.00 57.28 350 THR A CA 1
ATOM 2453 C C . THR A 1 353 ? 18.225 27.754 20.539 1.00 56.90 350 THR A C 1
ATOM 2454 O O . THR A 1 353 ? 18.206 26.593 20.107 1.00 57.80 350 THR A O 1
ATOM 2458 N N . LEU A 1 354 ? 17.896 28.817 19.800 1.00 55.44 351 LEU A N 1
ATOM 2459 C CA . LEU A 1 354 ? 17.656 28.759 18.351 1.00 53.64 351 LEU A CA 1
ATOM 2460 C C . LEU A 1 354 ? 18.974 28.538 17.633 1.00 52.57 351 LEU A C 1
ATOM 2461 O O . LEU A 1 354 ? 19.990 29.115 18.024 1.00 52.71 351 LEU A O 1
ATOM 2466 N N . GLU A 1 355 ? 18.908 27.775 16.543 1.00 51.66 352 GLU A N 1
ATOM 2467 C CA . GLU A 1 355 ? 20.062 27.223 15.825 1.00 51.14 352 GLU A CA 1
ATOM 2468 C C . GLU A 1 355 ? 21.107 28.270 15.384 1.00 50.28 352 GLU A C 1
ATOM 2469 O O . GLU A 1 355 ? 22.309 28.100 15.603 1.00 48.97 352 GLU A O 1
ATOM 2475 N N . ASP A 1 356 ? 20.636 29.341 14.766 1.00 49.63 353 ASP A N 1
ATOM 2476 C CA . ASP A 1 356 ? 21.516 30.359 14.210 1.00 49.82 353 ASP A CA 1
ATOM 2477 C C . ASP A 1 356 ? 21.655 31.622 15.074 1.00 49.53 353 ASP A C 1
ATOM 2478 O O . ASP A 1 356 ? 22.133 32.632 14.588 1.00 50.03 353 ASP A O 1
ATOM 2483 N N . ALA A 1 357 ? 21.297 31.549 16.349 1.00 49.02 354 ALA A N 1
ATOM 2484 C CA . ALA A 1 357 ? 21.132 32.742 17.170 1.00 49.16 354 ALA A CA 1
ATOM 2485 C C . ALA A 1 357 ? 22.448 33.376 17.595 1.00 48.28 354 ALA A C 1
ATOM 2486 O O . ALA A 1 357 ? 22.575 34.594 17.670 1.00 47.00 354 ALA A O 1
ATOM 2488 N N . LEU A 1 358 ? 23.397 32.515 17.906 1.00 47.26 355 LEU A N 1
ATOM 2489 C CA . LEU A 1 358 ? 24.717 32.918 18.247 1.00 46.54 355 LEU A CA 1
ATOM 2490 C C . LEU A 1 358 ? 25.477 33.534 17.058 1.00 45.66 355 LEU A C 1
ATOM 2491 O O . LEU A 1 358 ? 26.158 34.550 17.216 1.00 43.81 355 LEU A O 1
ATOM 2496 N N . LYS A 1 359 ? 25.384 32.859 15.913 1.00 43.85 356 LYS A N 1
ATOM 2497 C CA . LYS A 1 359 ? 25.959 33.283 14.655 1.00 43.06 356 LYS A CA 1
ATOM 2498 C C . LYS A 1 359 ? 25.389 34.666 14.219 1.00 41.83 356 LYS A C 1
ATOM 2499 O O . LYS A 1 359 ? 26.140 35.551 13.825 1.00 40.54 356 LYS A O 1
ATOM 2505 N N . ASN A 1 360 ? 24.067 34.816 14.285 1.00 40.09 357 ASN A N 1
ATOM 2506 C CA . ASN A 1 360 ? 23.404 36.043 13.894 1.00 40.46 357 ASN A CA 1
ATOM 2507 C C . ASN A 1 360 ? 23.771 37.230 14.791 1.00 39.23 357 ASN A C 1
ATOM 2508 O O . ASN A 1 360 ? 23.915 38.317 14.305 1.00 38.57 357 ASN A O 1
ATOM 2513 N N . ALA A 1 361 ? 23.913 36.978 16.086 1.00 38.52 358 ALA A N 1
ATOM 2514 C CA . ALA A 1 361 ? 24.307 37.966 17.068 1.00 38.78 358 ALA A CA 1
ATOM 2515 C C . ALA A 1 361 ? 25.724 38.419 16.798 1.00 38.29 358 ALA A C 1
ATOM 2516 O O . ALA A 1 361 ? 26.043 39.587 16.868 1.00 39.39 358 ALA A O 1
ATOM 2518 N N . SER A 1 362 ? 26.593 37.465 16.561 1.00 37.94 359 SER A N 1
ATOM 2519 C CA . SER A 1 362 ? 27.973 37.734 16.213 1.00 37.98 359 SER A CA 1
ATOM 2520 C C . SER A 1 362 ? 28.113 38.579 14.921 1.00 38.07 359 SER A C 1
ATOM 2521 O O . SER A 1 362 ? 28.892 39.544 14.873 1.00 37.69 359 SER A O 1
ATOM 2524 N N . GLU A 1 363 ? 27.342 38.208 13.898 1.00 37.22 360 GLU A N 1
ATOM 2525 C CA . GLU A 1 363 ? 27.248 38.985 12.659 1.00 37.93 360 GLU A CA 1
ATOM 2526 C C . GLU A 1 363 ? 26.716 40.388 12.819 1.00 35.27 360 GLU A C 1
ATOM 2527 O O . GLU A 1 363 ? 27.241 41.294 12.219 1.00 33.11 360 GLU A O 1
ATOM 2533 N N . ASN A 1 364 ? 25.698 40.549 13.639 1.00 34.43 361 ASN A N 1
ATOM 2534 C CA . ASN A 1 364 ? 25.138 41.861 13.936 1.00 35.36 361 ASN A CA 1
ATOM 2535 C C . ASN A 1 364 ? 26.095 42.776 14.707 1.00 33.98 361 ASN A C 1
ATOM 2536 O O . ASN A 1 364 ? 26.212 43.933 14.392 1.00 34.32 361 ASN A O 1
ATOM 2541 N N . VAL A 1 365 ? 26.761 42.247 15.710 1.00 33.21 362 VAL A N 1
ATOM 2542 C CA . VAL A 1 365 ? 27.851 42.968 16.357 1.00 32.82 362 VAL A CA 1
ATOM 2543 C C . VAL A 1 365 ? 28.988 43.364 15.390 1.00 31.84 362 VAL A C 1
ATOM 2544 O O . VAL A 1 365 ? 29.446 44.506 15.387 1.00 30.03 362 VAL A O 1
ATOM 2548 N N . ARG A 1 366 ? 29.383 42.430 14.536 1.00 29.99 363 ARG A N 1
ATOM 2549 C CA . ARG A 1 366 ? 30.451 42.674 13.619 1.00 30.02 363 ARG A CA 1
ATOM 2550 C C . ARG A 1 366 ? 30.104 43.836 12.689 1.00 28.73 363 ARG A C 1
ATOM 2551 O O . ARG A 1 366 ? 30.937 44.683 12.427 1.00 26.85 363 ARG A O 1
ATOM 2567 N N . THR A 1 368 ? 27.717 46.216 12.965 1.00 30.15 365 THR A N 1
ATOM 2568 C CA . THR A 1 368 ? 27.648 47.444 13.745 1.00 30.15 365 THR A CA 1
ATOM 2569 C C . THR A 1 368 ? 28.992 48.036 14.028 1.00 28.42 365 THR A C 1
ATOM 2570 O O . THR A 1 368 ? 29.145 49.195 13.813 1.00 28.78 365 THR A O 1
ATOM 2574 N N . ALA A 1 369 ? 29.956 47.223 14.454 1.00 28.82 366 ALA A N 1
ATOM 2575 C CA . ALA A 1 369 ? 31.331 47.642 14.715 1.00 27.98 366 ALA A CA 1
ATOM 2576 C C . ALA A 1 369 ? 31.971 48.187 13.455 1.00 27.85 366 ALA A C 1
ATOM 2577 O O . ALA A 1 369 ? 32.670 49.221 13.491 1.00 29.41 366 ALA A O 1
ATOM 2579 N N . ARG A 1 370 ? 31.754 47.517 12.329 1.00 26.59 367 ARG A N 1
ATOM 2580 C CA . ARG A 1 370 ? 32.240 48.046 11.058 1.00 26.66 367 ARG A CA 1
ATOM 2581 C C . ARG A 1 370 ? 31.725 49.455 10.771 1.00 26.82 367 ARG A C 1
ATOM 2582 O O . ARG A 1 370 ? 32.432 50.313 10.255 1.00 25.47 367 ARG A O 1
ATOM 2590 N N . ASN A 1 371 ? 30.455 49.684 11.047 1.00 28.49 368 ASN A N 1
ATOM 2591 C CA . ASN A 1 371 ? 29.867 50.967 10.729 1.00 29.26 368 ASN A CA 1
ATOM 2592 C C . ASN A 1 371 ? 30.324 52.006 11.726 1.00 29.87 368 ASN A C 1
ATOM 2593 O O . ASN A 1 371 ? 30.525 53.148 11.329 1.00 30.60 368 ASN A O 1
ATOM 2598 N N . VAL A 1 372 ? 30.567 51.597 12.976 1.00 29.99 369 VAL A N 1
ATOM 2599 C CA . VAL A 1 372 ? 31.206 52.488 13.952 1.00 30.92 369 VAL A CA 1
ATOM 2600 C C . VAL A 1 372 ? 32.618 52.867 13.457 1.00 31.93 369 VAL A C 1
ATOM 2601 O O . VAL A 1 372 ? 32.928 54.024 13.361 1.00 34.33 369 VAL A O 1
ATOM 2605 N N . ALA A 1 373 ? 33.430 51.886 13.068 1.00 32.37 370 ALA A N 1
ATOM 2606 C CA . ALA A 1 373 ? 34.807 52.108 12.574 1.00 32.23 370 ALA A CA 1
ATOM 2607 C C . ALA A 1 373 ? 34.809 53.041 11.349 1.00 33.39 370 ALA A C 1
ATOM 2608 O O . ALA A 1 373 ? 35.687 53.917 11.246 1.00 34.26 370 ALA A O 1
ATOM 2610 N N . ALA A 1 374 ? 33.888 52.800 10.419 1.00 32.37 371 ALA A N 1
ATOM 2611 C CA . ALA A 1 374 ? 33.737 53.597 9.192 1.00 33.07 371 ALA A CA 1
ATOM 2612 C C . ALA A 1 374 ? 33.343 55.072 9.515 1.00 33.18 371 ALA A C 1
ATOM 2613 O O . ALA A 1 374 ? 33.776 55.995 8.878 1.00 34.14 371 ALA A O 1
ATOM 2615 N N . THR A 1 375 ? 32.510 55.251 10.520 1.00 33.17 372 THR A N 1
ATOM 2616 C CA . THR A 1 375 ? 32.080 56.545 10.982 1.00 33.07 372 THR A CA 1
ATOM 2617 C C . THR A 1 375 ? 33.228 57.313 11.673 1.00 34.14 372 THR A C 1
ATOM 2618 O O . THR A 1 375 ? 33.416 58.504 11.416 1.00 33.89 372 THR A O 1
ATOM 2622 N N . LEU A 1 376 ? 33.983 56.619 12.538 1.00 34.43 373 LEU A N 1
ATOM 2623 C CA . LEU A 1 376 ? 35.168 57.184 13.151 1.00 34.24 373 LEU A CA 1
ATOM 2624 C C . LEU A 1 376 ? 36.165 57.650 12.098 1.00 34.64 373 LEU A C 1
ATOM 2625 O O . LEU A 1 376 ? 36.713 58.750 12.185 1.00 34.70 373 LEU A O 1
ATOM 2630 N N . LYS A 1 377 ? 36.380 56.816 11.097 1.00 35.41 374 LYS A N 1
ATOM 2631 C CA . LYS A 1 377 ? 37.214 57.173 9.957 1.00 35.59 374 LYS A CA 1
ATOM 2632 C C . LYS A 1 377 ? 36.780 58.389 9.120 1.00 35.01 374 LYS A C 1
ATOM 2633 O O . LYS A 1 377 ? 37.604 59.232 8.798 1.00 35.15 374 LYS A O 1
ATOM 2639 N N . ALA A 1 378 ? 35.523 58.438 8.692 1.00 35.41 375 ALA A N 1
ATOM 2640 C CA . ALA A 1 378 ? 34.959 59.644 8.066 1.00 35.23 375 ALA A CA 1
ATOM 2641 C C . ALA A 1 378 ? 35.189 60.906 8.938 1.00 34.56 375 ALA A C 1
ATOM 2642 O O . ALA A 1 378 ? 35.540 61.940 8.410 1.00 33.44 375 ALA A O 1
ATOM 2644 N N . GLY A 1 379 ? 35.015 60.796 10.257 1.00 34.37 376 GLY A N 1
ATOM 2645 C CA . GLY A 1 379 ? 35.227 61.932 11.172 1.00 35.24 376 GLY A CA 1
ATOM 2646 C C . GLY A 1 379 ? 36.684 62.400 11.174 1.00 35.00 376 GLY A C 1
ATOM 2647 O O . GLY A 1 379 ? 36.973 63.560 11.301 1.00 34.20 376 GLY A O 1
ATOM 2648 N N . GLN A 1 380 ? 37.605 61.467 11.033 1.00 36.11 377 GLN A N 1
ATOM 2649 C CA . GLN A 1 380 ? 39.020 61.787 10.948 1.00 37.39 377 GLN A CA 1
ATOM 2650 C C . GLN A 1 380 ? 39.282 62.747 9.824 1.00 38.79 377 GLN A C 1
ATOM 2651 O O . GLN A 1 380 ? 40.088 63.654 9.961 1.00 38.62 377 GLN A O 1
ATOM 2657 N N . GLN A 1 381 ? 38.583 62.545 8.713 1.00 39.94 378 GLN A N 1
ATOM 2658 C CA . GLN A 1 381 ? 38.843 63.333 7.522 1.00 42.01 378 GLN A CA 1
ATOM 2659 C C . GLN A 1 381 ? 37.972 64.585 7.426 1.00 42.34 378 GLN A C 1
ATOM 2660 O O . GLN A 1 381 ? 38.153 65.373 6.513 1.00 42.44 378 GLN A O 1
ATOM 2666 N N . LEU A 1 382 ? 37.068 64.773 8.394 1.00 42.86 379 LEU A N 1
ATOM 2667 C CA . LEU A 1 382 ? 36.350 66.012 8.563 1.00 43.70 379 LEU A CA 1
ATOM 2668 C C . LEU A 1 382 ? 37.291 67.039 9.181 1.00 45.05 379 LEU A C 1
ATOM 2669 O O . LEU A 1 382 ? 37.436 67.078 10.414 1.00 46.29 379 LEU A O 1
ATOM 2674 N N . ARG A 1 383 ? 37.934 67.871 8.364 1.00 45.94 380 ARG A N 1
ATOM 2675 C CA . ARG A 1 383 ? 38.892 68.864 8.923 1.00 46.51 380 ARG A CA 1
ATOM 2676 C C . ARG A 1 383 ? 38.242 70.231 9.221 1.00 46.83 380 ARG A C 1
ATOM 2677 O O . ARG A 1 383 ? 37.038 70.273 9.522 1.00 46.98 380 ARG A O 1
ATOM 2686 N N . ASN B 1 2 ? 33.129 78.816 6.726 1.00 40.89 -1 ASN B N 1
ATOM 2687 C CA . ASN B 1 2 ? 33.930 77.935 7.625 1.00 40.81 -1 ASN B CA 1
ATOM 2688 C C . ASN B 1 2 ? 33.076 76.845 8.285 1.00 40.55 -1 ASN B C 1
ATOM 2689 O O . ASN B 1 2 ? 33.495 75.675 8.389 1.00 40.15 -1 ASN B O 1
ATOM 2694 N N . ALA B 1 3 ? 31.881 77.245 8.731 1.00 40.17 0 ALA B N 1
ATOM 2695 C CA . ALA B 1 3 ? 30.983 76.350 9.437 1.00 39.62 0 ALA B CA 1
ATOM 2696 C C . ALA B 1 3 ? 30.924 75.100 8.620 1.00 39.02 0 ALA B C 1
ATOM 2697 O O . ALA B 1 3 ? 30.967 75.146 7.372 1.00 38.95 0 ALA B O 1
ATOM 2707 N N . LYS B 1 5 ? 29.369 72.165 6.736 1.00 34.73 2 LYS B N 1
ATOM 2708 C CA . LYS B 1 5 ? 28.120 72.015 5.977 1.00 34.33 2 LYS B CA 1
ATOM 2709 C C . LYS B 1 5 ? 27.648 70.555 5.896 1.00 31.78 2 LYS B C 1
ATOM 2710 O O . LYS B 1 5 ? 28.329 69.689 5.366 1.00 31.09 2 LYS B O 1
ATOM 2716 N N . ILE B 1 6 ? 26.452 70.307 6.412 1.00 30.46 3 ILE B N 1
ATOM 2717 C CA . ILE B 1 6 ? 25.909 68.980 6.547 1.00 29.42 3 ILE B CA 1
ATOM 2718 C C . ILE B 1 6 ? 24.581 68.925 5.785 1.00 30.13 3 ILE B C 1
ATOM 2719 O O . ILE B 1 6 ? 23.607 69.588 6.141 1.00 29.53 3 ILE B O 1
ATOM 2724 N N . VAL B 1 7 ? 24.577 68.161 4.701 1.00 29.71 4 VAL B N 1
ATOM 2725 C CA . VAL B 1 7 ? 23.390 67.984 3.905 1.00 30.59 4 VAL B CA 1
ATOM 2726 C C . VAL B 1 7 ? 22.680 66.697 4.362 1.00 31.06 4 VAL B C 1
ATOM 2727 O O . VAL B 1 7 ? 23.295 65.644 4.461 1.00 31.96 4 VAL B O 1
ATOM 2731 N N . ILE B 1 8 ? 21.418 66.849 4.723 1.00 31.58 5 ILE B N 1
ATOM 2732 C CA . ILE B 1 8 ? 20.551 65.773 5.179 1.00 31.91 5 ILE B CA 1
ATOM 2733 C C . ILE B 1 8 ? 19.425 65.529 4.129 1.00 32.26 5 ILE B C 1
ATOM 2734 O O . ILE B 1 8 ? 18.460 66.283 4.070 1.00 32.76 5 ILE B O 1
ATOM 2739 N N . ALA B 1 9 ? 19.606 64.487 3.311 1.00 32.92 6 ALA B N 1
ATOM 2740 C CA . ALA B 1 9 ? 18.793 64.168 2.134 1.00 32.65 6 ALA B CA 1
ATOM 2741 C C . ALA B 1 9 ? 18.285 62.713 2.210 1.00 33.04 6 ALA B C 1
ATOM 2742 O O . ALA B 1 9 ? 18.748 61.839 1.474 1.00 32.52 6 ALA B O 1
ATOM 2744 N N . PRO B 1 10 ? 17.365 62.456 3.136 1.00 32.62 7 PRO B N 1
ATOM 2745 C CA . PRO B 1 10 ? 16.791 61.139 3.287 1.00 33.97 7 PRO B CA 1
ATOM 2746 C C . PRO B 1 10 ? 15.489 60.943 2.459 1.00 33.99 7 PRO B C 1
ATOM 2747 O O . PRO B 1 10 ? 14.845 61.904 2.066 1.00 32.77 7 PRO B O 1
ATOM 2751 N N . ASP B 1 11 ? 15.115 59.675 2.307 1.00 34.76 8 ASP B N 1
ATOM 2752 C CA . ASP B 1 11 ? 13.779 59.294 1.877 1.00 35.05 8 ASP B CA 1
ATOM 2753 C C . ASP B 1 11 ? 12.900 59.238 3.130 1.00 36.26 8 ASP B C 1
ATOM 2754 O O . ASP B 1 11 ? 13.373 59.346 4.245 1.00 35.25 8 ASP B O 1
ATOM 2759 N N . SER B 1 12 ? 11.616 58.986 2.923 1.00 37.35 9 SER B N 1
ATOM 2760 C CA . SER B 1 12 ? 10.712 58.689 3.997 1.00 37.06 9 SER B CA 1
ATOM 2761 C C . SER B 1 12 ? 10.932 57.290 4.611 1.00 36.71 9 SER B C 1
ATOM 2762 O O . SER B 1 12 ? 11.570 56.379 4.025 1.00 35.77 9 SER B O 1
ATOM 2765 N N . TYR B 1 13 ? 10.419 57.172 5.830 1.00 36.40 10 TYR B N 1
ATOM 2766 C CA . TYR B 1 13 ? 10.203 55.904 6.528 1.00 37.37 10 TYR B CA 1
ATOM 2767 C C . TYR B 1 13 ? 8.764 55.508 6.227 1.00 37.22 10 TYR B C 1
ATOM 2768 O O . TYR B 1 13 ? 7.847 56.089 6.795 1.00 36.78 10 TYR B O 1
ATOM 2777 N N . LYS B 1 14 ? 8.550 54.587 5.305 1.00 38.31 11 LYS B N 1
ATOM 2778 C CA . LYS B 1 14 ? 7.170 54.330 4.838 1.00 39.97 11 LYS B CA 1
ATOM 2779 C C . LYS B 1 14 ? 6.296 53.814 5.976 1.00 39.78 11 LYS B C 1
ATOM 2780 O O . LYS B 1 14 ? 6.727 52.995 6.785 1.00 38.35 11 LYS B O 1
ATOM 2786 N N . GLU B 1 15 ? 5.065 54.325 6.002 1.00 40.68 12 GLU B N 1
ATOM 2787 C CA . GLU B 1 15 ? 4.052 54.039 7.013 1.00 41.02 12 GLU B CA 1
ATOM 2788 C C . GLU B 1 15 ? 4.382 54.736 8.323 1.00 40.54 12 GLU B C 1
ATOM 2789 O O . GLU B 1 15 ? 3.769 54.461 9.339 1.00 41.03 12 GLU B O 1
ATOM 2795 N N . SER B 1 16 ? 5.351 55.635 8.313 1.00 40.31 13 SER B N 1
ATOM 2796 C CA . SER B 1 16 ? 5.728 56.335 9.516 1.00 40.98 13 SER B CA 1
ATOM 2797 C C . SER B 1 16 ? 6.114 57.805 9.207 1.00 41.18 13 SER B C 1
ATOM 2798 O O . SER B 1 16 ? 5.264 58.617 9.065 1.00 43.63 13 SER B O 1
ATOM 2801 N N . LEU B 1 17 ? 7.382 58.145 9.079 1.00 40.95 14 LEU B N 1
ATOM 2802 C CA . LEU B 1 17 ? 7.817 59.537 8.985 1.00 39.55 14 LEU B CA 1
ATOM 2803 C C . LEU B 1 17 ? 8.007 59.916 7.555 1.00 38.70 14 LEU B C 1
ATOM 2804 O O . LEU B 1 17 ? 8.544 59.140 6.771 1.00 38.57 14 LEU B O 1
ATOM 2809 N N . SER B 1 18 ? 7.575 61.127 7.204 1.00 38.69 15 SER B N 1
ATOM 2810 C CA . SER B 1 18 ? 7.821 61.672 5.871 1.00 37.85 15 SER B CA 1
ATOM 2811 C C . SER B 1 18 ? 9.328 61.978 5.760 1.00 37.74 15 SER B C 1
ATOM 2812 O O . SER B 1 18 ? 10.029 62.043 6.766 1.00 38.49 15 SER B O 1
ATOM 2815 N N . ALA B 1 19 ? 9.829 62.132 4.536 1.00 37.48 16 ALA B N 1
ATOM 2816 C CA . ALA B 1 19 ? 11.234 62.441 4.311 1.00 36.60 16 ALA B CA 1
ATOM 2817 C C . ALA B 1 19 ? 11.651 63.612 5.142 1.00 37.21 16 ALA B C 1
ATOM 2818 O O . ALA B 1 19 ? 12.722 63.637 5.731 1.00 38.07 16 ALA B O 1
ATOM 2820 N N . LEU B 1 20 ? 10.813 64.626 5.194 1.00 38.59 17 LEU B N 1
ATOM 2821 C CA . LEU B 1 20 ? 11.174 65.839 5.921 1.00 38.80 17 LEU B CA 1
ATOM 2822 C C . LEU B 1 20 ? 11.221 65.689 7.444 1.00 39.19 17 LEU B C 1
ATOM 2823 O O . LEU B 1 20 ? 12.022 66.308 8.122 1.00 39.14 17 LEU B O 1
ATOM 2828 N N . GLU B 1 21 ? 10.280 64.936 7.973 1.00 39.91 18 GLU B N 1
ATOM 2829 C CA . GLU B 1 21 ? 10.291 64.569 9.357 1.00 40.02 18 GLU B CA 1
ATOM 2830 C C . GLU B 1 21 ? 11.518 63.736 9.656 1.00 39.45 18 GLU B C 1
ATOM 2831 O O . GLU B 1 21 ? 12.131 63.978 10.665 1.00 39.62 18 GLU B O 1
ATOM 2837 N N . VAL B 1 22 ? 11.899 62.805 8.776 1.00 38.51 19 VAL B N 1
ATOM 2838 C CA . VAL B 1 22 ? 13.158 62.096 8.942 1.00 38.05 19 VAL B CA 1
ATOM 2839 C C . VAL B 1 22 ? 14.363 63.064 8.963 1.00 37.90 19 VAL B C 1
ATOM 2840 O O . VAL B 1 22 ? 15.179 63.013 9.871 1.00 36.93 19 VAL B O 1
ATOM 2844 N N . ALA B 1 23 ? 14.435 63.998 8.017 1.00 38.13 20 ALA B N 1
ATOM 2845 C CA . ALA B 1 23 ? 15.543 64.966 7.979 1.00 37.57 20 ALA B CA 1
ATOM 2846 C C . ALA B 1 23 ? 15.583 65.850 9.226 1.00 37.19 20 ALA B C 1
ATOM 2847 O O . ALA B 1 23 ? 16.631 66.239 9.713 1.00 35.47 20 ALA B O 1
ATOM 2849 N N . THR B 1 24 ? 14.414 66.187 9.717 1.00 37.05 21 THR B N 1
ATOM 2850 C CA . THR B 1 24 ? 14.324 67.062 10.851 1.00 37.29 21 THR B CA 1
ATOM 2851 C C . THR B 1 24 ? 14.783 66.380 12.111 1.00 37.21 21 THR B C 1
ATOM 2852 O O . THR B 1 24 ? 15.471 66.992 12.885 1.00 38.20 21 THR B O 1
ATOM 2856 N N . ALA B 1 25 ? 14.421 65.116 12.297 1.00 37.35 22 ALA B N 1
ATOM 2857 C CA . ALA B 1 25 ? 14.866 64.313 13.452 1.00 37.52 22 ALA B CA 1
ATOM 2858 C C . ALA B 1 25 ? 16.398 64.067 13.443 1.00 37.31 22 ALA B C 1
ATOM 2859 O O . ALA B 1 25 ? 17.043 64.117 14.491 1.00 37.24 22 ALA B O 1
ATOM 2861 N N . ILE B 1 26 ? 16.959 63.825 12.251 1.00 36.80 23 ILE B N 1
ATOM 2862 C CA . ILE B 1 26 ? 18.398 63.739 12.061 1.00 36.09 23 ILE B CA 1
ATOM 2863 C C . ILE B 1 26 ? 19.070 65.078 12.438 1.00 36.84 23 ILE B C 1
ATOM 2864 O O . ILE B 1 26 ? 20.018 65.086 13.202 1.00 36.19 23 ILE B O 1
ATOM 2869 N N . GLU B 1 27 ? 18.573 66.199 11.924 1.00 36.99 24 GLU B N 1
ATOM 2870 C CA . GLU B 1 27 ? 19.154 67.481 12.268 1.00 38.25 24 GLU B CA 1
ATOM 2871 C C . GLU B 1 27 ? 19.120 67.772 13.772 1.00 38.77 24 GLU B C 1
ATOM 2872 O O . GLU B 1 27 ? 20.106 68.264 14.324 1.00 39.53 24 GLU B O 1
ATOM 2878 N N . GLN B 1 28 ? 18.002 67.481 14.432 1.00 39.28 25 GLN B N 1
ATOM 2879 C CA . GLN B 1 28 ? 17.900 67.619 15.898 1.00 39.37 25 GLN B CA 1
ATOM 2880 C C . GLN B 1 28 ? 18.949 66.784 16.665 1.00 38.87 25 GLN B C 1
ATOM 2881 O O . GLN B 1 28 ? 19.556 67.233 17.648 1.00 40.45 25 GLN B O 1
ATOM 2887 N N . GLY B 1 29 ? 19.151 65.550 16.239 1.00 37.97 26 GLY B N 1
ATOM 2888 C CA . GLY B 1 29 ? 20.177 64.705 16.850 1.00 37.05 26 GLY B CA 1
ATOM 2889 C C . GLY B 1 29 ? 21.592 65.240 16.667 1.00 35.94 26 GLY B C 1
ATOM 2890 O O . GLY B 1 29 ? 22.383 65.261 17.601 1.00 32.96 26 GLY B O 1
ATOM 2891 N N . PHE B 1 30 ? 21.903 65.636 15.422 1.00 35.75 27 PHE B N 1
ATOM 2892 C CA . PHE B 1 30 ? 23.219 66.180 15.076 1.00 36.00 27 PHE B CA 1
ATOM 2893 C C . PHE B 1 30 ? 23.520 67.479 15.841 1.00 35.55 27 PHE B C 1
ATOM 2894 O O . PHE B 1 30 ? 24.663 67.726 16.223 1.00 33.48 27 PHE B O 1
ATOM 2902 N N . ARG B 1 31 ? 22.489 68.310 16.003 1.00 36.41 28 ARG B N 1
ATOM 2903 C CA . ARG B 1 31 ? 22.610 69.577 16.719 1.00 37.49 28 ARG B CA 1
ATOM 2904 C C . ARG B 1 31 ? 22.911 69.423 18.211 1.00 37.83 28 ARG B C 1
ATOM 2905 O O . ARG B 1 31 ? 23.391 70.336 18.851 1.00 37.99 28 ARG B O 1
ATOM 2913 N N . GLU B 1 32 ? 22.575 68.279 18.769 1.00 38.70 29 GLU B N 1
ATOM 2914 C CA . GLU B 1 32 ? 23.014 67.960 20.117 1.00 39.41 29 GLU B CA 1
ATOM 2915 C C . GLU B 1 32 ? 24.542 67.941 20.254 1.00 38.76 29 GLU B C 1
ATOM 2916 O O . GLU B 1 32 ? 25.065 68.174 21.338 1.00 39.13 29 GLU B O 1
ATOM 2922 N N . ILE B 1 33 ? 25.250 67.685 19.156 1.00 37.54 30 ILE B N 1
ATOM 2923 C CA . ILE B 1 33 ? 26.697 67.530 19.178 1.00 37.01 30 ILE B CA 1
ATOM 2924 C C . ILE B 1 33 ? 27.348 68.722 18.473 1.00 36.63 30 ILE B C 1
ATOM 2925 O O . ILE B 1 33 ? 28.388 69.208 18.898 1.00 35.92 30 ILE B O 1
ATOM 2930 N N . TRP B 1 34 ? 26.713 69.169 17.388 1.00 36.41 31 TRP B N 1
ATOM 2931 C CA . TRP B 1 34 ? 27.176 70.269 16.538 1.00 36.31 31 TRP B CA 1
ATOM 2932 C C . TRP B 1 34 ? 26.066 71.302 16.358 1.00 36.10 31 TRP B C 1
ATOM 2933 O O . TRP B 1 34 ? 25.500 71.424 15.283 1.00 36.08 31 TRP B O 1
ATOM 2944 N N . PRO B 1 35 ? 25.755 72.048 17.431 1.00 35.85 32 PRO B N 1
ATOM 2945 C CA . PRO B 1 35 ? 24.667 72.998 17.377 1.00 35.82 32 PRO B CA 1
ATOM 2946 C C . PRO B 1 35 ? 24.855 74.065 16.339 1.00 35.38 32 PRO B C 1
ATOM 2947 O O . PRO B 1 35 ? 23.864 74.586 15.867 1.00 35.73 32 PRO B O 1
ATOM 2951 N N . ASP B 1 36 ? 26.104 74.393 16.003 1.00 35.03 33 ASP B N 1
ATOM 2952 C CA . ASP B 1 36 ? 26.412 75.515 15.111 1.00 35.33 33 ASP B CA 1
ATOM 2953 C C . ASP B 1 36 ? 26.826 75.146 13.667 1.00 35.02 33 ASP B C 1
ATOM 2954 O O . ASP B 1 36 ? 27.338 75.990 12.940 1.00 33.97 33 ASP B O 1
ATOM 2959 N N . ALA B 1 37 ? 26.615 73.900 13.245 1.00 35.15 34 ALA B N 1
ATOM 2960 C CA . ALA B 1 37 ? 26.895 73.545 11.855 1.00 35.20 34 ALA B CA 1
ATOM 2961 C C . ALA B 1 37 ? 25.815 74.147 10.970 1.00 35.13 34 ALA B C 1
ATOM 2962 O O . ALA B 1 37 ? 24.747 74.560 11.444 1.00 35.50 34 ALA B O 1
ATOM 2964 N N . ASP B 1 38 ? 26.132 74.196 9.684 1.00 35.62 35 ASP B N 1
ATOM 2965 C CA . ASP B 1 38 ? 25.264 74.700 8.626 1.00 35.89 35 ASP B CA 1
ATOM 2966 C C . ASP B 1 38 ? 24.533 73.501 8.020 1.00 36.19 35 ASP B C 1
ATOM 2967 O O . ASP B 1 38 ? 25.126 72.717 7.269 1.00 36.05 35 ASP B O 1
ATOM 2972 N N . TYR B 1 39 ? 23.267 73.326 8.398 1.00 36.25 36 TYR B N 1
ATOM 2973 C CA . TYR B 1 39 ? 22.467 72.163 7.991 1.00 36.12 36 TYR B CA 1
ATOM 2974 C C . TYR B 1 39 ? 21.615 72.546 6.798 1.00 36.60 36 TYR B C 1
ATOM 2975 O O . TYR B 1 39 ? 20.981 73.570 6.832 1.00 37.26 36 TYR B O 1
ATOM 2984 N N . LEU B 1 40 ? 21.632 71.735 5.755 1.00 36.83 37 LEU B N 1
ATOM 2985 C CA . LEU B 1 40 ? 20.718 71.852 4.644 1.00 37.45 37 LEU B CA 1
ATOM 2986 C C . LEU B 1 40 ? 19.878 70.568 4.538 1.00 37.11 37 LEU B C 1
ATOM 2987 O O . LEU B 1 40 ? 20.391 69.525 4.196 1.00 36.07 37 LEU B O 1
ATOM 2992 N N . LYS B 1 41 ? 18.590 70.664 4.874 1.00 38.13 38 LYS B N 1
ATOM 2993 C CA . LYS B 1 41 ? 17.649 69.568 4.675 1.00 39.04 38 LYS B CA 1
ATOM 2994 C C . LYS B 1 41 ? 17.068 69.563 3.261 1.00 38.54 38 LYS B C 1
ATOM 2995 O O . LYS B 1 41 ? 16.628 70.578 2.753 1.00 38.27 38 LYS B O 1
ATOM 3001 N N . LEU B 1 42 ? 17.078 68.393 2.644 1.00 39.09 39 LEU B N 1
ATOM 3002 C CA . LEU B 1 42 ? 16.543 68.212 1.310 1.00 39.59 39 LEU B CA 1
ATOM 3003 C C . LEU B 1 42 ? 15.826 66.863 1.266 1.00 39.95 39 LEU B C 1
ATOM 3004 O O . LEU B 1 42 ? 16.439 65.853 0.956 1.00 38.82 39 LEU B O 1
ATOM 3009 N N . PRO B 1 43 ? 14.497 66.870 1.543 1.00 40.99 40 PRO B N 1
ATOM 3010 C CA . PRO B 1 43 ? 13.638 65.671 1.521 1.00 40.36 40 PRO B CA 1
ATOM 3011 C C . PRO B 1 43 ? 13.546 65.128 0.129 1.00 40.22 40 PRO B C 1
ATOM 3012 O O . PRO B 1 43 ? 13.163 65.860 -0.805 1.00 41.00 40 PRO B O 1
ATOM 3016 N N . LEU B 1 44 ? 13.969 63.877 -0.028 1.00 39.93 41 LEU B N 1
ATOM 3017 C CA . LEU B 1 44 ? 13.980 63.206 -1.320 1.00 39.38 41 LEU B CA 1
ATOM 3018 C C . LEU B 1 44 ? 12.811 62.194 -1.446 1.00 39.77 41 LEU B C 1
ATOM 3019 O O . LEU B 1 44 ? 12.084 61.939 -0.473 1.00 39.63 41 LEU B O 1
ATOM 3024 N N . ALA B 1 45 ? 12.629 61.664 -2.650 1.00 39.00 42 ALA B N 1
ATOM 3025 C CA . ALA B 1 45 ? 11.551 60.744 -2.959 1.00 40.22 42 ALA B CA 1
ATOM 3026 C C . ALA B 1 45 ? 12.029 59.949 -4.153 1.00 41.23 42 ALA B C 1
ATOM 3027 O O . ALA B 1 45 ? 12.978 60.359 -4.829 1.00 41.98 42 ALA B O 1
ATOM 3029 N N . ASP B 1 46 ? 11.385 58.821 -4.443 1.00 42.86 43 ASP B N 1
ATOM 3030 C CA . ASP B 1 46 ? 11.817 57.979 -5.572 1.00 43.04 43 ASP B CA 1
ATOM 3031 C C . ASP B 1 46 ? 10.849 57.999 -6.753 1.00 43.29 43 ASP B C 1
ATOM 3032 O O . ASP B 1 46 ? 10.994 57.194 -7.678 1.00 44.25 43 ASP B O 1
ATOM 3037 N N . GLY B 1 47 ? 9.921 58.958 -6.766 1.00 42.80 44 GLY B N 1
ATOM 3038 C CA . GLY B 1 47 ? 8.859 59.001 -7.746 1.00 42.49 44 GLY B CA 1
ATOM 3039 C C . GLY B 1 47 ? 7.553 58.328 -7.304 1.00 42.82 44 GLY B C 1
ATOM 3040 O O . GLY B 1 47 ? 6.516 58.472 -7.967 1.00 43.45 44 GLY B O 1
ATOM 3041 N N . GLY B 1 48 ? 7.599 57.584 -6.202 1.00 42.44 45 GLY B N 1
ATOM 3042 C CA . GLY B 1 48 ? 6.445 56.898 -5.652 1.00 42.38 45 GLY B CA 1
ATOM 3043 C C . GLY B 1 48 ? 5.657 57.774 -4.712 1.00 42.14 45 GLY B C 1
ATOM 3044 O O . GLY B 1 48 ? 5.753 58.994 -4.762 1.00 41.12 45 GLY B O 1
ATOM 3045 N N . GLU B 1 49 ? 4.876 57.126 -3.859 1.00 42.90 46 GLU B N 1
ATOM 3046 C CA . GLU B 1 49 ? 4.060 57.768 -2.814 1.00 44.49 46 GLU B CA 1
ATOM 3047 C C . GLU B 1 49 ? 4.868 58.696 -1.947 1.00 43.40 46 GLU B C 1
ATOM 3048 O O . GLU B 1 49 ? 5.931 58.310 -1.450 1.00 43.82 46 GLU B O 1
ATOM 3054 N N . GLY B 1 50 ? 4.353 59.905 -1.754 1.00 42.44 47 GLY B N 1
ATOM 3055 C CA . GLY B 1 50 ? 5.054 60.965 -1.043 1.00 41.52 47 GLY B CA 1
ATOM 3056 C C . GLY B 1 50 ? 5.875 61.899 -1.907 1.00 41.57 47 GLY B C 1
ATOM 3057 O O . GLY B 1 50 ? 6.384 62.928 -1.416 1.00 43.20 47 GLY B O 1
ATOM 3058 N N . THR B 1 51 ? 6.026 61.581 -3.194 1.00 39.96 48 THR B N 1
ATOM 3059 C CA . THR B 1 51 ? 6.827 62.431 -4.081 1.00 39.14 48 THR B CA 1
ATOM 3060 C C . THR B 1 51 ? 6.279 63.858 -4.206 1.00 39.51 48 THR B C 1
ATOM 3061 O O . THR B 1 51 ? 7.056 64.818 -4.183 1.00 38.88 48 THR B O 1
ATOM 3065 N N . VAL B 1 52 ? 4.955 64.008 -4.377 1.00 39.27 49 VAL B N 1
ATOM 3066 C CA . VAL B 1 52 ? 4.388 65.328 -4.526 1.00 39.61 49 VAL B CA 1
ATOM 3067 C C . VAL B 1 52 ? 4.672 66.190 -3.279 1.00 40.60 49 VAL B C 1
ATOM 3068 O O . VAL B 1 52 ? 5.152 67.302 -3.421 1.00 40.54 49 VAL B O 1
ATOM 3072 N N . GLU B 1 53 ? 4.356 65.680 -2.091 1.00 42.04 50 GLU B N 1
ATOM 3073 C CA . GLU B 1 53 ? 4.609 66.396 -0.837 1.00 43.32 50 GLU B CA 1
ATOM 3074 C C . GLU B 1 53 ? 6.069 66.790 -0.691 1.00 43.42 50 GLU B C 1
ATOM 3075 O O . GLU B 1 53 ? 6.353 67.935 -0.374 1.00 42.87 50 GLU B O 1
ATOM 3081 N N . ALA B 1 54 ? 6.976 65.826 -0.914 1.00 43.72 51 ALA B N 1
ATOM 3082 C CA . ALA B 1 54 ? 8.441 66.032 -0.783 1.00 44.13 51 ALA B CA 1
ATOM 3083 C C . ALA B 1 54 ? 8.900 67.152 -1.673 1.00 44.63 51 ALA B C 1
ATOM 3084 O O . ALA B 1 54 ? 9.627 68.031 -1.211 1.00 43.71 51 ALA B O 1
ATOM 3094 N N . VAL B 1 56 ? 7.073 69.519 -3.159 1.00 46.38 53 VAL B N 1
ATOM 3095 C CA . VAL B 1 56 ? 6.405 70.772 -2.744 1.00 46.75 53 VAL B CA 1
ATOM 3096 C C . VAL B 1 56 ? 7.165 71.402 -1.535 1.00 47.32 53 VAL B C 1
ATOM 3097 O O . VAL B 1 56 ? 7.423 72.598 -1.519 1.00 46.97 53 VAL B O 1
ATOM 3101 N N . GLU B 1 57 ? 7.536 70.593 -0.558 1.00 47.56 54 GLU B N 1
ATOM 3102 C CA . GLU B 1 57 ? 8.351 71.086 0.551 1.00 49.53 54 GLU B CA 1
ATOM 3103 C C . GLU B 1 57 ? 9.697 71.630 0.082 1.00 50.21 54 GLU B C 1
ATOM 3104 O O . GLU B 1 57 ? 10.023 72.777 0.349 1.00 50.86 54 GLU B O 1
ATOM 3110 N N . ALA B 1 58 ? 10.429 70.827 -0.670 1.00 51.08 55 ALA B N 1
ATOM 3111 C CA . ALA B 1 58 ? 11.727 71.193 -1.212 1.00 51.25 55 ALA B CA 1
ATOM 3112 C C . ALA B 1 58 ? 11.687 72.468 -2.023 1.00 52.55 55 ALA B C 1
ATOM 3113 O O . ALA B 1 58 ? 12.592 73.305 -1.945 1.00 54.66 55 ALA B O 1
ATOM 3115 N N . THR B 1 59 ? 10.612 72.692 -2.750 1.00 53.66 56 THR B N 1
ATOM 3116 C CA . THR B 1 59 ? 10.543 73.829 -3.656 1.00 53.32 56 THR B CA 1
ATOM 3117 C C . THR B 1 59 ? 9.762 74.991 -3.075 1.00 53.98 56 THR B C 1
ATOM 3118 O O . THR B 1 59 ? 9.469 75.929 -3.799 1.00 55.18 56 THR B O 1
ATOM 3122 N N . ALA B 1 60 ? 9.412 74.950 -1.785 1.00 54.01 57 ALA B N 1
ATOM 3123 C CA . ALA B 1 60 ? 8.546 75.980 -1.204 1.00 54.02 57 ALA B CA 1
ATOM 3124 C C . ALA B 1 60 ? 7.226 76.155 -1.967 1.00 54.59 57 ALA B C 1
ATOM 3125 O O . ALA B 1 60 ? 6.706 77.278 -2.119 1.00 53.95 57 ALA B O 1
ATOM 3127 N N . GLY B 1 61 ? 6.637 75.044 -2.424 1.00 55.14 58 GLY B N 1
ATOM 3128 C CA . GLY B 1 61 ? 5.415 75.132 -3.245 1.00 53.95 58 GLY B CA 1
ATOM 3129 C C . GLY B 1 61 ? 4.111 75.018 -2.480 1.00 53.60 58 GLY B C 1
ATOM 3130 O O . GLY B 1 61 ? 4.040 75.275 -1.258 1.00 52.96 58 GLY B O 1
ATOM 3131 N N . ARG B 1 62 ? 3.065 74.625 -3.206 1.00 52.63 59 ARG B N 1
ATOM 3132 C CA . ARG B 1 62 ? 1.759 74.367 -2.588 1.00 52.64 59 ARG B CA 1
ATOM 3133 C C . ARG B 1 62 ? 1.080 73.103 -3.176 1.00 50.55 59 ARG B C 1
ATOM 3134 O O . ARG B 1 62 ? 1.338 72.710 -4.309 1.00 48.61 59 ARG B O 1
ATOM 3142 N N . ILE B 1 63 ? 0.239 72.474 -2.378 1.00 49.50 60 ILE B N 1
ATOM 3143 C CA . ILE B 1 63 ? -0.620 71.396 -2.833 1.00 49.25 60 ILE B CA 1
ATOM 3144 C C . ILE B 1 63 ? -1.938 72.050 -3.234 1.00 48.98 60 ILE B C 1
ATOM 3145 O O . ILE B 1 63 ? -2.503 72.842 -2.451 1.00 48.47 60 ILE B O 1
ATOM 3150 N N . VAL B 1 64 ? -2.415 71.736 -4.442 1.00 48.83 61 VAL B N 1
ATOM 3151 C CA . VAL B 1 64 ? -3.708 72.197 -4.938 1.00 47.67 61 VAL B CA 1
ATOM 3152 C C . VAL B 1 64 ? -4.683 71.028 -4.988 1.00 47.72 61 VAL B C 1
ATOM 3153 O O . VAL B 1 64 ? -4.521 70.102 -5.778 1.00 48.33 61 VAL B O 1
ATOM 3157 N N . HIS B 1 65 ? -5.688 71.057 -4.136 1.00 47.87 62 HIS B N 1
ATOM 3158 C CA . HIS B 1 65 ? -6.750 70.048 -4.168 1.00 47.92 62 HIS B CA 1
ATOM 3159 C C . HIS B 1 65 ? -7.811 70.376 -5.222 1.00 48.40 62 HIS B C 1
ATOM 3160 O O . HIS B 1 65 ? -8.156 71.528 -5.419 1.00 48.20 62 HIS B O 1
ATOM 3167 N N . VAL B 1 66 ? -8.306 69.348 -5.913 1.00 48.11 63 VAL B N 1
ATOM 3168 C CA . VAL B 1 66 ? -9.173 69.547 -7.084 1.00 47.33 63 VAL B CA 1
ATOM 3169 C C . VAL B 1 66 ? -9.949 68.277 -7.379 1.00 46.95 63 VAL B C 1
ATOM 3170 O O . VAL B 1 66 ? -9.439 67.168 -7.272 1.00 45.82 63 VAL B O 1
ATOM 3174 N N . GLU B 1 67 ? -11.211 68.467 -7.696 1.00 46.98 64 GLU B N 1
ATOM 3175 C CA . GLU B 1 67 ? -12.096 67.367 -7.998 1.00 47.70 64 GLU B CA 1
ATOM 3176 C C . GLU B 1 67 ? -11.902 66.916 -9.462 1.00 46.06 64 GLU B C 1
ATOM 3177 O O . GLU B 1 67 ? -11.817 67.725 -10.409 1.00 45.31 64 GLU B O 1
ATOM 3183 N N . VAL B 1 68 ? -11.747 65.612 -9.617 1.00 44.43 65 VAL B N 1
ATOM 3184 C CA . VAL B 1 68 ? -11.484 65.040 -10.925 1.00 42.45 65 VAL B CA 1
ATOM 3185 C C . VAL B 1 68 ? -12.342 63.786 -11.023 1.00 41.75 65 VAL B C 1
ATOM 3186 O O . VAL B 1 68 ? -12.923 63.336 -10.029 1.00 39.99 65 VAL B O 1
ATOM 3190 N N . THR B 1 69 ? -12.384 63.221 -12.220 1.00 41.20 66 THR B N 1
ATOM 3191 C CA . THR B 1 69 ? -12.910 61.858 -12.446 1.00 40.87 66 THR B CA 1
ATOM 3192 C C . THR B 1 69 ? -11.940 60.776 -11.938 1.00 40.21 66 THR B C 1
ATOM 3193 O O . THR B 1 69 ? -10.795 60.700 -12.350 1.00 37.97 66 THR B O 1
ATOM 3197 N N . GLY B 1 70 ? -12.457 59.939 -11.053 1.00 40.73 67 GLY B N 1
ATOM 3198 C CA . GLY B 1 70 ? -11.736 58.853 -10.481 1.00 40.96 67 GLY B CA 1
ATOM 3199 C C . GLY B 1 70 ? -11.826 57.621 -11.354 1.00 41.41 67 GLY B C 1
ATOM 3200 O O . GLY B 1 70 ? -12.391 57.671 -12.427 1.00 41.52 67 GLY B O 1
ATOM 3201 N N . PRO B 1 71 ? -11.270 56.494 -10.870 1.00 42.21 68 PRO B N 1
ATOM 3202 C CA . PRO B 1 71 ? -11.061 55.329 -11.728 1.00 42.09 68 PRO B CA 1
ATOM 3203 C C . PRO B 1 71 ? -12.331 54.655 -12.191 1.00 42.03 68 PRO B C 1
ATOM 3204 O O . PRO B 1 71 ? -12.325 54.058 -13.243 1.00 42.51 68 PRO B O 1
ATOM 3208 N N . LEU B 1 72 ? -13.417 54.768 -11.430 1.00 42.50 69 LEU B N 1
ATOM 3209 C CA . LEU B 1 72 ? -14.694 54.179 -11.839 1.00 42.19 69 LEU B CA 1
ATOM 3210 C C . LEU B 1 72 ? -15.617 55.192 -12.465 1.00 41.80 69 LEU B C 1
ATOM 3211 O O . LEU B 1 72 ? -16.734 54.863 -12.771 1.00 41.19 69 LEU B O 1
ATOM 3216 N N . GLY B 1 73 ? -15.121 56.416 -12.656 1.00 42.23 70 GLY B N 1
ATOM 3217 C CA . GLY B 1 73 ? -15.795 57.464 -13.410 1.00 42.50 70 GLY B CA 1
ATOM 3218 C C . GLY B 1 73 ? -16.665 58.378 -12.579 1.00 42.78 70 GLY B C 1
ATOM 3219 O O . GLY B 1 73 ? -17.526 59.051 -13.116 1.00 42.56 70 GLY B O 1
ATOM 3220 N N . HIS B 1 74 ? -16.482 58.353 -11.263 1.00 43.81 71 HIS B N 1
ATOM 3221 C CA . HIS B 1 74 ? -17.248 59.188 -10.347 1.00 44.38 71 HIS B CA 1
ATOM 3222 C C . HIS B 1 74 ? -16.340 60.335 -9.946 1.00 44.88 71 HIS B C 1
ATOM 3223 O O . HIS B 1 74 ? -15.160 60.312 -10.259 1.00 44.81 71 HIS B O 1
ATOM 3230 N N . ARG B 1 75 ? -16.881 61.362 -9.307 1.00 45.84 72 ARG B N 1
ATOM 3231 C CA . ARG B 1 75 ? -16.055 62.487 -8.887 1.00 46.59 72 ARG B CA 1
ATOM 3232 C C . ARG B 1 75 ? -15.283 62.081 -7.616 1.00 46.43 72 ARG B C 1
ATOM 3233 O O . ARG B 1 75 ? -15.879 61.559 -6.673 1.00 46.27 72 ARG B O 1
ATOM 3241 N N . VAL B 1 76 ? -13.956 62.263 -7.636 1.00 46.16 73 VAL B N 1
ATOM 3242 C CA . VAL B 1 76 ? -13.085 62.087 -6.467 1.00 46.12 73 VAL B CA 1
ATOM 3243 C C . VAL B 1 76 ? -12.276 63.368 -6.171 1.00 46.71 73 VAL B C 1
ATOM 3244 O O . VAL B 1 76 ? -11.984 64.145 -7.058 1.00 47.36 73 VAL B O 1
ATOM 3248 N N . ASN B 1 77 ? -11.887 63.590 -4.922 1.00 48.02 74 ASN B N 1
ATOM 3249 C CA . ASN B 1 77 ? -10.955 64.682 -4.629 1.00 47.55 74 ASN B CA 1
ATOM 3250 C C . ASN B 1 77 ? -9.523 64.204 -4.803 1.00 46.34 74 ASN B C 1
ATOM 3251 O O . ASN B 1 77 ? -9.124 63.196 -4.231 1.00 46.79 74 ASN B O 1
ATOM 3256 N N . ALA B 1 78 ? -8.789 64.918 -5.644 1.00 44.97 75 ALA B N 1
ATOM 3257 C CA . ALA B 1 78 ? -7.429 64.611 -5.997 1.00 44.18 75 ALA B CA 1
ATOM 3258 C C . ALA B 1 78 ? -6.586 65.835 -5.628 1.00 43.64 75 ALA B C 1
ATOM 3259 O O . ALA B 1 78 ? -7.093 66.813 -5.077 1.00 42.12 75 ALA B O 1
ATOM 3261 N N . PHE B 1 79 ? -5.307 65.775 -5.958 1.00 43.29 76 PHE B N 1
ATOM 3262 C CA . PHE B 1 79 ? -4.404 66.870 -5.704 1.00 43.57 76 PHE B CA 1
ATOM 3263 C C . PHE B 1 79 ? -3.238 66.768 -6.654 1.00 44.49 76 PHE B C 1
ATOM 3264 O O . PHE B 1 79 ? -2.953 65.685 -7.194 1.00 44.64 76 PHE B O 1
ATOM 3272 N N . TYR B 1 80 ? -2.634 67.925 -6.930 1.00 45.51 77 TYR B N 1
ATOM 3273 C CA . TYR B 1 80 ? -1.329 68.020 -7.566 1.00 45.44 77 TYR B CA 1
ATOM 3274 C C . TYR B 1 80 ? -0.505 69.026 -6.756 1.00 45.47 77 TYR B C 1
ATOM 3275 O O . TYR B 1 80 ? -1.036 69.750 -5.894 1.00 46.21 77 TYR B O 1
ATOM 3284 N N . GLY B 1 81 ? 0.791 69.044 -6.990 1.00 45.29 78 GLY B N 1
ATOM 3285 C CA . GLY B 1 81 ? 1.675 70.013 -6.350 1.00 45.47 78 GLY B CA 1
ATOM 3286 C C . GLY B 1 81 ? 2.204 70.970 -7.400 1.00 45.49 78 GLY B C 1
ATOM 3287 O O . GLY B 1 81 ? 2.357 70.598 -8.575 1.00 44.18 78 GLY B O 1
ATOM 3288 N N . LEU B 1 82 ? 2.445 72.206 -6.969 1.00 46.36 79 LEU B N 1
ATOM 3289 C CA . LEU B 1 82 ? 3.128 73.229 -7.760 1.00 48.22 79 LEU B CA 1
ATOM 3290 C C . LEU B 1 82 ? 4.359 73.744 -7.044 1.00 49.27 79 LEU B C 1
ATOM 3291 O O . LEU B 1 82 ? 4.331 73.904 -5.842 1.00 49.91 79 LEU B O 1
ATOM 3296 N N . SER B 1 83 ? 5.443 73.993 -7.766 1.00 50.50 80 SER B N 1
ATOM 3297 C CA . SER B 1 83 ? 6.664 74.536 -7.145 1.00 52.09 80 SER B CA 1
ATOM 3298 C C . SER B 1 83 ? 6.459 75.953 -6.614 1.00 53.16 80 SER B C 1
ATOM 3299 O O . SER B 1 83 ? 5.554 76.663 -7.038 1.00 52.79 80 SER B O 1
ATOM 3302 N N . GLY B 1 84 ? 7.352 76.389 -5.732 1.00 55.44 81 GLY B N 1
ATOM 3303 C CA . GLY B 1 84 ? 7.333 77.768 -5.253 1.00 56.62 81 GLY B CA 1
ATOM 3304 C C . GLY B 1 84 ? 7.348 78.756 -6.410 1.00 58.12 81 GLY B C 1
ATOM 3305 O O . GLY B 1 84 ? 6.499 79.628 -6.498 1.00 58.87 81 GLY B O 1
ATOM 3306 N N . ASP B 1 85 ? 8.294 78.596 -7.337 1.00 59.92 82 ASP B N 1
ATOM 3307 C CA . ASP B 1 85 ? 8.384 79.512 -8.510 1.00 59.64 82 ASP B CA 1
ATOM 3308 C C . ASP B 1 85 ? 7.251 79.375 -9.540 1.00 60.29 82 ASP B C 1
ATOM 3309 O O . ASP B 1 85 ? 7.161 80.175 -10.460 1.00 62.56 82 ASP B O 1
ATOM 3314 N N . ALA B 1 86 ? 6.368 78.390 -9.374 1.00 59.57 83 ALA B N 1
ATOM 3315 C CA . ALA B 1 86 ? 5.248 78.137 -10.297 1.00 57.81 83 ALA B CA 1
ATOM 3316 C C . ALA B 1 86 ? 5.640 77.546 -11.667 1.00 56.81 83 ALA B C 1
ATOM 3317 O O . ALA B 1 86 ? 4.839 77.481 -12.586 1.00 57.46 83 ALA B O 1
ATOM 3319 N N . ARG B 1 87 ? 6.874 77.104 -11.814 1.00 54.85 84 ARG B N 1
ATOM 3320 C CA . ARG B 1 87 ? 7.363 76.701 -13.114 1.00 53.57 84 ARG B CA 1
ATOM 3321 C C . ARG B 1 87 ? 7.265 75.165 -13.264 1.00 51.25 84 ARG B C 1
ATOM 3322 O O . ARG B 1 87 ? 7.422 74.624 -14.372 1.00 49.82 84 ARG B O 1
ATOM 3330 N N . SER B 1 88 ? 6.953 74.489 -12.154 1.00 48.94 85 SER B N 1
ATOM 3331 C CA . SER B 1 88 ? 6.886 73.026 -12.109 1.00 47.70 85 SER B CA 1
ATOM 3332 C C . SER B 1 88 ? 5.646 72.513 -11.380 1.00 45.98 85 SER B C 1
ATOM 3333 O O . SER B 1 88 ? 5.213 73.103 -10.368 1.00 44.24 85 SER B O 1
ATOM 3336 N N . ALA B 1 89 ? 5.070 71.434 -11.930 1.00 44.35 86 ALA B N 1
ATOM 3337 C CA . ALA B 1 89 ? 3.957 70.713 -11.300 1.00 43.99 86 ALA B CA 1
ATOM 3338 C C . ALA B 1 89 ? 4.401 69.294 -10.998 1.00 42.78 86 ALA B C 1
ATOM 3339 O O . ALA B 1 89 ? 5.226 68.714 -11.709 1.00 41.51 86 ALA B O 1
ATOM 3341 N N . PHE B 1 90 ? 3.877 68.766 -9.891 1.00 42.06 87 PHE B N 1
ATOM 3342 C CA . PHE B 1 90 ? 4.217 67.431 -9.415 1.00 41.12 87 PHE B CA 1
ATOM 3343 C C . PHE B 1 90 ? 2.908 66.620 -9.296 1.00 40.86 87 PHE B C 1
ATOM 3344 O O . PHE B 1 90 ? 1.958 67.094 -8.655 1.00 39.10 87 PHE B O 1
ATOM 3352 N N . ILE B 1 91 ? 2.861 65.437 -9.954 1.00 39.25 88 ILE B N 1
ATOM 3353 C CA . ILE B 1 91 ? 1.633 64.664 -10.068 1.00 38.99 88 ILE B CA 1
ATOM 3354 C C . ILE B 1 91 ? 1.957 63.210 -9.754 1.00 38.59 88 ILE B C 1
ATOM 3355 O O . ILE B 1 91 ? 2.907 62.670 -10.305 1.00 37.58 88 ILE B O 1
ATOM 3360 N N . GLU B 1 92 ? 1.181 62.616 -8.838 1.00 38.59 89 GLU B N 1
ATOM 3361 C CA . GLU B 1 92 ? 1.077 61.185 -8.641 1.00 40.05 89 GLU B CA 1
ATOM 3362 C C . GLU B 1 92 ? -0.283 60.795 -9.242 1.00 40.48 89 GLU B C 1
ATOM 3363 O O . GLU B 1 92 ? -1.328 61.255 -8.783 1.00 40.96 89 GLU B O 1
ATOM 3377 N N . ALA B 1 94 ? -1.986 58.237 -9.031 1.00 39.09 91 ALA B N 1
ATOM 3378 C CA . ALA B 1 94 ? -2.753 57.464 -8.089 1.00 39.86 91 ALA B CA 1
ATOM 3379 C C . ALA B 1 94 ? -3.777 58.296 -7.322 1.00 39.93 91 ALA B C 1
ATOM 3380 O O . ALA B 1 94 ? -4.820 57.766 -6.933 1.00 41.25 91 ALA B O 1
ATOM 3382 N N . ALA B 1 95 ? -3.511 59.583 -7.120 1.00 40.82 92 ALA B N 1
ATOM 3383 C CA . ALA B 1 95 ? -4.516 60.519 -6.571 1.00 41.66 92 ALA B CA 1
ATOM 3384 C C . ALA B 1 95 ? -5.850 60.557 -7.373 1.00 42.09 92 ALA B C 1
ATOM 3385 O O . ALA B 1 95 ? -6.935 60.641 -6.804 1.00 43.26 92 ALA B O 1
ATOM 3387 N N . ALA B 1 96 ? -5.758 60.521 -8.692 1.00 42.75 93 ALA B N 1
ATOM 3388 C CA . ALA B 1 96 ? -6.942 60.517 -9.575 1.00 42.62 93 ALA B CA 1
ATOM 3389 C C . ALA B 1 96 ? -7.370 59.097 -9.925 1.00 42.63 93 ALA B C 1
ATOM 3390 O O . ALA B 1 96 ? -8.550 58.813 -9.906 1.00 43.36 93 ALA B O 1
ATOM 3392 N N . SER B 1 97 ? -6.413 58.200 -10.183 1.00 42.61 94 SER B N 1
ATOM 3393 C CA . SER B 1 97 ? -6.684 56.956 -10.894 1.00 43.27 94 SER B CA 1
ATOM 3394 C C . SER B 1 97 ? -6.090 55.714 -10.233 1.00 43.73 94 SER B C 1
ATOM 3395 O O . SER B 1 97 ? -5.798 54.730 -10.913 1.00 43.33 94 SER B O 1
ATOM 3398 N N . GLY B 1 98 ? -5.925 55.751 -8.913 1.00 44.83 95 GLY B N 1
ATOM 3399 C CA . GLY B 1 98 ? -5.190 54.701 -8.202 1.00 45.40 95 GLY B CA 1
ATOM 3400 C C . GLY B 1 98 ? -6.065 53.619 -7.611 1.00 46.85 95 GLY B C 1
ATOM 3401 O O . GLY B 1 98 ? -7.239 53.829 -7.348 1.00 46.32 95 GLY B O 1
ATOM 3402 N N . LEU B 1 99 ? -5.460 52.457 -7.404 1.00 49.28 96 LEU B N 1
ATOM 3403 C CA . LEU B 1 99 ? -6.106 51.300 -6.783 1.00 51.65 96 LEU B CA 1
ATOM 3404 C C . LEU B 1 99 ? -6.851 51.623 -5.484 1.00 52.54 96 LEU B C 1
ATOM 3405 O O . LEU B 1 99 ? -7.891 51.054 -5.208 1.00 52.06 96 LEU B O 1
ATOM 3410 N N . GLU B 1 100 ? -6.308 52.528 -4.680 1.00 54.48 97 GLU B N 1
ATOM 3411 C CA . GLU B 1 100 ? -6.910 52.833 -3.386 1.00 55.55 97 GLU B CA 1
ATOM 3412 C C . GLU B 1 100 ? -8.083 53.813 -3.465 1.00 56.01 97 GLU B C 1
ATOM 3413 O O . GLU B 1 100 ? -8.762 54.029 -2.452 1.00 56.69 97 GLU B O 1
ATOM 3419 N N . GLN B 1 101 ? -8.334 54.382 -4.647 1.00 55.85 98 GLN B N 1
ATOM 3420 C CA . GLN B 1 101 ? -9.593 55.097 -4.923 1.00 55.95 98 GLN B CA 1
ATOM 3421 C C . GLN B 1 101 ? -10.757 54.119 -5.286 1.00 56.07 98 GLN B C 1
ATOM 3422 O O . GLN B 1 101 ? -11.852 54.574 -5.664 1.00 55.41 98 GLN B O 1
ATOM 3428 N N . VAL B 1 102 ? -10.513 52.800 -5.163 1.00 56.00 99 VAL B N 1
ATOM 3429 C CA . VAL B 1 102 ? -11.451 51.740 -5.577 1.00 55.94 99 VAL B CA 1
ATOM 3430 C C . VAL B 1 102 ? -11.714 50.679 -4.483 1.00 56.00 99 VAL B C 1
ATOM 3431 O O . VAL B 1 102 ? -10.883 49.789 -4.269 1.00 55.33 99 VAL B O 1
ATOM 3435 N N . PRO B 1 103 ? -12.901 50.731 -3.836 1.00 56.52 100 PRO B N 1
ATOM 3436 C CA . PRO B 1 103 ? -13.209 49.757 -2.770 1.00 57.20 100 PRO B CA 1
ATOM 3437 C C . PRO B 1 103 ? -13.097 48.306 -3.271 1.00 57.88 100 PRO B C 1
ATOM 3438 O O . PRO B 1 103 ? -13.531 48.015 -4.383 1.00 58.47 100 PRO B O 1
ATOM 3442 N N . PRO B 1 104 ? -12.537 47.396 -2.462 1.00 58.35 101 PRO B N 1
ATOM 3443 C CA . PRO B 1 104 ? -12.190 46.023 -2.939 1.00 58.72 101 PRO B CA 1
ATOM 3444 C C . PRO B 1 104 ? -13.276 45.297 -3.797 1.00 59.08 101 PRO B C 1
ATOM 3445 O O . PRO B 1 104 ? -12.962 44.618 -4.799 1.00 58.96 101 PRO B O 1
ATOM 3449 N N . ALA B 1 105 ? -14.537 45.428 -3.398 1.00 59.04 102 ALA B N 1
ATOM 3450 C CA . ALA B 1 105 ? -15.614 44.797 -4.131 1.00 59.14 102 ALA B CA 1
ATOM 3451 C C . ALA B 1 105 ? -16.036 45.675 -5.319 1.00 59.51 102 ALA B C 1
ATOM 3452 O O . ALA B 1 105 ? -17.225 45.730 -5.638 1.00 60.28 102 ALA B O 1
ATOM 3454 N N . GLN B 1 106 ? -15.085 46.367 -5.963 1.00 59.08 103 GLN B N 1
ATOM 3455 C CA . GLN B 1 106 ? -15.381 47.108 -7.183 1.00 58.85 103 GLN B CA 1
ATOM 3456 C C . GLN B 1 106 ? -14.219 47.200 -8.192 1.00 58.35 103 GLN B C 1
ATOM 3457 O O . GLN B 1 106 ? -14.230 48.086 -9.044 1.00 59.10 103 GLN B O 1
ATOM 3463 N N . ARG B 1 107 ? -13.227 46.317 -8.138 1.00 57.61 104 ARG B N 1
ATOM 3464 C CA . ARG B 1 107 ? -12.111 46.413 -9.100 1.00 57.32 104 ARG B CA 1
ATOM 3465 C C . ARG B 1 107 ? -12.326 45.663 -10.438 1.00 56.08 104 ARG B C 1
ATOM 3466 O O . ARG B 1 107 ? -12.284 44.423 -10.525 1.00 56.39 104 ARG B O 1
ATOM 3474 N N . ASP B 1 108 ? -12.581 46.438 -11.482 1.00 54.19 105 ASP B N 1
ATOM 3475 C CA . ASP B 1 108 ? -12.719 45.904 -12.803 1.00 52.13 105 ASP B CA 1
ATOM 3476 C C . ASP B 1 108 ? -11.748 46.632 -13.727 1.00 50.95 105 ASP B C 1
ATOM 3477 O O . ASP B 1 108 ? -11.997 47.772 -14.088 1.00 50.87 105 ASP B O 1
ATOM 3482 N N . PRO B 1 109 ? -10.651 45.974 -14.127 1.00 49.33 106 PRO B N 1
ATOM 3483 C CA . PRO B 1 109 ? -9.684 46.691 -14.955 1.00 48.78 106 PRO B CA 1
ATOM 3484 C C . PRO B 1 109 ? -10.136 46.785 -16.396 1.00 47.48 106 PRO B C 1
ATOM 3485 O O . PRO B 1 109 ? -9.442 47.395 -17.220 1.00 47.57 106 PRO B O 1
ATOM 3489 N N . LEU B 1 110 ? -11.284 46.174 -16.703 1.00 45.41 107 LEU B N 1
ATOM 3490 C CA . LEU B 1 110 ? -11.951 46.458 -17.940 1.00 43.93 107 LEU B CA 1
ATOM 3491 C C . LEU B 1 110 ? -12.688 47.811 -17.860 1.00 43.46 107 LEU B C 1
ATOM 3492 O O . LEU B 1 110 ? -12.829 48.478 -18.871 1.00 43.25 107 LEU B O 1
ATOM 3497 N N . LYS B 1 111 ? -13.115 48.244 -16.676 1.00 42.08 108 LYS B N 1
ATOM 3498 C CA . LYS B 1 111 ? -13.905 49.472 -16.580 1.00 41.77 108 LYS B CA 1
ATOM 3499 C C . LYS B 1 111 ? -13.148 50.687 -16.086 1.00 39.50 108 LYS B C 1
ATOM 3500 O O . LYS B 1 111 ? -13.599 51.817 -16.277 1.00 39.28 108 LYS B O 1
ATOM 3506 N N . THR B 1 112 ? -12.029 50.475 -15.404 1.00 38.17 109 THR B N 1
ATOM 3507 C CA . THR B 1 112 ? -11.383 51.581 -14.705 1.00 36.23 109 THR B CA 1
ATOM 3508 C C . THR B 1 112 ? -10.727 52.517 -15.718 1.00 35.64 109 THR B C 1
ATOM 3509 O O . THR B 1 112 ? -10.119 52.062 -16.692 1.00 35.42 109 THR B O 1
ATOM 3513 N N . THR B 1 113 ? -10.834 53.817 -15.470 1.00 34.50 110 THR B N 1
ATOM 3514 C CA . THR B 1 113 ? -10.259 54.827 -16.361 1.00 33.93 110 THR B CA 1
ATOM 3515 C C . THR B 1 113 ? -9.184 55.746 -15.755 1.00 33.10 110 THR B C 1
ATOM 3516 O O . THR B 1 113 ? -9.212 56.078 -14.571 1.00 33.15 110 THR B O 1
ATOM 3520 N N . SER B 1 114 ? -8.275 56.199 -16.612 1.00 33.05 111 SER B N 1
ATOM 3521 C CA . SER B 1 114 ? -7.241 57.193 -16.263 1.00 33.63 111 SER B CA 1
ATOM 3522 C C . SER B 1 114 ? -7.561 58.678 -16.553 1.00 33.94 111 SER B C 1
ATOM 3523 O O . SER B 1 114 ? -6.664 59.528 -16.577 1.00 34.63 111 SER B O 1
ATOM 3526 N N . TRP B 1 115 ? -8.847 58.952 -16.797 1.00 34.93 112 TRP B N 1
ATOM 3527 C CA . TRP B 1 115 ? -9.368 60.228 -17.198 1.00 34.29 112 TRP B CA 1
ATOM 3528 C C . TRP B 1 115 ? -8.905 61.344 -16.302 1.00 34.46 112 TRP B C 1
ATOM 3529 O O . TRP B 1 115 ? -8.367 62.334 -16.767 1.00 33.43 112 TRP B O 1
ATOM 3540 N N . GLY B 1 116 ? -9.050 61.145 -15.004 1.00 35.04 113 GLY B N 1
ATOM 3541 C CA . GLY B 1 116 ? -8.673 62.149 -14.024 1.00 35.48 113 GLY B CA 1
ATOM 3542 C C . GLY B 1 116 ? -7.212 62.497 -13.943 1.00 35.83 113 GLY B C 1
ATOM 3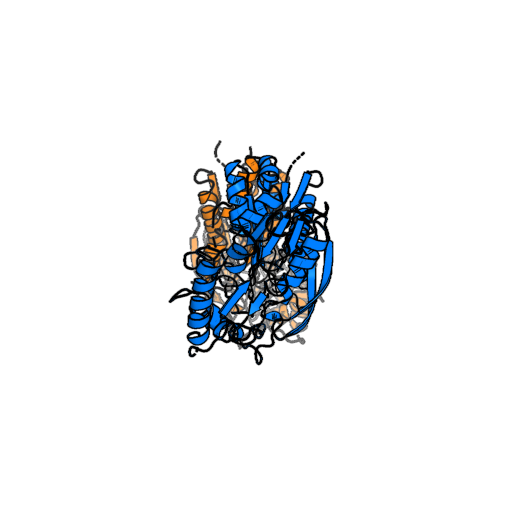543 O O . GLY B 1 116 ? -6.905 63.568 -13.489 1.00 36.71 113 GLY B O 1
ATOM 3544 N N . THR B 1 117 ? -6.313 61.608 -14.394 1.00 36.40 114 THR B N 1
ATOM 3545 C CA . THR B 1 117 ? -4.873 61.917 -14.542 1.00 36.58 114 THR B CA 1
ATOM 3546 C C . THR B 1 117 ? -4.627 62.969 -15.630 1.00 36.44 114 THR B C 1
ATOM 3547 O O . THR B 1 117 ? -3.801 63.884 -15.476 1.00 36.60 114 THR B O 1
ATOM 3551 N N . GLY B 1 118 ? -5.372 62.820 -16.708 1.00 36.94 115 GLY B N 1
ATOM 3552 C CA . GLY B 1 118 ? -5.440 63.790 -17.784 1.00 37.42 115 GLY B CA 1
ATOM 3553 C C . GLY B 1 118 ? -5.961 65.111 -17.281 1.00 37.89 115 GLY B C 1
ATOM 3554 O O . GLY B 1 118 ? -5.441 66.131 -17.641 1.00 37.86 115 GLY B O 1
ATOM 3555 N N . GLU B 1 119 ? -6.970 65.099 -16.416 1.00 38.50 116 GLU B N 1
ATOM 3556 C CA . GLU B 1 119 ? -7.433 66.337 -15.809 1.00 39.08 116 GLU B CA 1
ATOM 3557 C C . GLU B 1 119 ? -6.387 67.018 -14.931 1.00 39.28 116 GLU B C 1
ATOM 3558 O O . GLU B 1 119 ? -6.225 68.242 -14.995 1.00 39.75 116 GLU B O 1
ATOM 3564 N N . LEU B 1 120 ? -5.662 66.250 -14.129 1.00 38.87 117 LEU B N 1
ATOM 3565 C CA . LEU B 1 120 ? -4.572 66.814 -13.318 1.00 38.31 117 LEU B CA 1
ATOM 3566 C C . LEU B 1 120 ? -3.504 67.454 -14.193 1.00 38.59 117 LEU B C 1
ATOM 3567 O O . LEU B 1 120 ? -3.010 68.555 -13.897 1.00 38.81 117 LEU B O 1
ATOM 3572 N N . ILE B 1 121 ? -3.124 66.761 -15.269 1.00 38.99 118 ILE B N 1
ATOM 3573 C CA . ILE B 1 121 ? -2.135 67.283 -16.200 1.00 38.89 118 ILE B CA 1
ATOM 3574 C C . ILE B 1 121 ? -2.641 68.599 -16.798 1.00 40.19 118 ILE B C 1
ATOM 3575 O O . ILE B 1 121 ? -1.891 69.577 -16.880 1.00 40.12 118 ILE B O 1
ATOM 3580 N N . ARG B 1 122 ? -3.901 68.606 -17.233 1.00 41.63 119 ARG B N 1
ATOM 3581 C CA . ARG B 1 122 ? -4.549 69.808 -17.767 1.00 42.91 119 ARG B CA 1
ATOM 3582 C C . ARG B 1 122 ? -4.519 71.009 -16.798 1.00 42.62 119 ARG B C 1
ATOM 3583 O O . ARG B 1 122 ? -4.187 72.105 -17.180 1.00 43.55 119 ARG B O 1
ATOM 3591 N N . HIS B 1 123 ? -4.839 70.786 -15.548 1.00 43.26 120 HIS B N 1
ATOM 3592 C CA . HIS B 1 123 ? -4.796 71.837 -14.518 1.00 43.64 120 HIS B CA 1
ATOM 3593 C C . HIS B 1 123 ? -3.376 72.338 -14.301 1.00 44.64 120 HIS B C 1
ATOM 3594 O O . HIS B 1 123 ? -3.188 73.542 -14.153 1.00 46.14 120 HIS B O 1
ATOM 3601 N N . ALA B 1 124 ? -2.383 71.427 -14.313 1.00 44.24 121 ALA B N 1
ATOM 3602 C CA . ALA B 1 124 ? -0.977 71.809 -14.237 1.00 44.23 121 ALA B CA 1
ATOM 3603 C C . ALA B 1 124 ? -0.624 72.695 -15.408 1.00 45.42 121 ALA B C 1
ATOM 3604 O O . ALA B 1 124 ? 0.002 73.746 -15.257 1.00 45.65 121 ALA B O 1
ATOM 3606 N N . LEU B 1 125 ? -0.997 72.260 -16.602 1.00 46.54 122 LEU B N 1
ATOM 3607 C CA . LEU B 1 125 ? -0.681 73.014 -17.779 1.00 46.87 122 LEU B CA 1
ATOM 3608 C C . LEU B 1 125 ? -1.352 74.392 -17.651 1.00 47.73 122 LEU B C 1
ATOM 3609 O O . LEU B 1 125 ? -0.757 75.398 -18.005 1.00 48.12 122 LEU B O 1
ATOM 3614 N N . ASP B 1 126 ? -2.567 74.416 -17.104 1.00 47.90 123 ASP B N 1
ATOM 3615 C CA . ASP B 1 126 ? -3.358 75.655 -16.895 1.00 48.82 123 ASP B CA 1
ATOM 3616 C C . ASP B 1 126 ? -2.681 76.662 -15.976 1.00 49.21 123 ASP B C 1
ATOM 3617 O O . ASP B 1 126 ? -2.975 77.855 -16.016 1.00 49.88 123 ASP B O 1
ATOM 3622 N N . ALA B 1 127 ? -1.783 76.182 -15.152 1.00 48.55 124 ALA B N 1
ATOM 3623 C CA . ALA B 1 127 ? -1.116 77.015 -14.180 1.00 48.76 124 ALA B CA 1
ATOM 3624 C C . ALA B 1 127 ? 0.153 77.611 -14.734 1.00 48.76 124 ALA B C 1
ATOM 3625 O O . ALA B 1 127 ? 0.868 78.303 -14.013 1.00 50.55 124 ALA B O 1
ATOM 3627 N N . GLY B 1 128 ? 0.462 77.300 -15.991 1.00 48.31 125 GLY B N 1
ATOM 3628 C CA . GLY B 1 128 ? 1.585 77.871 -16.683 1.00 47.89 125 GLY B CA 1
ATOM 3629 C C . GLY B 1 128 ? 2.906 77.135 -16.597 1.00 48.51 125 GLY B C 1
ATOM 3630 O O . GLY B 1 128 ? 3.942 77.679 -16.997 1.00 48.05 125 GLY B O 1
ATOM 3631 N N . VAL B 1 129 ? 2.895 75.902 -16.088 1.00 48.08 126 VAL B N 1
ATOM 3632 C CA . VAL B 1 129 ? 4.158 75.183 -15.861 1.00 47.18 126 VAL B CA 1
ATOM 3633 C C . VAL B 1 129 ? 4.976 74.836 -17.130 1.00 47.43 126 VAL B C 1
ATOM 3634 O O . VAL B 1 129 ? 4.441 74.496 -18.173 1.00 47.47 126 VAL B O 1
ATOM 3638 N N . GLU B 1 130 ? 6.293 74.922 -17.026 1.00 47.89 127 GLU B N 1
ATOM 3639 C CA . GLU B 1 130 ? 7.185 74.424 -18.082 1.00 48.51 127 GLU B CA 1
ATOM 3640 C C . GLU B 1 130 ? 7.667 72.987 -17.872 1.00 46.32 127 GLU B C 1
ATOM 3641 O O . GLU B 1 130 ? 8.204 72.351 -18.777 1.00 45.98 127 GLU B O 1
ATOM 3647 N N . HIS B 1 131 ? 7.477 72.500 -16.671 1.00 45.18 128 HIS B N 1
ATOM 3648 C CA . HIS B 1 131 ? 7.958 71.196 -16.272 1.00 44.86 128 HIS B CA 1
ATOM 3649 C C . HIS B 1 131 ? 6.891 70.446 -15.510 1.00 42.98 128 HIS B C 1
ATOM 3650 O O . HIS B 1 131 ? 6.320 70.959 -14.584 1.00 42.18 128 HIS B O 1
ATOM 3657 N N . ILE B 1 132 ? 6.595 69.232 -15.933 1.00 41.61 129 ILE B N 1
ATOM 3658 C CA . ILE B 1 132 ? 5.790 68.333 -15.130 1.00 41.13 129 ILE B CA 1
ATOM 3659 C C . ILE B 1 132 ? 6.589 67.046 -14.767 1.00 40.51 129 ILE B C 1
ATOM 3660 O O . ILE B 1 132 ? 7.237 66.434 -15.627 1.00 39.72 129 ILE B O 1
ATOM 3665 N N . ILE B 1 133 ? 6.546 66.674 -13.487 1.00 40.32 130 ILE B N 1
ATOM 3666 C CA . ILE B 1 133 ? 7.051 65.403 -12.982 1.00 40.68 130 ILE B CA 1
ATOM 3667 C C . ILE B 1 133 ? 5.804 64.575 -12.621 1.00 39.86 130 ILE B C 1
ATOM 3668 O O . ILE B 1 133 ? 4.955 65.064 -11.868 1.00 39.27 130 ILE B O 1
ATOM 3673 N N . ILE B 1 134 ? 5.677 63.368 -13.204 1.00 38.64 131 ILE B N 1
ATOM 3674 C CA . ILE B 1 134 ? 4.539 62.460 -12.951 1.00 38.93 131 ILE B CA 1
ATOM 3675 C C . ILE B 1 134 ? 5.013 61.156 -12.400 1.00 36.90 131 ILE B C 1
ATOM 3676 O O . ILE B 1 134 ? 5.800 60.497 -13.038 1.00 34.83 131 ILE B O 1
ATOM 3681 N N . GLY B 1 135 ? 4.480 60.769 -11.237 1.00 36.51 132 GLY B N 1
ATOM 3682 C CA . GLY B 1 135 ? 4.652 59.397 -10.708 1.00 37.21 132 GLY B CA 1
ATOM 3683 C C . GLY B 1 135 ? 3.483 58.524 -11.127 1.00 37.22 132 GLY B C 1
ATOM 3684 O O . GLY B 1 135 ? 2.345 58.923 -10.986 1.00 38.32 132 GLY B O 1
ATOM 3685 N N . ILE B 1 136 ? 3.745 57.349 -11.668 1.00 38.27 133 ILE B N 1
ATOM 3686 C CA . ILE B 1 136 ? 2.662 56.486 -12.147 1.00 39.30 133 ILE B CA 1
ATOM 3687 C C . ILE B 1 136 ? 2.544 55.114 -11.432 1.00 39.81 133 ILE B C 1
ATOM 3688 O O . ILE B 1 136 ? 1.996 54.149 -11.969 1.00 40.41 133 ILE B O 1
ATOM 3693 N N . GLY B 1 137 ? 2.980 55.049 -10.183 1.00 40.50 134 GLY B N 1
ATOM 3694 C CA . GLY B 1 137 ? 2.806 53.824 -9.390 1.00 40.90 134 GLY B CA 1
ATOM 3695 C C . GLY B 1 137 ? 1.401 53.728 -8.833 1.00 41.57 134 GLY B C 1
ATOM 3696 O O . GLY B 1 137 ? 0.685 54.736 -8.747 1.00 41.88 134 GLY B O 1
ATOM 3697 N N . GLY B 1 138 ? 1.003 52.519 -8.459 1.00 42.18 135 GLY B N 1
ATOM 3698 C CA . GLY B 1 138 ? -0.291 52.279 -7.795 1.00 42.46 135 GLY B CA 1
ATOM 3699 C C . GLY B 1 138 ? -1.548 52.504 -8.621 1.00 43.32 135 GLY B C 1
ATOM 3700 O O . GLY B 1 138 ? -2.571 52.934 -8.093 1.00 44.26 135 GLY B O 1
ATOM 3701 N N . SER B 1 139 ? -1.492 52.171 -9.908 1.00 43.07 136 SER B N 1
ATOM 3702 C CA . SER B 1 139 ? -2.604 52.419 -10.819 1.00 42.00 136 SER B CA 1
ATOM 3703 C C . SER B 1 139 ? -3.709 51.379 -10.691 1.00 41.09 136 SER B C 1
ATOM 3704 O O . SER B 1 139 ? -3.441 50.238 -10.408 1.00 39.80 136 SER B O 1
ATOM 3707 N N . ALA B 1 140 ? -4.954 51.823 -10.880 1.00 40.15 137 ALA B N 1
ATOM 3708 C CA . ALA B 1 140 ? -6.116 50.932 -10.932 1.00 40.40 137 ALA B CA 1
ATOM 3709 C C . ALA B 1 140 ? -6.415 50.521 -12.382 1.00 39.19 137 ALA B C 1
ATOM 3710 O O . ALA B 1 140 ? -7.196 49.581 -12.639 1.00 39.29 137 ALA B O 1
ATOM 3712 N N . THR B 1 141 ? -5.807 51.255 -13.316 1.00 38.05 138 THR B N 1
ATOM 3713 C CA . THR B 1 141 ? -6.284 51.303 -14.687 1.00 36.95 138 THR B CA 1
ATOM 3714 C C . THR B 1 141 ? -5.520 50.326 -15.573 1.00 36.17 138 THR B C 1
ATOM 3715 O O . THR B 1 141 ? -4.325 50.087 -15.390 1.00 35.61 138 THR B O 1
ATOM 3719 N N . ASN B 1 142 ? -6.223 49.717 -16.508 1.00 35.83 139 ASN B N 1
ATOM 3720 C CA . ASN B 1 142 ? -5.524 49.032 -17.589 1.00 36.15 139 ASN B CA 1
ATOM 3721 C C . ASN B 1 142 ? -6.023 49.519 -18.928 1.00 35.56 139 ASN B C 1
ATOM 3722 O O . ASN B 1 142 ? -6.269 48.706 -19.826 1.00 35.16 139 ASN B O 1
ATOM 3727 N N . ASP B 1 143 ? -6.146 50.847 -19.054 1.00 34.59 140 ASP B N 1
ATOM 3728 C CA . ASP B 1 143 ? -6.749 51.464 -20.224 1.00 34.24 140 ASP B CA 1
ATOM 3729 C C . ASP B 1 143 ? -5.704 52.073 -21.167 1.00 34.34 140 ASP B C 1
ATOM 3730 O O . ASP B 1 143 ? -6.054 52.752 -22.152 1.00 34.52 140 ASP B O 1
ATOM 3735 N N . GLY B 1 144 ? -4.427 51.779 -20.898 1.00 33.86 141 GLY B N 1
ATOM 3736 C CA . GLY B 1 144 ? -3.320 52.278 -21.695 1.00 33.70 141 GLY B CA 1
ATOM 3737 C C . GLY B 1 144 ? -3.206 53.777 -21.697 1.00 33.64 141 GLY B C 1
ATOM 3738 O O . GLY B 1 144 ? -2.656 54.371 -22.632 1.00 34.62 141 GLY B O 1
ATOM 3739 N N . GLY B 1 145 ? -3.744 54.410 -20.667 1.00 33.37 142 GLY B N 1
ATOM 3740 C CA . GLY B 1 145 ? -3.810 55.857 -20.620 1.00 33.35 142 GLY B CA 1
ATOM 3741 C C . GLY B 1 145 ? -4.827 56.454 -21.592 1.00 33.07 142 GLY B C 1
ATOM 3742 O O . GLY B 1 145 ? -4.731 57.625 -21.931 1.00 32.01 142 GLY B O 1
ATOM 3743 N N . ALA B 1 146 ? -5.802 55.660 -22.038 1.00 33.36 143 ALA B N 1
ATOM 3744 C CA . ALA B 1 146 ? -6.757 56.115 -23.070 1.00 33.84 143 ALA B CA 1
ATOM 3745 C C . ALA B 1 146 ? -7.728 57.177 -22.531 1.00 34.37 143 ALA B C 1
ATOM 3746 O O . ALA B 1 146 ? -8.001 58.158 -23.216 1.00 34.83 143 ALA B O 1
ATOM 3748 N N . GLY B 1 147 ? -8.180 57.003 -21.283 1.00 34.50 144 GLY B N 1
ATOM 3749 C CA . GLY B 1 147 ? -8.908 58.028 -20.545 1.00 34.08 144 GLY B CA 1
ATOM 3750 C C . GLY B 1 147 ? -8.165 59.334 -20.392 1.00 34.24 144 GLY B C 1
ATOM 3751 O O . GLY B 1 147 ? -8.714 60.416 -20.650 1.00 34.45 144 GLY B O 1
ATOM 3760 N N . VAL B 1 149 ? -5.645 60.646 -22.190 1.00 33.69 146 VAL B N 1
ATOM 3761 C CA . VAL B 1 149 ? -5.344 61.410 -23.411 1.00 34.80 146 VAL B CA 1
ATOM 3762 C C . VAL B 1 149 ? -6.608 62.031 -24.016 1.00 35.02 146 VAL B C 1
ATOM 3763 O O . VAL B 1 149 ? -6.539 63.043 -24.705 1.00 34.40 146 VAL B O 1
ATOM 3767 N N . GLN B 1 150 ? -7.743 61.396 -23.750 1.00 35.98 147 GLN B N 1
ATOM 3768 C CA . GLN B 1 150 ? -9.041 61.917 -24.130 1.00 36.67 147 GLN B CA 1
ATOM 3769 C C . GLN B 1 150 ? -9.361 63.158 -23.310 1.00 37.00 147 GLN B C 1
ATOM 3770 O O . GLN B 1 150 ? -9.788 64.181 -23.861 1.00 37.84 147 GLN B O 1
ATOM 3776 N N . ALA B 1 151 ? -9.141 63.075 -22.003 1.00 36.92 148 ALA B N 1
ATOM 3777 C CA . ALA B 1 151 ? -9.308 64.225 -21.104 1.00 37.83 148 ALA B CA 1
ATOM 3778 C C . ALA B 1 151 ? -8.441 65.414 -21.535 1.00 38.78 148 ALA B C 1
ATOM 3779 O O . ALA B 1 151 ? -8.762 66.563 -21.210 1.00 39.91 148 ALA B O 1
ATOM 3781 N N . LEU B 1 152 ? -7.342 65.121 -22.236 1.00 39.27 149 LEU B N 1
ATOM 3782 C CA . LEU B 1 152 ? -6.424 66.131 -22.783 1.00 39.06 149 LEU B CA 1
ATOM 3783 C C . LEU B 1 152 ? -6.721 66.495 -24.234 1.00 38.94 149 LEU B C 1
ATOM 3784 O O . LEU B 1 152 ? -6.008 67.285 -24.812 1.00 39.09 149 LEU B O 1
ATOM 3789 N N . GLY B 1 153 ? -7.750 65.916 -24.830 1.00 38.88 150 GLY B N 1
ATOM 3790 C CA . GLY B 1 153 ? -8.228 66.400 -26.115 1.00 38.89 150 GLY B CA 1
ATOM 3791 C C . GLY B 1 153 ? -8.218 65.409 -27.242 1.00 38.85 150 GLY B C 1
ATOM 3792 O O . GLY B 1 153 ? -8.789 65.691 -28.259 1.00 39.32 150 GLY B O 1
ATOM 3793 N N . ALA B 1 154 ? -7.559 64.266 -27.077 1.00 39.09 151 ALA B N 1
ATOM 3794 C CA . ALA B 1 154 ? -7.514 63.242 -28.125 1.00 38.92 151 ALA B CA 1
ATOM 3795 C C . ALA B 1 154 ? -8.869 62.575 -28.269 1.00 39.21 151 ALA B C 1
ATOM 3796 O O . ALA B 1 154 ? -9.551 62.332 -27.282 1.00 39.54 151 ALA B O 1
ATOM 3798 N N . ARG B 1 155 ? -9.258 62.288 -29.507 1.00 39.57 152 ARG B N 1
ATOM 3799 C CA . ARG B 1 155 ? -10.478 61.551 -29.758 1.00 40.06 152 ARG B CA 1
ATOM 3800 C C . ARG B 1 155 ? -10.145 60.113 -30.131 1.00 39.24 152 ARG B C 1
ATOM 3801 O O . ARG B 1 155 ? -9.399 59.846 -31.075 1.00 38.82 152 ARG B O 1
ATOM 3809 N N . LEU B 1 156 ? -10.700 59.200 -29.347 1.00 38.84 153 LEU B N 1
ATOM 3810 C CA . LEU B 1 156 ? -10.431 57.786 -29.472 1.00 38.74 153 LEU B CA 1
ATOM 3811 C C . LEU B 1 156 ? -11.761 57.126 -29.816 1.00 38.66 153 LEU B C 1
ATOM 3812 O O . LEU B 1 156 ? -12.644 56.958 -28.980 1.00 38.13 153 LEU B O 1
ATOM 3817 N N . ARG B 1 157 ? -11.914 56.815 -31.090 1.00 39.51 154 ARG B N 1
ATOM 3818 C CA . ARG B 1 157 ? -13.217 56.432 -31.643 1.00 39.80 154 ARG B CA 1
ATOM 3819 C C . ARG B 1 157 ? -13.222 54.989 -32.062 1.00 39.91 154 ARG B C 1
ATOM 3820 O O . ARG B 1 157 ? -12.140 54.367 -32.158 1.00 39.05 154 ARG B O 1
ATOM 3828 N N . ASP B 1 158 ? -14.442 54.456 -32.270 1.00 41.04 155 ASP B N 1
ATOM 3829 C CA . ASP B 1 158 ? -14.595 53.082 -32.748 1.00 42.34 155 ASP B CA 1
ATOM 3830 C C . ASP B 1 158 ? -14.854 53.056 -34.272 1.00 42.46 155 ASP B C 1
ATOM 3831 O O . ASP B 1 158 ? -14.559 54.040 -34.965 1.00 42.56 155 ASP B O 1
ATOM 3836 N N . ALA B 1 159 ? -15.353 51.944 -34.805 1.00 42.75 156 ALA B N 1
ATOM 3837 C CA . ALA B 1 159 ? -15.466 51.796 -36.260 1.00 42.83 156 ALA B CA 1
ATOM 3838 C C . ALA B 1 159 ? -16.572 52.675 -36.845 1.00 43.22 156 ALA B C 1
ATOM 3839 O O . ALA B 1 159 ? -16.589 52.958 -38.050 1.00 43.80 156 ALA B O 1
ATOM 3841 N N . GLN B 1 160 ? -17.485 53.125 -35.991 1.00 43.50 157 GLN B N 1
ATOM 3842 C CA . GLN B 1 160 ? -18.661 53.885 -36.434 1.00 43.41 157 GLN B CA 1
ATOM 3843 C C . GLN B 1 160 ? -18.583 55.327 -35.907 1.00 43.46 157 GLN B C 1
ATOM 3844 O O . GLN B 1 160 ? -19.599 56.042 -35.833 1.00 43.00 157 GLN B O 1
ATOM 3850 N N . GLY B 1 161 ? -17.355 55.741 -35.567 1.00 43.29 158 GLY B N 1
ATOM 3851 C CA . GLY B 1 161 ? -17.094 57.081 -35.079 1.00 43.44 158 GLY B CA 1
ATOM 3852 C C . GLY B 1 161 ? -17.634 57.333 -33.684 1.00 43.53 158 GLY B C 1
ATOM 3853 O O . GLY B 1 161 ? -17.827 58.484 -33.300 1.00 44.21 158 GLY B O 1
ATOM 3854 N N . ASN B 1 162 ? -17.888 56.275 -32.917 1.00 43.35 159 ASN B N 1
ATOM 3855 C CA . ASN B 1 162 ? -18.336 56.447 -31.528 1.00 43.32 159 ASN B CA 1
ATOM 3856 C C . ASN B 1 162 ? -17.106 56.482 -30.601 1.00 43.12 159 ASN B C 1
ATOM 3857 O O . ASN B 1 162 ? -16.260 55.591 -30.640 1.00 42.66 159 ASN B O 1
ATOM 3862 N N . ASP B 1 163 ? -16.991 57.522 -29.781 1.00 43.43 160 ASP B N 1
ATOM 3863 C CA . ASP B 1 163 ? -15.972 57.543 -28.743 1.00 42.92 160 ASP B CA 1
ATOM 3864 C C . ASP B 1 163 ? -15.996 56.224 -28.002 1.00 41.71 160 ASP B C 1
ATOM 3865 O O . ASP B 1 163 ? -17.072 55.633 -27.795 1.00 41.75 160 ASP B O 1
ATOM 3870 N N . ILE B 1 164 ? -14.809 55.730 -27.654 1.00 40.12 161 ILE B N 1
ATOM 3871 C CA . ILE B 1 164 ? -14.720 54.421 -27.020 1.00 38.98 161 ILE B CA 1
ATOM 3872 C C . ILE B 1 164 ? -15.260 54.468 -25.585 1.00 38.09 161 ILE B C 1
ATOM 3873 O O . ILE B 1 164 ? -15.258 55.512 -24.942 1.00 37.78 161 ILE B O 1
ATOM 3878 N N . ALA B 1 165 ? -15.764 53.331 -25.129 1.00 37.64 162 ALA B N 1
ATOM 3879 C CA . ALA B 1 165 ? -16.263 53.171 -23.778 1.00 38.24 162 ALA B CA 1
ATOM 3880 C C . ALA B 1 165 ? -15.147 53.376 -22.721 1.00 37.91 162 ALA B C 1
ATOM 3881 O O . ALA B 1 165 ? -13.964 53.227 -23.011 1.00 38.07 162 ALA B O 1
ATOM 3883 N N . GLN B 1 166 ? -15.517 53.728 -21.496 1.00 38.06 163 GLN B N 1
ATOM 3884 C CA . GLN B 1 166 ? -14.509 53.998 -20.504 1.00 38.38 163 GLN B CA 1
ATOM 3885 C C . GLN B 1 166 ? -13.816 52.677 -20.122 1.00 38.32 163 GLN B C 1
ATOM 3886 O O . GLN B 1 166 ? -14.444 51.615 -20.141 1.00 37.15 163 GLN B O 1
ATOM 3892 N N . GLY B 1 167 ? -12.524 52.764 -19.772 1.00 38.48 164 GLY B N 1
ATOM 3893 C CA . GLY B 1 167 ? -11.739 51.596 -19.386 1.00 38.98 164 GLY B CA 1
ATOM 3894 C C . GLY B 1 167 ? -11.114 50.816 -20.528 1.00 39.88 164 GLY B C 1
ATOM 3895 O O . GLY B 1 167 ? -11.168 51.230 -21.686 1.00 39.62 164 GLY B O 1
ATOM 3896 N N . GLY B 1 168 ? -10.511 49.679 -20.194 1.00 41.45 165 GLY B N 1
ATOM 3897 C CA . GLY B 1 168 ? -9.829 48.844 -21.174 1.00 42.92 165 GLY B CA 1
ATOM 3898 C C . GLY B 1 168 ? -10.806 48.210 -22.137 1.00 44.54 165 GLY B C 1
ATOM 3899 O O . GLY B 1 168 ? -10.468 47.981 -23.293 1.00 44.83 165 GLY B O 1
ATOM 3900 N N . ILE B 1 169 ? -12.001 47.893 -21.625 1.00 46.34 166 ILE B N 1
ATOM 3901 C CA . ILE B 1 169 ? -13.175 47.558 -22.415 1.00 47.93 166 ILE B CA 1
ATOM 3902 C C . ILE B 1 169 ? -13.241 48.372 -23.696 1.00 48.74 166 ILE B C 1
ATOM 3903 O O . ILE B 1 169 ? -13.411 47.820 -24.779 1.00 49.18 166 ILE B O 1
ATOM 3908 N N . GLY B 1 170 ? -13.098 49.689 -23.567 1.00 49.98 167 GLY B N 1
ATOM 3909 C CA . GLY B 1 170 ? -13.244 50.607 -24.688 1.00 50.53 167 GLY B CA 1
ATOM 3910 C C . GLY B 1 170 ? -12.175 50.525 -25.743 1.00 52.15 167 GLY B C 1
ATOM 3911 O O . GLY B 1 170 ? -12.413 50.854 -26.886 1.00 52.06 167 GLY B O 1
ATOM 3912 N N . LEU B 1 171 ? -10.990 50.097 -25.346 1.00 54.92 168 LEU B N 1
ATOM 3913 C CA . LEU B 1 171 ? -9.807 50.081 -26.226 1.00 56.43 168 LEU B CA 1
ATOM 3914 C C . LEU B 1 171 ? -9.900 49.001 -27.319 1.00 57.58 168 LEU B C 1
ATOM 3915 O O . LEU B 1 171 ? -9.395 49.205 -28.426 1.00 58.85 168 LEU B O 1
ATOM 3920 N N . GLU B 1 172 ? -10.607 47.900 -27.033 1.00 58.09 169 GLU B N 1
ATOM 3921 C CA . GLU B 1 172 ? -10.867 46.832 -28.020 1.00 57.83 169 GLU B CA 1
ATOM 3922 C C . GLU B 1 172 ? -11.535 47.372 -29.275 1.00 58.24 169 GLU B C 1
ATOM 3923 O O . GLU B 1 172 ? -11.380 46.831 -30.375 1.00 58.23 169 GLU B O 1
ATOM 3929 N N . THR B 1 173 ? -12.318 48.423 -29.084 1.00 58.30 170 THR B N 1
ATOM 3930 C CA . THR B 1 173 ? -13.153 48.988 -30.113 1.00 58.21 170 THR B CA 1
ATOM 3931 C C . THR B 1 173 ? -12.455 50.104 -30.892 1.00 58.30 170 THR B C 1
ATOM 3932 O O . THR B 1 173 ? -13.062 50.688 -31.780 1.00 58.07 170 THR B O 1
ATOM 3936 N N . LEU B 1 174 ? -11.190 50.389 -30.570 1.00 58.41 171 LEU B N 1
ATOM 3937 C CA . LEU B 1 174 ? -10.524 51.609 -31.041 1.00 58.71 171 LEU B CA 1
ATOM 3938 C C . LEU B 1 174 ? -10.182 51.566 -32.542 1.00 58.69 171 LEU B C 1
ATOM 3939 O O . LEU B 1 174 ? -9.516 50.648 -32.979 1.00 58.15 171 LEU B O 1
ATOM 3944 N N . ALA B 1 175 ? -10.625 52.583 -33.293 1.00 59.29 172 ALA B N 1
ATOM 3945 C CA . ALA B 1 175 ? -10.475 52.641 -34.766 1.00 60.21 172 ALA B CA 1
ATOM 3946 C C . ALA B 1 175 ? -9.633 53.814 -35.296 1.00 60.75 172 ALA B C 1
ATOM 3947 O O . ALA B 1 175 ? -8.986 53.687 -36.336 1.00 61.73 172 ALA B O 1
ATOM 3949 N N . SER B 1 176 ? -9.688 54.966 -34.647 1.00 60.87 173 SER B N 1
ATOM 3950 C CA . SER B 1 176 ? -8.848 56.081 -35.070 1.00 60.88 173 SER B CA 1
ATOM 3951 C C . SER B 1 176 ? -8.479 56.949 -33.876 1.00 61.05 173 SER B C 1
ATOM 3952 O O . SER B 1 176 ? -9.345 57.364 -33.094 1.00 61.58 173 SER B O 1
ATOM 3955 N N . ILE B 1 177 ? -7.180 57.168 -33.713 1.00 60.88 174 ILE B N 1
ATOM 3956 C CA . ILE B 1 177 ? -6.688 58.137 -32.760 1.00 61.02 174 ILE B CA 1
ATOM 3957 C C . ILE B 1 177 ? -6.606 59.477 -33.492 1.00 61.44 174 ILE B C 1
ATOM 3958 O O . ILE B 1 177 ? -6.083 59.546 -34.603 1.00 61.59 174 ILE B O 1
ATOM 3963 N N . ASP B 1 178 ? -7.154 60.525 -32.877 1.00 61.79 175 ASP B N 1
ATOM 3964 C CA . ASP B 1 178 ? -7.214 61.851 -33.486 1.00 61.82 175 ASP B CA 1
ATOM 3965 C C . ASP B 1 178 ? -6.746 62.861 -32.450 1.00 62.04 175 ASP B C 1
ATOM 3966 O O . ASP B 1 178 ? -7.415 63.080 -31.426 1.00 61.98 175 ASP B O 1
ATOM 3971 N N . ILE B 1 179 ? -5.624 63.503 -32.765 1.00 61.92 176 ILE B N 1
ATOM 3972 C CA . ILE B 1 179 ? -4.918 64.396 -31.852 1.00 62.01 176 ILE B CA 1
ATOM 3973 C C . ILE B 1 179 ? -4.959 65.857 -32.329 1.00 62.08 176 ILE B C 1
ATOM 3974 O O . ILE B 1 179 ? -4.206 66.703 -31.833 1.00 61.88 176 ILE B O 1
ATOM 3979 N N . SER B 1 180 ? -5.853 66.157 -33.280 1.00 62.21 177 SER B N 1
ATOM 3980 C CA . SER B 1 180 ? -6.119 67.544 -33.691 1.00 61.85 177 SER B CA 1
ATOM 3981 C C . SER B 1 180 ? -6.650 68.330 -32.514 1.00 61.76 177 SER B C 1
ATOM 3982 O O . SER B 1 180 ? -6.333 69.501 -32.363 1.00 62.46 177 SER B O 1
ATOM 3985 N N . GLY B 1 181 ? -7.438 67.681 -31.659 1.00 61.41 178 GLY B N 1
ATOM 3986 C CA . GLY B 1 181 ? -7.894 68.305 -30.404 1.00 60.98 178 GLY B CA 1
ATOM 3987 C C . GLY B 1 181 ? -6.937 68.242 -29.207 1.00 60.36 178 GLY B C 1
ATOM 3988 O O . GLY B 1 181 ? -7.253 68.757 -28.135 1.00 60.09 178 GLY B O 1
ATOM 3989 N N . LEU B 1 182 ? -5.765 67.628 -29.384 1.00 59.84 179 LEU B N 1
ATOM 3990 C CA . LEU B 1 182 ? -4.897 67.285 -28.242 1.00 59.39 179 LEU B CA 1
ATOM 3991 C C . LEU B 1 182 ? -4.253 68.568 -27.739 1.00 59.50 179 LEU B C 1
ATOM 3992 O O . LEU B 1 182 ? -3.713 69.342 -28.521 1.00 59.00 179 LEU B O 1
ATOM 3997 N N . ASP B 1 183 ? -4.359 68.795 -26.429 1.00 59.64 180 ASP B N 1
ATOM 3998 C CA . ASP B 1 183 ? -3.867 70.020 -25.780 1.00 59.58 180 ASP B CA 1
ATOM 3999 C C . ASP B 1 183 ? -2.499 70.352 -26.346 1.00 59.87 180 ASP B C 1
ATOM 4000 O O . ASP B 1 183 ? -1.569 69.534 -26.255 1.00 59.73 180 ASP B O 1
ATOM 4005 N N . LYS B 1 184 ? -2.389 71.538 -26.954 1.00 59.70 181 LYS B N 1
ATOM 4006 C CA . LYS B 1 184 ? -1.146 71.966 -27.612 1.00 59.63 181 LYS B CA 1
ATOM 4007 C C . LYS B 1 184 ? -0.005 72.383 -26.673 1.00 59.15 181 LYS B C 1
ATOM 4008 O O . LYS B 1 184 ? 1.132 72.561 -27.115 1.00 59.29 181 LYS B O 1
ATOM 4014 N N . ARG B 1 185 ? -0.289 72.532 -25.390 1.00 58.41 182 ARG B N 1
ATOM 4015 C CA . ARG B 1 185 ? 0.714 73.030 -24.463 1.00 57.80 182 ARG B CA 1
ATOM 4016 C C . ARG B 1 185 ? 1.658 71.903 -24.054 1.00 57.20 182 ARG B C 1
ATOM 4017 O O . ARG B 1 185 ? 2.729 72.173 -23.529 1.00 56.35 182 ARG B O 1
ATOM 4025 N N . LEU B 1 186 ? 1.260 70.666 -24.375 1.00 57.51 183 LEU B N 1
ATOM 4026 C CA . LEU B 1 186 ? 1.943 69.430 -23.964 1.00 57.27 183 LEU B CA 1
ATOM 4027 C C . LEU B 1 186 ? 3.313 69.250 -24.575 1.00 57.17 183 LEU B C 1
ATOM 4028 O O . LEU B 1 186 ? 4.236 68.859 -23.895 1.00 57.23 183 LEU B O 1
ATOM 4033 N N . SER B 1 187 ? 3.460 69.474 -25.869 1.00 57.96 184 SER B N 1
ATOM 4034 C CA . SER B 1 187 ? 4.773 69.238 -26.507 1.00 57.77 184 SER B CA 1
ATOM 4035 C C . SER B 1 187 ? 5.803 70.333 -26.149 1.00 57.65 184 SER B C 1
ATOM 4036 O O . SER B 1 187 ? 7.000 70.062 -26.042 1.00 57.25 184 SER B O 1
ATOM 4039 N N . ALA B 1 188 ? 5.312 71.556 -25.958 1.00 57.24 185 ALA B N 1
ATOM 4040 C CA . ALA B 1 188 ? 6.078 72.640 -25.321 1.00 56.20 185 ALA B CA 1
ATOM 4041 C C . ALA B 1 188 ? 6.547 72.284 -23.902 1.00 55.34 185 ALA B C 1
ATOM 4042 O O . ALA B 1 188 ? 7.582 72.709 -23.455 1.00 56.26 185 ALA B O 1
ATOM 4044 N N . CYS B 1 189 ? 5.776 71.503 -23.174 1.00 54.05 186 CYS B N 1
ATOM 4045 C CA . CYS B 1 189 ? 6.127 71.176 -21.789 1.00 52.89 186 CYS B CA 1
ATOM 4046 C C . CYS B 1 189 ? 7.195 70.089 -21.679 1.00 51.27 186 CYS B C 1
ATOM 4047 O O . CYS B 1 189 ? 7.225 69.117 -22.47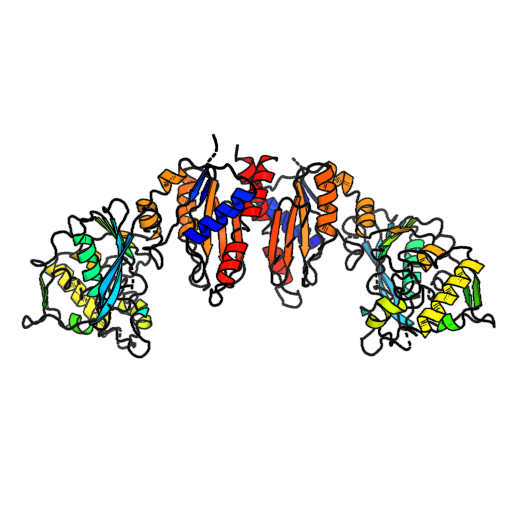0 1.00 50.15 186 CYS B O 1
ATOM 4050 N N . HIS B 1 190 ? 8.073 70.257 -20.686 1.00 50.29 187 HIS B N 1
ATOM 4051 C CA . HIS B 1 190 ? 9.025 69.215 -20.321 1.00 49.66 187 HIS B CA 1
ATOM 4052 C C . HIS B 1 190 ? 8.381 68.225 -19.324 1.00 48.83 187 HIS B C 1
ATOM 4053 O O . HIS B 1 190 ? 8.212 68.541 -18.189 1.00 47.47 187 HIS B O 1
ATOM 4060 N N . ILE B 1 191 ? 8.017 67.035 -19.801 1.00 48.10 188 ILE B N 1
ATOM 4061 C CA . ILE B 1 191 ? 7.256 66.074 -19.016 1.00 48.05 188 ILE B CA 1
ATOM 4062 C C . ILE B 1 191 ? 8.122 64.824 -18.690 1.00 47.90 188 ILE B C 1
ATOM 4063 O O . ILE B 1 191 ? 8.522 64.065 -19.585 1.00 47.02 188 ILE B O 1
ATOM 4068 N N . GLU B 1 192 ? 8.411 64.624 -17.409 1.00 47.81 189 GLU B N 1
ATOM 4069 C CA . GLU B 1 192 ? 9.178 63.459 -16.997 1.00 48.15 189 GLU B CA 1
ATOM 4070 C C . GLU B 1 192 ? 8.336 62.506 -16.188 1.00 48.34 189 GLU B C 1
ATOM 4071 O O . GLU B 1 192 ? 7.671 62.941 -15.237 1.00 48.91 189 GLU B O 1
ATOM 4077 N N . VAL B 1 193 ? 8.393 61.207 -16.536 1.00 48.25 190 VAL B N 1
ATOM 4078 C CA . VAL B 1 193 ? 7.650 60.189 -15.794 1.00 48.11 190 VAL B CA 1
ATOM 4079 C C . VAL B 1 193 ? 8.529 59.200 -15.061 1.00 48.55 190 VAL B C 1
ATOM 4080 O O . VAL B 1 193 ? 9.405 58.590 -15.627 1.00 46.44 190 VAL B O 1
ATOM 4084 N N . ALA B 1 194 ? 8.292 59.119 -13.760 1.00 50.84 191 ALA B N 1
ATOM 4085 C CA . ALA B 1 194 ? 9.038 58.246 -12.874 1.00 52.72 191 ALA B CA 1
ATOM 4086 C C . ALA B 1 194 ? 8.673 56.883 -13.356 1.00 55.00 191 ALA B C 1
ATOM 4087 O O . ALA B 1 194 ? 7.516 56.473 -13.269 1.00 56.13 191 ALA B O 1
ATOM 4089 N N . CYS B 1 195 ? 9.647 56.194 -13.914 1.00 57.86 192 CYS B N 1
ATOM 4090 C CA . CYS B 1 195 ? 9.407 54.871 -14.436 1.00 59.38 192 CYS B CA 1
ATOM 4091 C C . CYS B 1 195 ? 10.609 53.960 -14.096 1.00 59.39 192 CYS B C 1
ATOM 4092 O O . CYS B 1 195 ? 11.723 54.186 -14.581 1.00 59.02 192 CYS B O 1
ATOM 4095 N N . ASP B 1 196 ? 10.387 52.961 -13.246 1.00 59.77 193 ASP B N 1
ATOM 4096 C CA . ASP B 1 196 ? 11.500 52.147 -12.756 1.00 60.45 193 ASP B CA 1
ATOM 4097 C C . ASP B 1 196 ? 11.393 50.670 -13.167 1.00 60.82 193 ASP B C 1
ATOM 4098 O O . ASP B 1 196 ? 12.132 49.821 -12.663 1.00 61.22 193 ASP B O 1
ATOM 4103 N N . VAL B 1 197 ? 10.492 50.384 -14.111 1.00 60.51 194 VAL B N 1
ATOM 4104 C CA . VAL B 1 197 ? 10.323 49.037 -14.672 1.00 59.83 194 VAL B CA 1
ATOM 4105 C C . VAL B 1 197 ? 10.684 49.081 -16.167 1.00 59.34 194 VAL B C 1
ATOM 4106 O O . VAL B 1 197 ? 10.721 50.141 -16.785 1.00 59.60 194 VAL B O 1
ATOM 4110 N N . THR B 1 198 ? 10.996 47.936 -16.743 1.00 58.93 195 THR B N 1
ATOM 4111 C CA . THR B 1 198 ? 11.360 47.898 -18.141 1.00 58.46 195 THR B CA 1
ATOM 4112 C C . THR B 1 198 ? 10.246 47.258 -18.996 1.00 58.34 195 THR B C 1
ATOM 4113 O O . THR B 1 198 ? 10.419 47.077 -20.211 1.00 58.45 195 THR B O 1
ATOM 4117 N N . ASN B 1 199 ? 9.120 46.920 -18.364 1.00 57.76 196 ASN B N 1
ATOM 4118 C CA . ASN B 1 199 ? 8.110 46.094 -19.010 1.00 57.69 196 ASN B CA 1
ATOM 4119 C C . ASN B 1 199 ? 7.563 46.886 -20.206 1.00 57.42 196 ASN B C 1
ATOM 4120 O O . ASN B 1 199 ? 7.258 48.067 -20.077 1.00 57.00 196 ASN B O 1
ATOM 4125 N N . PRO B 1 200 ? 7.483 46.252 -21.385 1.00 57.19 197 PRO B N 1
ATOM 4126 C CA . PRO B 1 200 ? 6.820 46.886 -22.518 1.00 57.12 197 PRO B CA 1
ATOM 4127 C C . PRO B 1 200 ? 5.285 46.767 -22.483 1.00 56.85 197 PRO B C 1
ATOM 4128 O O . PRO B 1 200 ? 4.715 46.173 -21.567 1.00 55.93 197 PRO B O 1
ATOM 4132 N N . LEU B 1 201 ? 4.646 47.329 -23.501 1.00 56.82 198 LEU B N 1
ATOM 4133 C CA . LEU B 1 201 ? 3.187 47.476 -23.561 1.00 57.41 198 LEU B CA 1
ATOM 4134 C C . LEU B 1 201 ? 2.447 46.128 -23.573 1.00 58.03 198 LEU B C 1
ATOM 4135 O O . LEU B 1 201 ? 1.407 45.957 -22.922 1.00 57.90 198 LEU B O 1
ATOM 4140 N N . THR B 1 202 ? 2.987 45.191 -24.347 1.00 59.07 199 THR B N 1
ATOM 4141 C CA . THR B 1 202 ? 2.343 43.909 -24.605 1.00 59.45 199 THR B CA 1
ATOM 4142 C C . THR B 1 202 ? 3.320 42.763 -24.393 1.00 60.27 199 THR B C 1
ATOM 4143 O O . THR B 1 202 ? 4.524 42.976 -24.216 1.00 59.63 199 THR B O 1
ATOM 4147 N N . GLY B 1 203 ? 2.770 41.547 -24.419 1.00 61.35 200 GLY B N 1
ATOM 4148 C CA . GLY B 1 203 ? 3.544 40.314 -24.309 1.00 62.26 200 GLY B CA 1
ATOM 4149 C C . GLY B 1 203 ? 3.555 39.677 -22.932 1.00 62.65 200 GLY B C 1
ATOM 4150 O O . GLY B 1 203 ? 2.861 40.119 -22.002 1.00 62.76 200 GLY B O 1
ATOM 4151 N N . LYS B 1 204 ? 4.378 38.641 -22.825 1.00 63.49 201 LYS B N 1
ATOM 4152 C CA . LYS B 1 204 ? 4.534 37.798 -21.630 1.00 64.04 201 LYS B CA 1
ATOM 4153 C C . LYS B 1 204 ? 5.156 38.509 -20.418 1.00 64.48 201 LYS B C 1
ATOM 4154 O O . LYS B 1 204 ? 5.096 38.007 -19.287 1.00 64.65 201 LYS B O 1
ATOM 4160 N N . GLU B 1 205 ? 5.789 39.653 -20.657 1.00 64.56 202 GLU B N 1
ATOM 4161 C CA . GLU B 1 205 ? 6.078 40.577 -19.574 1.00 64.45 202 GLU B CA 1
ATOM 4162 C C . GLU B 1 205 ? 5.578 41.973 -19.948 1.00 63.86 202 GLU B C 1
ATOM 4163 O O . GLU B 1 205 ? 6.267 42.964 -19.736 1.00 64.15 202 GLU B O 1
ATOM 4169 N N . GLY B 1 206 ? 4.358 42.029 -20.483 1.00 62.65 203 GLY B N 1
ATOM 4170 C CA . GLY B 1 206 ? 3.693 43.285 -20.804 1.00 62.08 203 GLY B CA 1
ATOM 4171 C C . GLY B 1 206 ? 2.809 43.734 -19.665 1.00 61.09 203 GLY B C 1
ATOM 4172 O O . GLY B 1 206 ? 2.743 43.072 -18.637 1.00 61.01 203 GLY B O 1
ATOM 4173 N N . ALA B 1 207 ? 2.108 44.845 -19.874 1.00 60.67 204 ALA B N 1
ATOM 4174 C CA . ALA B 1 207 ? 1.297 45.509 -18.842 1.00 60.40 204 ALA B CA 1
ATOM 4175 C C . ALA B 1 207 ? 0.217 44.627 -18.217 1.00 60.22 204 ALA B C 1
ATOM 4176 O O . ALA B 1 207 ? 0.095 44.531 -16.989 1.00 59.98 204 ALA B O 1
ATOM 4178 N N . SER B 1 208 ? -0.562 43.979 -19.074 1.00 60.07 205 SER B N 1
ATOM 4179 C CA . SER B 1 208 ? -1.690 43.163 -18.633 1.00 59.72 205 SER B CA 1
ATOM 4180 C C . SER B 1 208 ? -1.233 41.876 -17.948 1.00 59.50 205 SER B C 1
ATOM 4181 O O . SER B 1 208 ? -1.796 41.477 -16.933 1.00 59.62 205 SER B O 1
ATOM 4184 N N . ALA B 1 209 ? -0.192 41.246 -18.480 1.00 59.20 206 ALA B N 1
ATOM 4185 C CA . ALA B 1 209 ? 0.302 40.002 -17.924 1.00 58.70 206 ALA B CA 1
ATOM 4186 C C . ALA B 1 209 ? 0.881 40.227 -16.540 1.00 58.53 206 ALA B C 1
ATOM 4187 O O . ALA B 1 209 ? 0.515 39.544 -15.593 1.00 58.44 206 ALA B O 1
ATOM 4189 N N . VAL B 1 210 ? 1.775 41.202 -16.412 1.00 58.55 207 VAL B N 1
ATOM 4190 C CA . VAL B 1 210 ? 2.524 41.385 -15.164 1.00 58.11 207 VAL B CA 1
ATOM 4191 C C . VAL B 1 210 ? 1.737 42.183 -14.098 1.00 58.14 207 VAL B C 1
ATOM 4192 O O . VAL B 1 210 ? 1.766 41.827 -12.920 1.00 57.76 207 VAL B O 1
ATOM 4196 N N . PHE B 1 211 ? 1.043 43.248 -14.513 1.00 58.18 208 PHE B N 1
ATOM 4197 C CA . PHE B 1 211 ? 0.325 44.141 -13.569 1.00 58.25 208 PHE B CA 1
ATOM 4198 C C . PHE B 1 211 ? -1.221 44.025 -13.549 1.00 57.90 208 PHE B C 1
ATOM 4199 O O . PHE B 1 211 ? -1.873 44.456 -12.596 1.00 57.55 208 PHE B O 1
ATOM 4207 N N . GLY B 1 212 ? -1.793 43.429 -14.592 1.00 57.85 209 GLY B N 1
ATOM 4208 C CA . GLY B 1 212 ? -3.237 43.223 -14.677 1.00 57.48 209 GLY B CA 1
ATOM 4209 C C . GLY B 1 212 ? -3.769 42.391 -13.524 1.00 57.29 209 GLY B C 1
ATOM 4210 O O . GLY B 1 212 ? -4.819 42.721 -12.973 1.00 57.16 209 GLY B O 1
ATOM 4211 N N . PRO B 1 213 ? -3.053 41.305 -13.146 1.00 56.78 210 PRO B N 1
ATOM 4212 C CA . PRO B 1 213 ? -3.529 40.524 -11.997 1.00 56.46 210 PRO B CA 1
ATOM 4213 C C . PRO B 1 213 ? -3.796 41.365 -10.736 1.00 56.07 210 PRO B C 1
ATOM 4214 O O . PRO B 1 213 ? -4.898 41.278 -10.167 1.00 55.99 210 PRO B O 1
ATOM 4218 N N . GLN B 1 214 ? -2.824 42.187 -10.330 1.00 55.03 211 GLN B N 1
ATOM 4219 C CA . GLN B 1 214 ? -2.948 42.955 -9.093 1.00 54.67 211 GLN B CA 1
ATOM 4220 C C . GLN B 1 214 ? -4.060 44.037 -9.154 1.00 53.67 211 GLN B C 1
ATOM 4221 O O . GLN B 1 214 ? -4.521 44.515 -8.117 1.00 53.30 211 GLN B O 1
ATOM 4227 N N . LYS B 1 215 ? -4.501 44.399 -10.358 1.00 52.30 212 LYS B N 1
ATOM 4228 C CA . LYS B 1 215 ? -5.716 45.222 -10.524 1.00 51.75 212 LYS B CA 1
ATOM 4229 C C . LYS B 1 215 ? -6.970 44.347 -10.720 1.00 50.64 212 LYS B C 1
ATOM 4230 O O . LYS B 1 215 ? -8.029 44.851 -11.101 1.00 50.42 212 LYS B O 1
ATOM 4236 N N . GLY B 1 216 ? -6.838 43.045 -10.463 1.00 49.58 213 GLY B N 1
ATOM 4237 C CA . GLY B 1 216 ? -7.976 42.126 -10.479 1.00 49.33 213 GLY B CA 1
ATOM 4238 C C . GLY B 1 216 ? -8.344 41.462 -11.804 1.00 48.31 213 GLY B C 1
ATOM 4239 O O . GLY B 1 216 ? -9.473 40.963 -11.948 1.00 47.28 213 GLY B O 1
ATOM 4240 N N . ALA B 1 217 ? -7.411 41.443 -12.760 1.00 47.34 214 ALA B N 1
ATOM 4241 C CA . ALA B 1 217 ? -7.617 40.701 -14.004 1.00 47.01 214 ALA B CA 1
ATOM 4242 C C . ALA B 1 217 ? -7.575 39.175 -13.742 1.00 46.44 214 ALA B C 1
ATOM 4243 O O . ALA B 1 217 ? -6.657 38.681 -13.076 1.00 45.97 214 ALA B O 1
ATOM 4245 N N . THR B 1 218 ? -8.600 38.457 -14.218 1.00 45.68 215 THR B N 1
ATOM 4246 C CA . THR B 1 218 ? -8.571 36.988 -14.301 1.00 45.62 215 THR B CA 1
ATOM 4247 C C . THR B 1 218 ? -7.671 36.598 -15.485 1.00 45.83 215 THR B C 1
ATOM 4248 O O . THR B 1 218 ? -7.449 37.410 -16.393 1.00 46.10 215 THR B O 1
ATOM 4252 N N . PRO B 1 219 ? -7.147 35.355 -15.483 1.00 45.90 216 PRO B N 1
ATOM 4253 C CA . PRO B 1 219 ? -6.372 34.809 -16.619 1.00 45.47 216 PRO B CA 1
ATOM 4254 C C . PRO B 1 219 ? -6.881 35.188 -17.990 1.00 44.76 216 PRO B C 1
ATOM 4255 O O . PRO B 1 219 ? -6.111 35.411 -18.896 1.00 45.27 216 PRO B O 1
ATOM 4259 N N . GLU B 1 220 ? -8.188 35.259 -18.131 1.00 45.01 217 GLU B N 1
ATOM 4260 C CA . GLU B 1 220 ? -8.803 35.466 -19.434 1.00 44.68 217 GLU B CA 1
ATOM 4261 C C . GLU B 1 220 ? -8.935 36.954 -19.790 1.00 44.03 217 GLU B C 1
ATOM 4262 O O . GLU B 1 220 ? -8.719 37.340 -20.942 1.00 43.01 217 GLU B O 1
ATOM 4276 N N . ILE B 1 222 ? -6.852 39.078 -18.909 1.00 44.14 219 ILE B N 1
ATOM 4277 C CA . ILE B 1 222 ? -5.483 39.415 -19.307 1.00 45.50 219 ILE B CA 1
ATOM 4278 C C . ILE B 1 222 ? -5.183 39.262 -20.814 1.00 46.51 219 ILE B C 1
ATOM 4279 O O . ILE B 1 222 ? -4.626 40.185 -21.411 1.00 46.85 219 ILE B O 1
ATOM 4284 N N . GLU B 1 223 ? -5.545 38.125 -21.435 1.00 48.05 220 GLU B N 1
ATOM 4285 C CA . GLU B 1 223 ? -5.400 37.945 -22.895 1.00 48.59 220 GLU B CA 1
ATOM 4286 C C . GLU B 1 223 ? -6.169 39.004 -23.694 1.00 49.02 220 GLU B C 1
ATOM 4287 O O . GLU B 1 223 ? -5.665 39.520 -24.683 1.00 49.28 220 GLU B O 1
ATOM 4293 N N . ARG B 1 224 ? -7.422 39.264 -23.310 1.00 49.33 221 ARG B N 1
ATOM 4294 C CA . ARG B 1 224 ? -8.244 40.317 -23.939 1.00 49.58 221 ARG B CA 1
ATOM 4295 C C . ARG B 1 224 ? -7.542 41.688 -23.913 1.00 49.23 221 ARG B C 1
ATOM 4296 O O . ARG B 1 224 ? -7.536 42.393 -24.914 1.00 48.90 221 ARG B O 1
ATOM 4304 N N . LEU B 1 225 ? -6.997 42.072 -22.757 1.00 49.27 222 LEU B N 1
ATOM 4305 C CA . LEU B 1 225 ? -6.326 43.375 -22.601 1.00 49.68 222 LEU B CA 1
ATOM 4306 C C . LEU B 1 225 ? -4.982 43.367 -23.310 1.00 50.46 222 LEU B C 1
ATOM 4307 O O . LEU B 1 225 ? -4.566 44.374 -23.895 1.00 50.39 222 LEU B O 1
ATOM 4312 N N . ASP B 1 226 ? -4.285 42.239 -23.234 1.00 51.76 223 ASP B N 1
ATOM 4313 C CA . ASP B 1 226 ? -3.015 42.113 -23.929 1.00 52.58 223 ASP B CA 1
ATOM 4314 C C . ASP B 1 226 ? -3.212 42.249 -25.443 1.00 52.81 223 ASP B C 1
ATOM 4315 O O . ASP B 1 226 ? -2.460 42.957 -26.107 1.00 52.56 223 ASP B O 1
ATOM 4320 N N . THR B 1 227 ? -4.235 41.573 -25.961 1.00 52.77 224 THR B N 1
ATOM 4321 C CA . THR B 1 227 ? -4.592 41.651 -27.375 1.00 53.41 224 THR B CA 1
ATOM 4322 C C . THR B 1 227 ? -5.017 43.045 -27.789 1.00 53.44 224 THR B C 1
ATOM 4323 O O . THR B 1 227 ? -4.779 43.440 -28.947 1.00 52.88 224 THR B O 1
ATOM 4327 N N . ALA B 1 228 ? -5.659 43.772 -26.857 1.00 53.67 225 ALA B N 1
ATOM 4328 C CA . ALA B 1 228 ? -6.135 45.142 -27.130 1.00 54.41 225 ALA B CA 1
ATOM 4329 C C . ALA B 1 228 ? -5.022 46.221 -27.101 1.00 54.68 225 ALA B C 1
ATOM 4330 O O . ALA B 1 228 ? -5.143 47.261 -27.761 1.00 54.53 225 ALA B O 1
ATOM 4332 N N . LEU B 1 229 ? -3.959 45.978 -26.342 1.00 55.22 226 LEU B N 1
ATOM 4333 C CA . LEU B 1 229 ? -2.851 46.933 -26.238 1.00 55.88 226 LEU B CA 1
ATOM 4334 C C . LEU B 1 229 ? -1.904 46.776 -27.438 1.00 56.58 226 LEU B C 1
ATOM 4335 O O . LEU B 1 229 ? -1.283 47.727 -27.883 1.00 57.44 226 LEU B O 1
ATOM 4340 N N . THR B 1 230 ? -1.801 45.557 -27.947 1.00 57.38 227 THR B N 1
ATOM 4341 C CA . THR B 1 230 ? -1.257 45.290 -29.296 1.00 57.22 227 THR B CA 1
ATOM 4342 C C . THR B 1 230 ? -1.882 46.160 -30.403 1.00 57.21 227 THR B C 1
ATOM 4343 O O . THR B 1 230 ? -1.168 46.890 -31.096 1.00 57.27 227 THR B O 1
ATOM 4347 N N . ARG B 1 231 ? -3.201 46.078 -30.551 1.00 57.20 228 ARG B N 1
ATOM 4348 C CA . ARG B 1 231 ? -3.950 46.961 -31.450 1.00 57.01 228 ARG B CA 1
ATOM 4349 C C . ARG B 1 231 ? -3.663 48.429 -31.151 1.00 56.98 228 ARG B C 1
ATOM 4350 O O . ARG B 1 231 ? -3.389 49.208 -32.065 1.00 56.87 228 ARG B O 1
ATOM 4358 N N . TYR B 1 232 ? -3.703 48.794 -29.863 1.00 56.14 229 TYR B N 1
ATOM 4359 C CA . TYR B 1 232 ? -3.447 50.162 -29.429 1.00 55.86 229 TYR B CA 1
ATOM 4360 C C . TYR B 1 232 ? -2.118 50.640 -29.994 1.00 55.15 229 TYR B C 1
ATOM 4361 O O . TYR B 1 232 ? -2.072 51.663 -30.648 1.00 54.70 229 TYR B O 1
ATOM 4370 N N . ALA B 1 233 ? -1.061 49.871 -29.743 1.00 55.11 230 ALA B N 1
ATOM 4371 C CA . ALA B 1 233 ? 0.290 50.152 -30.236 1.00 56.24 230 ALA B CA 1
ATOM 4372 C C . ALA B 1 233 ? 0.362 50.290 -31.756 1.00 56.65 230 ALA B C 1
ATOM 4373 O O . ALA B 1 233 ? 1.019 51.186 -32.290 1.00 57.35 230 ALA B O 1
ATOM 4375 N N . HIS B 1 234 ? -0.309 49.368 -32.431 1.00 57.44 231 HIS B N 1
ATOM 4376 C CA . HIS B 1 234 ? -0.493 49.385 -33.878 1.00 57.65 231 HIS B CA 1
ATOM 4377 C C . HIS B 1 234 ? -1.262 50.635 -34.376 1.00 57.87 231 HIS B C 1
ATOM 4378 O O . HIS B 1 234 ? -0.891 51.218 -35.397 1.00 58.09 231 HIS B O 1
ATOM 4385 N N . LEU B 1 235 ? -2.310 51.064 -33.668 1.00 57.69 232 LEU B N 1
ATOM 4386 C CA . LEU B 1 235 ? -3.012 52.308 -34.055 1.00 57.94 232 LEU B CA 1
ATOM 4387 C C . LEU B 1 235 ? -2.216 53.546 -33.633 1.00 57.93 232 LEU B C 1
ATOM 4388 O O . LEU B 1 235 ? -2.370 54.615 -34.215 1.00 58.06 232 LEU B O 1
ATOM 4393 N N . ILE B 1 236 ? -1.359 53.392 -32.624 1.00 58.22 233 ILE B N 1
ATOM 4394 C CA . ILE B 1 236 ? -0.426 54.444 -32.219 1.00 58.76 233 ILE B CA 1
ATOM 4395 C C . ILE B 1 236 ? 0.634 54.625 -33.306 1.00 59.08 233 ILE B C 1
ATOM 4396 O O . ILE B 1 236 ? 0.831 55.730 -33.803 1.00 59.17 233 ILE B O 1
ATOM 4401 N N . ALA B 1 237 ? 1.318 53.538 -33.666 1.00 59.80 234 ALA B N 1
ATOM 4402 C CA . ALA B 1 237 ? 2.325 53.586 -34.755 1.00 60.66 234 ALA B CA 1
ATOM 4403 C C . ALA B 1 237 ? 1.741 54.128 -36.055 1.00 61.36 234 ALA B C 1
ATOM 4404 O O . ALA B 1 237 ? 2.410 54.852 -36.786 1.00 61.22 234 ALA B O 1
ATOM 4406 N N . ARG B 1 238 ? 0.482 53.797 -36.307 1.00 62.49 235 ARG B N 1
ATOM 4407 C CA . ARG B 1 238 ? -0.181 54.142 -37.552 1.00 63.92 235 ARG B CA 1
ATOM 4408 C C . ARG B 1 238 ? -0.798 55.539 -37.586 1.00 63.95 235 ARG B C 1
ATOM 4409 O O . ARG B 1 238 ? -0.709 56.214 -38.606 1.00 64.05 235 ARG B O 1
ATOM 4417 N N . ASP B 1 239 ? -1.448 55.948 -36.492 1.00 64.29 236 ASP B N 1
ATOM 4418 C CA . ASP B 1 239 ? -2.150 57.244 -36.434 1.00 64.52 236 ASP B CA 1
ATOM 4419 C C . ASP B 1 239 ? -1.328 58.378 -35.783 1.00 64.52 236 ASP B C 1
ATOM 4420 O O . ASP B 1 239 ? -1.567 59.550 -36.067 1.00 64.38 236 ASP B O 1
ATOM 4425 N N . LEU B 1 240 ? -0.359 58.033 -34.937 1.00 64.92 237 LEU B N 1
ATOM 4426 C CA . LEU B 1 240 ? 0.568 59.035 -34.343 1.00 64.99 237 LEU B CA 1
ATOM 4427 C C . LEU B 1 240 ? 1.960 58.987 -34.957 1.00 65.14 237 LEU B C 1
ATOM 4428 O O . LEU B 1 240 ? 2.724 59.943 -34.841 1.00 65.10 237 LEU B O 1
ATOM 4433 N N . HIS B 1 241 ? 2.280 57.869 -35.605 1.00 65.57 238 HIS B N 1
ATOM 4434 C CA . HIS B 1 241 ? 3.599 57.633 -36.220 1.00 65.51 238 HIS B CA 1
ATOM 4435 C C . HIS B 1 241 ? 4.688 57.503 -35.151 1.00 65.41 238 HIS B C 1
ATOM 4436 O O . HIS B 1 241 ? 5.851 57.875 -35.377 1.00 64.55 238 HIS B O 1
ATOM 4443 N N . VAL B 1 242 ? 4.290 56.936 -34.001 1.00 64.81 239 VAL B N 1
ATOM 4444 C CA . VAL B 1 242 ? 5.226 56.587 -32.924 1.00 64.32 239 VAL B CA 1
ATOM 4445 C C . VAL B 1 242 ? 5.205 55.067 -32.694 1.00 63.68 239 VAL B C 1
ATOM 4446 O O . VAL B 1 242 ? 4.141 54.465 -32.595 1.00 62.96 239 VAL B O 1
ATOM 4450 N N . ASP B 1 243 ? 6.395 54.474 -32.612 1.00 63.60 240 ASP B N 1
ATOM 4451 C CA . ASP B 1 243 ? 6.585 53.063 -32.255 1.00 63.22 240 ASP B CA 1
ATOM 4452 C C . ASP B 1 243 ? 6.692 52.942 -30.742 1.00 62.54 240 ASP B C 1
ATOM 4453 O O . ASP B 1 243 ? 7.607 53.479 -30.105 1.00 62.30 240 ASP B O 1
ATOM 4458 N N . VAL B 1 244 ? 5.725 52.244 -30.174 1.00 61.98 241 VAL B N 1
ATOM 4459 C CA . VAL B 1 244 ? 5.553 52.175 -28.739 1.00 61.89 241 VAL B CA 1
ATOM 4460 C C . VAL B 1 244 ? 5.602 50.693 -28.269 1.00 62.17 241 VAL B C 1
ATOM 4461 O O . VAL B 1 244 ? 5.724 50.414 -27.077 1.00 62.18 241 VAL B O 1
ATOM 4465 N N . LEU B 1 245 ? 5.556 49.753 -29.222 1.00 62.56 242 LEU B N 1
ATOM 4466 C CA . LEU B 1 245 ? 5.556 48.306 -28.946 1.00 62.42 242 LEU B CA 1
ATOM 4467 C C . LEU B 1 245 ? 6.865 47.829 -28.328 1.00 62.61 242 LEU B C 1
ATOM 4468 O O . LEU B 1 245 ? 6.880 46.854 -27.569 1.00 62.78 242 LEU B O 1
ATOM 4473 N N . ASP B 1 246 ? 7.957 48.505 -28.685 1.00 62.52 243 ASP B N 1
ATOM 4474 C CA . ASP B 1 246 ? 9.293 48.127 -28.252 1.00 62.20 243 ASP B CA 1
ATOM 4475 C C . ASP B 1 246 ? 9.782 48.953 -27.048 1.00 61.51 243 ASP B C 1
ATOM 4476 O O . ASP B 1 246 ? 10.802 48.606 -26.422 1.00 61.93 243 ASP B O 1
ATOM 4481 N N . LEU B 1 247 ? 9.083 50.049 -26.738 1.00 59.94 244 LEU B N 1
ATOM 4482 C CA . LEU B 1 247 ? 9.480 50.967 -25.637 1.00 58.35 244 LEU B CA 1
ATOM 4483 C C . LEU B 1 247 ? 9.610 50.241 -24.292 1.00 56.75 244 LEU B C 1
ATOM 4484 O O . LEU B 1 247 ? 8.697 49.525 -23.857 1.00 56.59 244 LEU B O 1
ATOM 4489 N N . ALA B 1 248 ? 10.758 50.410 -23.658 1.00 55.37 245 ALA B N 1
ATOM 4490 C CA . ALA B 1 248 ? 10.995 49.917 -22.310 1.00 54.52 245 ALA B CA 1
ATOM 4491 C C . ALA B 1 248 ? 10.273 50.830 -21.301 1.00 53.30 245 ALA B C 1
ATOM 4492 O O . ALA B 1 248 ? 10.570 52.019 -21.191 1.00 52.81 245 ALA B O 1
ATOM 4494 N N . GLY B 1 249 ? 9.323 50.250 -20.567 1.00 52.02 246 GLY B N 1
ATOM 4495 C CA . GLY B 1 249 ? 8.564 50.988 -19.551 1.00 50.98 246 GLY B CA 1
ATOM 4496 C C . GLY B 1 249 ? 7.240 51.495 -20.066 1.00 47.79 246 GLY B C 1
ATOM 4497 O O . GLY B 1 249 ? 6.484 52.089 -19.338 1.00 46.98 246 GLY B O 1
ATOM 4498 N N . GLY B 1 250 ? 6.967 51.225 -21.329 1.00 45.57 247 GLY B N 1
ATOM 4499 C CA . GLY B 1 250 ? 5.709 51.581 -21.944 1.00 44.16 247 GLY B CA 1
ATOM 4500 C C . GLY B 1 250 ? 4.531 50.807 -21.385 1.00 43.69 247 GLY B C 1
ATOM 4501 O O . GLY B 1 250 ? 3.396 51.242 -21.532 1.00 43.27 247 GLY B O 1
ATOM 4502 N N . GLY B 1 251 ? 4.804 49.676 -20.730 1.00 42.30 248 GLY B N 1
ATOM 4503 C CA . GLY B 1 251 ? 3.776 48.858 -20.114 1.00 41.79 248 GLY B CA 1
ATOM 4504 C C . GLY B 1 251 ? 3.462 49.274 -18.702 1.00 40.94 248 GLY B C 1
ATOM 4505 O O . GLY B 1 251 ? 2.640 48.624 -18.048 1.00 41.57 248 GLY B O 1
ATOM 4506 N N . ALA B 1 252 ? 4.115 50.337 -18.234 1.00 39.33 249 ALA B N 1
ATOM 4507 C CA . ALA B 1 252 ? 3.923 50.863 -16.885 1.00 39.27 249 ALA B CA 1
ATOM 4508 C C . ALA B 1 252 ? 2.531 51.481 -16.755 1.00 38.86 249 ALA B C 1
ATOM 4509 O O . ALA B 1 252 ? 2.039 52.109 -17.706 1.00 38.42 249 ALA B O 1
ATOM 4511 N N . ALA B 1 253 ? 1.922 51.292 -15.579 1.00 38.47 250 ALA B N 1
ATOM 4512 C CA . ALA B 1 253 ? 0.588 51.821 -15.228 1.00 38.15 250 ALA B CA 1
ATOM 4513 C C . ALA B 1 253 ? -0.453 51.486 -16.303 1.00 37.94 250 ALA B C 1
ATOM 4514 O O . ALA B 1 253 ? -1.077 52.366 -16.857 1.00 37.78 250 ALA B O 1
ATOM 4516 N N . GLY B 1 254 ? -0.579 50.203 -16.609 1.00 37.48 251 GLY B N 1
ATOM 4517 C CA . GLY B 1 254 ? -1.505 49.723 -17.599 1.00 38.49 251 GLY B CA 1
ATOM 4518 C C . GLY B 1 254 ? -1.228 50.142 -19.032 1.00 38.70 251 GLY B C 1
ATOM 4519 O O . GLY B 1 254 ? -2.126 50.116 -19.864 1.00 38.93 251 GLY B O 1
ATOM 4520 N N . GLY B 1 255 ? -0.008 50.560 -19.327 1.00 38.86 252 GLY B N 1
ATOM 4521 C CA . GLY B 1 255 ? 0.285 51.116 -20.642 1.00 38.84 252 GLY B CA 1
ATOM 4522 C C . GLY B 1 255 ? 0.286 52.639 -20.691 1.00 38.54 252 GLY B C 1
ATOM 4523 O O . GLY B 1 255 ? 0.439 53.211 -21.745 1.00 38.92 252 GLY B O 1
ATOM 4532 N N . GLY B 1 257 ? 2.497 54.522 -19.532 1.00 40.08 254 GLY B N 1
ATOM 4533 C CA . GLY B 1 257 ? 3.888 54.907 -19.871 1.00 40.67 254 GLY B CA 1
ATOM 4534 C C . GLY B 1 257 ? 4.066 55.133 -21.380 1.00 40.26 254 GLY B C 1
ATOM 4535 O O . GLY B 1 257 ? 4.674 56.111 -21.806 1.00 39.83 254 GLY B O 1
ATOM 4536 N N . ALA B 1 258 ? 3.471 54.249 -22.166 1.00 41.11 255 ALA B N 1
ATOM 4537 C CA . ALA B 1 258 ? 3.496 54.330 -23.626 1.00 42.29 255 ALA B CA 1
ATOM 4538 C C . ALA B 1 258 ? 2.608 55.468 -24.154 1.00 43.23 255 ALA B C 1
ATOM 4539 O O . ALA B 1 258 ? 2.994 56.150 -25.077 1.00 44.79 255 ALA B O 1
ATOM 4541 N N . ALA B 1 259 ? 1.437 55.693 -23.564 1.00 43.54 256 ALA B N 1
ATOM 4542 C CA . ALA B 1 259 ? 0.600 56.849 -23.933 1.00 43.61 256 ALA B CA 1
ATOM 4543 C C . ALA B 1 259 ? 1.265 58.171 -23.571 1.00 44.10 256 ALA B C 1
ATOM 4544 O O . ALA B 1 259 ? 1.186 59.136 -24.308 1.00 45.25 256 ALA B O 1
ATOM 4546 N N . LEU B 1 260 ? 1.902 58.235 -22.412 1.00 44.54 257 LEU B N 1
ATOM 4547 C CA . LEU B 1 260 ? 2.598 59.454 -22.006 1.00 44.81 257 LEU B CA 1
ATOM 4548 C C . LEU B 1 260 ? 3.774 59.737 -22.954 1.00 45.19 257 LEU B C 1
ATOM 4549 O O . LEU B 1 260 ? 3.963 60.845 -23.379 1.00 45.13 257 LEU B O 1
ATOM 4554 N N . TYR B 1 261 ? 4.563 58.732 -23.282 1.00 47.13 258 TYR B N 1
ATOM 4555 C CA . TYR B 1 261 ? 5.550 58.882 -24.353 1.00 48.27 258 TYR B CA 1
ATOM 4556 C C . TYR B 1 261 ? 4.977 59.301 -25.741 1.00 48.64 258 TYR B C 1
ATOM 4557 O O . TYR B 1 261 ? 5.442 60.274 -26.335 1.00 48.54 258 TYR B O 1
ATOM 4566 N N . ALA B 1 262 ? 3.968 58.591 -26.238 1.00 48.95 259 ALA B N 1
ATOM 4567 C CA . ALA B 1 262 ? 3.533 58.745 -27.640 1.00 49.74 259 ALA B CA 1
ATOM 4568 C C . ALA B 1 262 ? 2.657 59.986 -27.899 1.00 50.50 259 ALA B C 1
ATOM 4569 O O . ALA B 1 262 ? 2.754 60.592 -28.961 1.00 52.92 259 ALA B O 1
ATOM 4571 N N . PHE B 1 263 ? 1.795 60.342 -26.960 1.00 50.00 260 PHE B N 1
ATOM 4572 C CA . PHE B 1 263 ? 0.912 61.494 -27.097 1.00 50.41 260 PHE B CA 1
ATOM 4573 C C . PHE B 1 263 ? 1.514 62.781 -26.528 1.00 51.17 260 PHE B C 1
ATOM 4574 O O . PHE B 1 263 ? 1.373 63.865 -27.119 1.00 51.68 260 PHE B O 1
ATOM 4582 N N . CYS B 1 264 ? 2.167 62.672 -25.368 1.00 51.12 261 CYS B N 1
ATOM 4583 C CA . CYS B 1 264 ? 2.598 63.869 -24.634 1.00 50.66 261 CYS B CA 1
ATOM 4584 C C . CYS B 1 264 ? 4.050 64.263 -24.838 1.00 50.83 261 CYS B C 1
ATOM 4585 O O . CYS B 1 264 ? 4.463 65.323 -24.415 1.00 51.33 261 CYS B O 1
ATOM 4588 N N . GLY B 1 265 ? 4.822 63.401 -25.475 1.00 51.13 262 GLY B N 1
ATOM 4589 C CA . GLY B 1 265 ? 6.267 63.597 -25.591 1.00 51.08 262 GLY B CA 1
ATOM 4590 C C . GLY B 1 265 ? 7.018 63.444 -24.287 1.00 50.45 262 GLY B C 1
ATOM 4591 O O . GLY B 1 265 ? 8.070 64.041 -24.105 1.00 49.67 262 GLY B O 1
ATOM 4592 N N . ALA B 1 266 ? 6.479 62.648 -23.377 1.00 50.59 263 ALA B N 1
ATOM 4593 C CA . ALA B 1 266 ? 7.125 62.443 -22.071 1.00 51.20 263 ALA B CA 1
ATOM 4594 C C . ALA B 1 266 ? 8.406 61.634 -22.215 1.00 51.89 263 ALA B C 1
ATOM 4595 O O . ALA B 1 266 ? 8.509 60.761 -23.091 1.00 51.84 263 ALA B O 1
ATOM 4597 N N . GLN B 1 267 ? 9.354 61.907 -21.320 1.00 53.08 264 GLN B N 1
ATOM 4598 C CA . GLN B 1 267 ? 10.487 61.014 -21.066 1.00 54.64 264 GLN B CA 1
ATOM 4599 C C . GLN B 1 267 ? 10.257 60.123 -19.832 1.00 53.55 264 GLN B C 1
ATOM 4600 O O . GLN B 1 267 ? 9.935 60.633 -18.744 1.00 52.40 264 GLN B O 1
ATOM 4606 N N . LEU B 1 268 ? 10.498 58.818 -20.009 1.00 53.08 265 LEU B N 1
ATOM 4607 C CA . LEU B 1 268 ? 10.438 57.823 -18.957 1.00 53.64 265 LEU B CA 1
ATOM 4608 C C . LEU B 1 268 ? 11.843 57.738 -18.367 1.00 53.80 265 LEU B C 1
ATOM 4609 O O . LEU B 1 268 ? 12.776 57.504 -19.078 1.00 54.42 265 LEU B O 1
ATOM 4614 N N . ARG B 1 269 ? 11.997 58.006 -17.075 1.00 53.96 266 ARG B N 1
ATOM 4615 C CA . ARG B 1 269 ? 13.299 58.022 -16.423 1.00 53.71 266 ARG B CA 1
ATOM 4616 C C . ARG B 1 269 ? 13.093 57.415 -15.083 1.00 52.68 266 ARG B C 1
ATOM 4617 O O . ARG B 1 269 ? 11.976 57.429 -14.569 1.00 52.19 266 ARG B O 1
ATOM 4625 N N . ARG B 1 270 ? 14.164 56.893 -14.503 1.00 52.46 267 ARG B N 1
ATOM 4626 C CA . ARG B 1 270 ? 14.108 56.363 -13.145 1.00 52.72 267 ARG B CA 1
ATOM 4627 C C . ARG B 1 270 ? 13.719 57.537 -12.246 1.00 50.22 267 ARG B C 1
ATOM 4628 O O . ARG B 1 270 ? 14.192 58.652 -12.409 1.00 48.22 267 ARG B O 1
ATOM 4636 N N . GLY B 1 271 ? 12.785 57.284 -11.357 1.00 48.92 268 GLY B N 1
ATOM 4637 C CA . GLY B 1 271 ? 12.291 58.346 -10.493 1.00 49.22 268 GLY B CA 1
ATOM 4638 C C . GLY B 1 271 ? 13.313 59.073 -9.654 1.00 48.03 268 GLY B C 1
ATOM 4639 O O . GLY B 1 271 ? 13.212 60.283 -9.489 1.00 47.06 268 GLY B O 1
ATOM 4640 N N . ILE B 1 272 ? 14.284 58.337 -9.086 1.00 48.29 269 ILE B N 1
ATOM 4641 C CA . ILE B 1 272 ? 15.274 58.975 -8.223 1.00 47.89 269 ILE B CA 1
ATOM 4642 C C . ILE B 1 272 ? 16.103 59.984 -9.010 1.00 47.07 269 ILE B C 1
ATOM 4643 O O . ILE B 1 272 ? 16.515 60.984 -8.477 1.00 46.73 269 ILE B O 1
ATOM 4648 N N . GLU B 1 273 ? 16.334 59.709 -10.280 1.00 46.69 270 GLU B N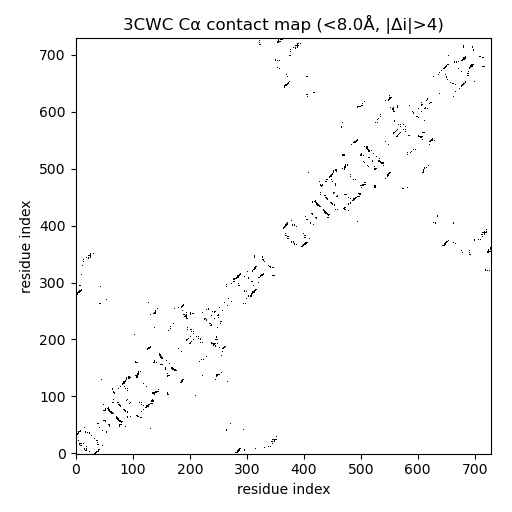 1
ATOM 4649 C CA . GLU B 1 273 ? 17.061 60.609 -11.153 1.00 47.99 270 GLU B CA 1
ATOM 4650 C C . GLU B 1 273 ? 16.262 61.846 -11.478 1.00 45.65 270 GLU B C 1
ATOM 4651 O O . GLU B 1 273 ? 16.801 62.970 -11.491 1.00 45.65 270 GLU B O 1
ATOM 4657 N N . ILE B 1 274 ? 14.985 61.658 -11.756 1.00 43.32 271 ILE B N 1
ATOM 4658 C CA . ILE B 1 274 ? 14.099 62.815 -11.956 1.00 42.78 271 ILE B CA 1
ATOM 4659 C C . ILE B 1 274 ? 14.142 63.736 -10.729 1.00 41.97 271 ILE B C 1
ATOM 4660 O O . ILE B 1 274 ? 14.283 64.946 -10.864 1.00 39.50 271 ILE B O 1
ATOM 4665 N N . VAL B 1 275 ? 14.033 63.149 -9.533 1.00 42.13 272 VAL B N 1
ATOM 4666 C CA . VAL B 1 275 ? 13.874 63.926 -8.306 1.00 42.64 272 VAL B CA 1
ATOM 4667 C C . VAL B 1 275 ? 15.180 64.602 -7.929 1.00 44.94 272 VAL B C 1
ATOM 4668 O O . VAL B 1 275 ? 15.229 65.780 -7.576 1.00 44.96 272 VAL B O 1
ATOM 4672 N N . THR B 1 276 ? 16.232 63.804 -7.995 1.00 46.13 273 THR B N 1
ATOM 4673 C CA . THR B 1 276 ? 17.605 64.265 -7.887 1.00 47.42 273 THR B CA 1
ATOM 4674 C C . THR B 1 276 ? 17.991 65.458 -8.789 1.00 47.33 273 THR B C 1
ATOM 4675 O O . THR B 1 276 ? 18.647 66.409 -8.297 1.00 46.84 273 THR B O 1
ATOM 4679 N N . ASP B 1 277 ? 17.602 65.412 -10.067 1.00 46.57 274 ASP B N 1
ATOM 4680 C CA . ASP B 1 277 ? 17.835 66.540 -10.962 1.00 47.94 274 ASP B CA 1
ATOM 4681 C C . ASP B 1 277 ? 16.989 67.737 -10.536 1.00 47.73 274 ASP B C 1
ATOM 4682 O O . ASP B 1 277 ? 17.478 68.888 -10.450 1.00 48.38 274 ASP B O 1
ATOM 4687 N N . ALA B 1 278 ? 15.701 67.473 -10.324 1.00 46.38 275 ALA B N 1
ATOM 4688 C CA . ALA B 1 278 ? 14.729 68.550 -10.094 1.00 45.50 275 ALA B CA 1
ATOM 4689 C C . ALA B 1 278 ? 15.064 69.378 -8.836 1.00 44.70 275 ALA B C 1
ATOM 4690 O O . ALA B 1 278 ? 14.894 70.576 -8.815 1.00 42.78 275 ALA B O 1
ATOM 4692 N N . LEU B 1 279 ? 15.554 68.718 -7.796 1.00 45.10 276 LEU B N 1
ATOM 4693 C CA . LEU B 1 279 ? 15.884 69.411 -6.543 1.00 45.72 276 LEU B CA 1
ATOM 4694 C C . LEU B 1 279 ? 17.350 69.833 -6.449 1.00 45.64 276 LEU B C 1
ATOM 4695 O O . LEU B 1 279 ? 17.771 70.342 -5.424 1.00 45.63 276 LEU B O 1
ATOM 4700 N N . HIS B 1 280 ? 18.121 69.566 -7.504 1.00 45.92 277 HIS B N 1
ATOM 4701 C CA . HIS B 1 280 ? 19.493 70.049 -7.611 1.00 46.52 277 HIS B CA 1
ATOM 4702 C C . HIS B 1 280 ? 20.349 69.541 -6.448 1.00 46.61 277 HIS B C 1
ATOM 4703 O O . HIS B 1 280 ? 21.048 70.318 -5.793 1.00 46.66 277 HIS B O 1
ATOM 4710 N N . LEU B 1 281 ? 20.240 68.231 -6.176 1.00 46.09 278 LEU B N 1
ATOM 4711 C CA . LEU B 1 281 ? 20.990 67.565 -5.091 1.00 45.40 278 LEU B CA 1
ATOM 4712 C C . LEU B 1 281 ? 22.495 67.736 -5.272 1.00 45.25 278 LEU B C 1
ATOM 4713 O O . LEU B 1 281 ? 23.221 68.077 -4.344 1.00 45.05 278 LEU B O 1
ATOM 4718 N N . GLU B 1 282 ? 22.945 67.442 -6.481 1.00 45.01 279 GLU B N 1
ATOM 4719 C CA . GLU B 1 282 ? 24.337 67.517 -6.835 1.00 46.03 279 GLU B CA 1
ATOM 4720 C C . GLU B 1 282 ? 24.970 68.883 -6.503 1.00 44.86 279 GLU B C 1
ATOM 4721 O O . GLU B 1 282 ? 26.045 68.925 -5.932 1.00 43.38 279 GLU B O 1
ATOM 4727 N N . ALA B 1 283 ? 24.285 69.962 -6.858 1.00 44.21 280 ALA B N 1
ATOM 4728 C CA . ALA B 1 283 ? 24.708 71.319 -6.514 1.00 45.55 280 ALA B CA 1
ATOM 4729 C C . ALA B 1 283 ? 24.746 71.546 -5.000 1.00 46.28 280 ALA B C 1
ATOM 4730 O O . ALA B 1 283 ? 25.698 72.137 -4.495 1.00 46.87 280 ALA B O 1
ATOM 4732 N N . CYS B 1 284 ? 23.731 71.065 -4.273 1.00 47.03 281 CYS B N 1
ATOM 4733 C CA . CYS B 1 284 ? 23.743 71.118 -2.805 1.00 48.05 281 CYS B CA 1
ATOM 4734 C C . CYS B 1 284 ? 24.902 70.339 -2.177 1.00 47.78 281 CYS B C 1
ATOM 4735 O O . CYS B 1 284 ? 25.440 70.761 -1.192 1.00 47.63 281 CYS B O 1
ATOM 4738 N N . LEU B 1 285 ? 25.202 69.170 -2.721 1.00 47.62 282 LEU B N 1
ATOM 4739 C CA . LEU B 1 285 ? 26.281 68.286 -2.224 1.00 48.03 282 LEU B CA 1
ATOM 4740 C C . LEU B 1 285 ? 27.707 68.752 -2.545 1.00 47.04 282 LEU B C 1
ATOM 4741 O O . LEU B 1 285 ? 28.637 68.374 -1.859 1.00 45.94 282 LEU B O 1
ATOM 4746 N N . ALA B 1 286 ? 27.887 69.437 -3.666 1.00 47.20 283 ALA B N 1
ATOM 4747 C CA . ALA B 1 286 ? 29.260 69.761 -4.189 1.00 47.50 283 ALA B CA 1
ATOM 4748 C C . ALA B 1 286 ? 30.054 70.523 -3.146 1.00 47.70 283 ALA B C 1
ATOM 4749 O O . ALA B 1 286 ? 31.248 70.396 -2.987 1.00 47.30 283 ALA B O 1
ATOM 4751 N N . ASP B 1 287 ? 29.305 71.289 -2.389 1.00 49.21 284 ASP B N 1
ATOM 4752 C CA . ASP B 1 287 ? 29.782 72.098 -1.308 1.00 49.39 284 ASP B CA 1
ATOM 4753 C C . ASP B 1 287 ? 29.947 71.419 0.065 1.00 48.63 284 ASP B C 1
ATOM 4754 O O . ASP B 1 287 ? 30.639 71.930 0.950 1.00 48.48 284 ASP B O 1
ATOM 4759 N N . ALA B 1 288 ? 29.193 70.356 0.301 1.00 47.64 285 ALA B N 1
ATOM 4760 C CA . ALA B 1 288 ? 29.040 69.821 1.648 1.00 46.31 285 ALA B CA 1
ATOM 4761 C C . ALA B 1 288 ? 30.347 69.236 2.258 1.00 45.08 285 ALA B C 1
ATOM 4762 O O . ALA B 1 288 ? 31.303 68.907 1.541 1.00 45.32 285 ALA B O 1
ATOM 4764 N N . ASP B 1 289 ? 30.393 69.137 3.583 1.00 43.27 286 ASP B N 1
ATOM 4765 C CA . ASP B 1 289 ? 31.404 68.329 4.255 1.00 42.96 286 ASP B CA 1
ATOM 4766 C C . ASP B 1 289 ? 30.953 66.873 4.525 1.00 41.88 286 ASP B C 1
ATOM 4767 O O . ASP B 1 289 ? 31.756 65.944 4.598 1.00 41.82 286 ASP B O 1
ATOM 4772 N N . LEU B 1 290 ? 29.647 66.690 4.650 1.00 40.86 287 LEU B N 1
ATOM 4773 C CA . LEU B 1 290 ? 29.093 65.452 5.153 1.00 39.58 287 LEU B CA 1
ATOM 4774 C C . LEU B 1 290 ? 27.693 65.333 4.610 1.00 37.92 287 LEU B C 1
ATOM 4775 O O . LEU B 1 290 ? 26.974 66.349 4.543 1.00 37.11 287 LEU B O 1
ATOM 4780 N N . VAL B 1 291 ? 27.330 64.141 4.137 1.00 35.72 288 VAL B N 1
ATOM 4781 C CA . VAL B 1 291 ? 26.000 63.917 3.617 1.00 35.13 288 VAL B CA 1
ATOM 4782 C C . VAL B 1 291 ? 25.350 62.830 4.478 1.00 35.10 288 VAL B C 1
ATOM 4783 O O . VAL B 1 291 ? 25.975 61.820 4.787 1.00 33.89 288 VAL B O 1
ATOM 4787 N N . ILE B 1 292 ? 24.136 63.100 4.966 1.00 34.55 289 ILE B N 1
ATOM 4788 C CA . ILE B 1 292 ? 23.376 62.081 5.737 1.00 34.37 289 ILE B CA 1
ATOM 4789 C C . ILE B 1 292 ? 22.125 61.746 4.953 1.00 34.00 289 ILE B C 1
ATOM 4790 O O . ILE B 1 292 ? 21.456 62.619 4.430 1.00 32.92 289 ILE B O 1
ATOM 4795 N N . THR B 1 293 ? 21.829 60.452 4.847 1.00 34.30 290 THR B N 1
ATOM 4796 C CA . THR B 1 293 ? 20.621 60.046 4.137 1.00 33.64 290 THR B CA 1
ATOM 4797 C C . THR B 1 293 ? 19.984 58.880 4.889 1.00 33.44 290 THR B C 1
ATOM 4798 O O . THR B 1 293 ? 20.343 58.565 6.002 1.00 32.43 290 THR B O 1
ATOM 4802 N N . GLY B 1 294 ? 19.022 58.236 4.258 1.00 34.66 291 GLY B N 1
ATOM 4803 C CA . GLY B 1 294 ? 18.402 57.066 4.845 1.00 36.10 291 GLY B CA 1
ATOM 4804 C C . GLY B 1 294 ? 17.088 56.843 4.173 1.00 36.63 291 GLY B C 1
ATOM 4805 O O . GLY B 1 294 ? 16.752 57.563 3.222 1.00 37.02 291 GLY B O 1
ATOM 4806 N N . GLU B 1 295 ? 16.358 55.860 4.685 1.00 38.17 292 GLU B N 1
ATOM 4807 C CA . GLU B 1 295 ? 15.017 55.500 4.190 1.00 40.20 292 GLU B CA 1
ATOM 4808 C C . GLU B 1 295 ? 14.495 54.482 5.146 1.00 39.81 292 GLU B C 1
ATOM 4809 O O . GLU B 1 295 ? 15.290 53.872 5.831 1.00 38.96 292 GLU B O 1
ATOM 4815 N N . GLY B 1 296 ? 13.186 54.250 5.146 1.00 40.84 293 GLY B N 1
ATOM 4816 C CA . GLY B 1 296 ? 12.561 53.258 5.996 1.00 41.79 293 GLY B CA 1
ATOM 4817 C C . GLY B 1 296 ? 11.589 52.446 5.170 1.00 44.48 293 GLY B C 1
ATOM 4818 O O . GLY B 1 296 ? 10.737 53.018 4.487 1.00 44.58 293 GLY B O 1
ATOM 4819 N N . ARG B 1 297 ? 11.721 51.125 5.201 1.00 47.26 294 ARG B N 1
ATOM 4820 C CA . ARG B 1 297 ? 10.722 50.230 4.625 1.00 50.88 294 ARG B CA 1
ATOM 4821 C C . ARG B 1 297 ? 10.165 49.257 5.661 1.00 52.54 294 ARG B C 1
ATOM 4822 O O . ARG B 1 297 ? 10.808 48.910 6.646 1.00 52.37 294 ARG B O 1
ATOM 4830 N N . ILE B 1 298 ? 8.925 48.867 5.432 1.00 54.63 295 ILE B N 1
ATOM 4831 C CA . ILE B 1 298 ? 8.186 48.050 6.354 1.00 56.56 295 ILE B CA 1
ATOM 4832 C C . ILE B 1 298 ? 8.174 46.602 5.803 1.00 57.05 295 ILE B C 1
ATOM 4833 O O . ILE B 1 298 ? 8.559 45.647 6.462 1.00 57.32 295 ILE B O 1
ATOM 4838 N N . ASP B 1 299 ? 7.800 46.489 4.547 1.00 58.79 296 ASP B N 1
ATOM 4839 C CA . ASP B 1 299 ? 7.700 45.238 3.806 1.00 59.65 296 ASP B CA 1
ATOM 4840 C C . ASP B 1 299 ? 9.116 44.965 3.335 1.00 60.70 296 ASP B C 1
ATOM 4841 O O . ASP B 1 299 ? 9.800 45.884 2.898 1.00 60.25 296 ASP B O 1
ATOM 4846 N N . SER B 1 300 ? 9.565 43.714 3.478 1.00 61.97 297 SER B N 1
ATOM 4847 C CA . SER B 1 300 ? 10.943 43.308 3.128 1.00 62.98 297 SER B CA 1
ATOM 4848 C C . SER B 1 300 ? 11.165 43.087 1.613 1.00 64.25 297 SER B C 1
ATOM 4849 O O . SER B 1 300 ? 12.312 43.036 1.168 1.00 64.67 297 SER B O 1
ATOM 4852 N N . GLN B 1 301 ? 10.086 42.925 0.839 1.00 65.28 298 GLN B N 1
ATOM 4853 C CA . GLN B 1 301 ? 10.202 42.738 -0.606 1.00 65.92 298 GLN B CA 1
ATOM 4854 C C . GLN B 1 301 ? 10.578 44.061 -1.240 1.00 67.19 298 GLN B C 1
ATOM 4855 O O . GLN B 1 301 ? 11.474 44.126 -2.084 1.00 68.23 298 GLN B O 1
ATOM 4861 N N . THR B 1 302 ? 9.901 45.121 -0.805 1.00 67.98 299 THR B N 1
ATOM 4862 C CA . THR B 1 302 ? 10.122 46.466 -1.335 1.00 68.46 299 THR B CA 1
ATOM 4863 C C . THR B 1 302 ? 11.269 47.248 -0.631 1.00 68.70 299 THR B C 1
ATOM 4864 O O . THR B 1 302 ? 11.329 48.491 -0.748 1.00 69.47 299 THR B O 1
ATOM 4868 N N . ILE B 1 303 ? 12.175 46.555 0.081 1.00 68.73 300 ILE B N 1
ATOM 4869 C CA . ILE B 1 303 ? 13.350 47.238 0.705 1.00 68.24 300 ILE B CA 1
ATOM 4870 C C . ILE B 1 303 ? 14.439 47.456 -0.374 1.00 67.84 300 ILE B C 1
ATOM 4871 O O . ILE B 1 303 ? 15.295 46.583 -0.636 1.00 68.15 300 ILE B O 1
ATOM 4876 N N . HIS B 1 304 ? 14.333 48.612 -1.033 1.00 66.20 301 HIS B N 1
ATOM 4877 C CA . HIS B 1 304 ? 15.183 48.972 -2.160 1.00 65.34 301 HIS B CA 1
ATOM 4878 C C . HIS B 1 304 ? 15.729 50.337 -1.830 1.00 62.59 301 HIS B C 1
ATOM 4879 O O . HIS B 1 304 ? 14.945 51.305 -1.675 1.00 62.98 301 HIS B O 1
ATOM 4886 N N . GLY B 1 305 ? 17.051 50.428 -1.698 1.00 58.18 302 GLY B N 1
ATOM 4887 C CA . GLY B 1 305 ? 17.665 51.655 -1.252 1.00 54.48 302 GLY B CA 1
ATOM 4888 C C . GLY B 1 305 ? 17.828 52.622 -2.386 1.00 51.31 302 GLY B C 1
ATOM 4889 O O . GLY B 1 305 ? 18.906 53.101 -2.615 1.00 50.21 302 GLY B O 1
ATOM 4890 N N . LYS B 1 306 ? 16.739 52.912 -3.084 1.00 48.20 303 LYS B N 1
ATOM 4891 C CA . LYS B 1 306 ? 16.781 53.742 -4.282 1.00 45.48 303 LYS B CA 1
ATOM 4892 C C . LYS B 1 306 ? 17.314 55.133 -3.963 1.00 43.53 303 LYS B C 1
ATOM 4893 O O . LYS B 1 306 ? 18.124 55.660 -4.696 1.00 42.98 303 LYS B O 1
ATOM 4899 N N . VAL B 1 307 ? 16.834 55.744 -2.889 1.00 41.05 304 VAL B N 1
ATOM 4900 C CA . VAL B 1 307 ? 17.280 57.109 -2.570 1.00 40.26 304 VAL B CA 1
ATOM 4901 C C . VAL B 1 307 ? 18.704 57.117 -1.972 1.00 38.85 304 VAL B C 1
ATOM 4902 O O . VAL B 1 307 ? 19.553 57.770 -2.502 1.00 37.83 304 VAL B O 1
ATOM 4906 N N . PRO B 1 308 ? 18.961 56.375 -0.874 1.00 38.47 305 PRO B N 1
ATOM 4907 C CA . PRO B 1 308 ? 20.340 56.357 -0.333 1.00 38.74 305 PRO B CA 1
ATOM 4908 C C . PRO B 1 308 ? 21.431 56.054 -1.356 1.00 37.27 305 PRO B C 1
ATOM 4909 O O . PRO B 1 308 ? 22.428 56.685 -1.346 1.00 38.00 305 PRO B O 1
ATOM 4913 N N . ILE B 1 309 ? 21.200 55.131 -2.258 1.00 38.03 306 ILE B N 1
ATOM 4914 C CA . ILE B 1 309 ? 22.203 54.716 -3.239 1.00 38.59 306 ILE B CA 1
ATOM 4915 C C . ILE B 1 309 ? 22.397 55.819 -4.264 1.00 38.31 306 ILE B C 1
ATOM 4916 O O . ILE B 1 309 ? 23.504 56.094 -4.655 1.00 38.99 306 ILE B O 1
ATOM 4921 N N . GLY B 1 310 ? 21.323 56.476 -4.689 1.00 38.62 307 GLY B N 1
ATOM 4922 C CA . GLY B 1 310 ? 21.444 57.564 -5.656 1.00 39.04 307 GLY B CA 1
ATOM 4923 C C . GLY B 1 310 ? 22.141 58.776 -5.058 1.00 39.66 307 GLY B C 1
ATOM 4924 O O . GLY B 1 310 ? 22.966 59.445 -5.715 1.00 39.38 307 GLY B O 1
ATOM 4925 N N . VAL B 1 311 ? 21.801 59.071 -3.795 1.00 40.29 308 VAL B N 1
ATOM 4926 C CA . VAL B 1 311 ? 22.530 60.060 -3.027 1.00 39.86 308 VAL B CA 1
ATOM 4927 C C . VAL B 1 311 ? 24.000 59.674 -2.968 1.00 40.19 308 VAL B C 1
ATOM 4928 O O . VAL B 1 311 ? 24.839 60.495 -3.265 1.00 41.70 308 VAL B O 1
ATOM 4932 N N . ALA B 1 312 ? 24.331 58.442 -2.609 1.00 41.09 309 ALA B N 1
ATOM 4933 C CA . ALA B 1 312 ? 25.748 58.017 -2.466 1.00 41.70 309 ALA B CA 1
ATOM 4934 C C . ALA B 1 312 ? 26.485 58.100 -3.805 1.00 42.95 309 ALA B C 1
ATOM 4935 O O . ALA B 1 312 ? 27.652 58.493 -3.860 1.00 42.93 309 ALA B O 1
ATOM 4937 N N . ASN B 1 313 ? 25.805 57.751 -4.890 1.00 44.28 310 ASN B N 1
ATOM 4938 C CA . ASN B 1 313 ? 26.431 57.802 -6.212 1.00 44.66 310 ASN B CA 1
ATOM 4939 C C . ASN B 1 313 ? 26.877 59.199 -6.589 1.00 46.10 310 ASN B C 1
ATOM 4940 O O . ASN B 1 313 ? 27.940 59.393 -7.196 1.00 47.23 310 ASN B O 1
ATOM 4945 N N . ILE B 1 314 ? 26.085 60.183 -6.203 1.00 47.45 311 ILE B N 1
ATOM 4946 C CA . ILE B 1 314 ? 26.383 61.569 -6.535 1.00 48.25 311 ILE B CA 1
ATOM 4947 C C . ILE B 1 314 ? 27.484 62.063 -5.629 1.00 48.42 311 ILE B C 1
ATOM 4948 O O . ILE B 1 314 ? 28.418 62.702 -6.102 1.00 47.99 311 ILE B O 1
ATOM 4953 N N . ALA B 1 315 ? 27.361 61.770 -4.329 1.00 48.78 312 ALA B N 1
ATOM 4954 C CA . ALA B 1 315 ? 28.338 62.191 -3.324 1.00 49.17 312 ALA B CA 1
ATOM 4955 C C . ALA B 1 315 ? 29.774 61.710 -3.635 1.00 49.92 312 ALA B C 1
ATOM 4956 O O . ALA B 1 315 ? 30.750 62.455 -3.426 1.00 48.44 312 ALA B O 1
ATOM 4958 N N . LYS B 1 316 ? 29.879 60.460 -4.116 1.00 51.40 313 LYS B N 1
ATOM 4959 C CA . LYS B 1 316 ? 31.157 59.791 -4.406 1.00 52.71 313 LYS B CA 1
ATOM 4960 C C . LYS B 1 316 ? 31.919 60.476 -5.545 1.00 53.17 313 LYS B C 1
ATOM 4961 O O . LYS B 1 316 ? 33.152 60.491 -5.544 1.00 53.21 313 LYS B O 1
ATOM 4967 N N . ARG B 1 317 ? 31.179 61.029 -6.515 1.00 53.40 314 ARG B N 1
ATOM 4968 C CA . ARG B 1 317 ? 31.742 61.894 -7.525 1.00 53.93 314 ARG B CA 1
ATOM 4969 C C . ARG B 1 317 ? 32.411 63.138 -6.936 1.00 53.78 314 ARG B C 1
ATOM 4970 O O . ARG B 1 317 ? 33.268 63.719 -7.583 1.00 54.64 314 ARG B O 1
ATOM 4978 N N . TYR B 1 318 ? 32.018 63.554 -5.733 1.00 53.03 315 TYR B N 1
ATOM 4979 C CA . TYR B 1 318 ? 32.628 64.707 -5.055 1.00 52.79 315 TYR B CA 1
ATOM 4980 C C . TYR B 1 318 ? 33.415 64.266 -3.832 1.00 52.66 315 TYR B C 1
ATOM 4981 O O . TYR B 1 318 ? 33.861 65.089 -3.023 1.00 52.67 315 TYR B O 1
ATOM 4990 N N . ASN B 1 319 ? 33.555 62.952 -3.688 1.00 53.29 316 ASN B N 1
ATOM 4991 C CA . ASN B 1 319 ? 34.312 62.365 -2.595 1.00 53.56 316 ASN B CA 1
ATOM 4992 C C . ASN B 1 319 ? 33.809 62.824 -1.260 1.00 52.18 316 ASN B C 1
ATOM 4993 O O . ASN B 1 319 ? 34.618 63.079 -0.358 1.00 53.08 316 ASN B O 1
ATOM 4998 N N . LYS B 1 320 ? 32.491 62.966 -1.116 1.00 50.63 317 LYS B N 1
ATOM 4999 C CA . LYS B 1 320 ? 31.931 63.378 0.176 1.00 48.67 317 LYS B CA 1
ATOM 5000 C C . LYS B 1 320 ? 31.598 62.131 0.983 1.00 47.51 317 LYS B C 1
ATOM 5001 O O . LYS B 1 320 ? 31.157 61.145 0.418 1.00 45.72 317 LYS B O 1
ATOM 5007 N N . PRO B 1 321 ? 31.848 62.163 2.310 1.00 46.12 318 PRO B N 1
ATOM 5008 C CA . PRO B 1 321 ? 31.399 61.047 3.153 1.00 45.15 318 PRO B CA 1
ATOM 5009 C C . PRO B 1 321 ? 29.885 61.007 3.282 1.00 43.30 318 PRO B C 1
ATOM 5010 O O . PRO B 1 321 ? 29.260 62.027 3.547 1.00 42.30 318 PRO B O 1
ATOM 5014 N N . VAL B 1 322 ? 29.307 59.827 3.107 1.00 41.14 319 VAL B N 1
ATOM 5015 C CA . VAL B 1 322 ? 27.883 59.682 3.204 1.00 40.31 319 VAL B CA 1
ATOM 5016 C C . VAL B 1 322 ? 27.544 58.546 4.173 1.00 38.87 319 VAL B C 1
ATOM 5017 O O . VAL B 1 322 ? 28.116 57.462 4.101 1.00 37.49 319 VAL B O 1
ATOM 5021 N N . ILE B 1 323 ? 26.643 58.860 5.105 1.00 36.73 320 ILE B N 1
ATOM 5022 C CA . ILE B 1 323 ? 26.179 57.962 6.166 1.00 36.81 320 ILE B CA 1
ATOM 5023 C C . ILE B 1 323 ? 24.657 57.832 6.081 1.00 35.63 320 ILE B C 1
ATOM 5024 O O . ILE B 1 323 ? 23.931 58.818 5.955 1.00 34.70 320 ILE B O 1
ATOM 5029 N N . GLY B 1 324 ? 24.187 56.601 6.137 1.00 35.27 321 GLY B N 1
ATOM 5030 C CA . GLY B 1 324 ? 22.762 56.314 6.126 1.00 34.95 321 GLY B CA 1
ATOM 5031 C C . GLY B 1 324 ? 22.190 55.887 7.475 1.00 35.40 321 GLY B C 1
ATOM 5032 O O . GLY B 1 324 ? 22.837 55.186 8.276 1.00 31.43 321 GLY B O 1
ATOM 5033 N N . ILE B 1 325 ? 20.967 56.369 7.729 1.00 36.18 322 ILE B N 1
ATOM 5034 C CA . ILE B 1 325 ? 20.173 55.955 8.885 1.00 36.96 322 ILE B CA 1
ATOM 5035 C C . ILE B 1 325 ? 18.901 55.290 8.368 1.00 37.32 322 ILE B C 1
ATOM 5036 O O . ILE B 1 325 ? 17.946 55.962 8.054 1.00 37.61 322 ILE B O 1
ATOM 5041 N N . ALA B 1 326 ? 18.920 53.962 8.343 1.00 38.63 323 ALA B N 1
ATOM 5042 C CA . ALA B 1 326 ? 17.985 53.088 7.644 1.00 39.70 323 ALA B CA 1
ATOM 5043 C C . ALA B 1 326 ? 16.971 52.423 8.597 1.00 40.57 323 ALA B C 1
ATOM 5044 O O . ALA B 1 326 ? 17.362 51.738 9.551 1.00 40.94 323 ALA B O 1
ATOM 5046 N N . GLY B 1 327 ? 15.677 52.636 8.340 1.00 42.46 324 GLY B N 1
ATOM 5047 C CA . GLY B 1 327 ? 14.586 52.112 9.152 1.00 42.77 324 GLY B CA 1
ATOM 5048 C C . GLY B 1 327 ? 14.066 50.797 8.630 1.00 45.70 324 GLY B C 1
ATOM 5049 O O . GLY B 1 327 ? 13.917 50.614 7.404 1.00 45.81 324 GLY B O 1
ATOM 5050 N N . SER B 1 328 ? 13.761 49.879 9.550 1.00 47.83 325 SER B N 1
ATOM 5051 C CA . SER B 1 328 ? 13.291 48.536 9.185 1.00 50.10 325 SER B CA 1
ATOM 5052 C C . SER B 1 328 ? 12.431 47.939 10.271 1.00 50.60 325 SER B C 1
ATOM 5053 O O . SER B 1 328 ? 12.431 48.426 11.398 1.00 50.35 325 SER B O 1
ATOM 5056 N N . LEU B 1 329 ? 11.729 46.859 9.940 1.00 52.03 326 LEU B N 1
ATOM 5057 C CA . LEU B 1 329 ? 10.901 46.119 10.913 1.00 53.52 326 LEU B CA 1
ATOM 5058 C C . LEU B 1 329 ? 11.771 45.244 11.795 1.00 54.22 326 LEU B C 1
ATOM 5059 O O . LEU B 1 329 ? 11.476 45.035 12.969 1.00 53.36 326 LEU B O 1
ATOM 5064 N N . THR B 1 330 ? 12.823 44.706 11.176 1.00 55.86 327 THR B N 1
ATOM 5065 C CA . THR B 1 330 ? 13.858 43.883 11.818 1.00 57.40 327 THR B CA 1
ATOM 5066 C C . THR B 1 330 ? 15.211 44.392 11.295 1.00 58.40 327 THR B C 1
ATOM 5067 O O . THR B 1 330 ? 15.246 45.106 10.286 1.00 59.51 327 THR B O 1
ATOM 5071 N N . ALA B 1 331 ? 16.318 44.039 11.933 1.00 59.68 328 ALA B N 1
ATOM 5072 C CA . ALA B 1 331 ? 17.656 44.432 11.402 1.00 60.33 328 ALA B CA 1
ATOM 5073 C C . ALA B 1 331 ? 18.613 43.223 11.243 1.00 61.56 328 ALA B C 1
ATOM 5074 O O . ALA B 1 331 ? 18.415 42.365 10.356 1.00 62.13 328 ALA B O 1
ATOM 5076 N N . HIS B 1 339 ? 26.554 50.097 0.163 1.00 47.14 336 HIS B N 1
ATOM 5077 C CA . HIS B 1 339 ? 26.388 50.242 -1.285 1.00 46.63 336 HIS B CA 1
ATOM 5078 C C . HIS B 1 339 ? 26.885 51.588 -1.864 1.00 46.11 336 HIS B C 1
ATOM 5079 O O . HIS B 1 339 ? 26.303 52.128 -2.830 1.00 46.97 336 HIS B O 1
ATOM 5086 N N . GLY B 1 340 ? 27.979 52.093 -1.309 1.00 44.63 337 GLY B N 1
ATOM 5087 C CA . GLY B 1 340 ? 28.500 53.415 -1.656 1.00 43.77 337 GLY B CA 1
ATOM 5088 C C . GLY B 1 340 ? 28.398 54.317 -0.442 1.00 41.51 337 GLY B C 1
ATOM 5089 O O . GLY B 1 340 ? 29.084 55.354 -0.351 1.00 41.49 337 GLY B O 1
ATOM 5090 N N . LEU B 1 341 ? 27.524 53.942 0.494 1.00 39.24 338 LEU B N 1
ATOM 5091 C CA . LEU B 1 341 ? 27.470 54.655 1.747 1.00 37.69 338 LEU B CA 1
ATOM 5092 C C . LEU B 1 341 ? 28.741 54.287 2.504 1.00 36.04 338 LEU B C 1
ATOM 5093 O O . LEU B 1 341 ? 29.227 53.176 2.394 1.00 34.05 338 LEU B O 1
ATOM 5098 N N . ASP B 1 342 ? 29.294 55.219 3.244 1.00 35.33 339 ASP B N 1
ATOM 5099 C CA . ASP B 1 342 ? 30.494 54.931 3.993 1.00 36.55 339 ASP B CA 1
ATOM 5100 C C . ASP B 1 342 ? 30.109 54.097 5.226 1.00 36.07 339 ASP B C 1
ATOM 5101 O O . ASP B 1 342 ? 30.859 53.234 5.658 1.00 36.57 339 ASP B O 1
ATOM 5106 N N . ALA B 1 343 ? 28.929 54.379 5.777 1.00 35.84 340 ALA B N 1
ATOM 5107 C CA . ALA B 1 343 ? 28.381 53.668 6.942 1.00 35.71 340 ALA B CA 1
ATOM 5108 C C . ALA B 1 343 ? 26.846 53.739 6.919 1.00 35.29 340 ALA B C 1
ATOM 5109 O O . ALA B 1 343 ? 26.276 54.636 6.323 1.00 33.99 340 ALA B O 1
ATOM 5111 N N . VAL B 1 344 ? 26.208 52.715 7.486 1.00 36.19 341 VAL B N 1
ATOM 5112 C CA . VAL B 1 344 ? 24.760 52.641 7.623 1.00 36.51 341 VAL B CA 1
ATOM 5113 C C . VAL B 1 344 ? 24.502 52.114 9.029 1.00 37.24 341 VAL B C 1
ATOM 5114 O O . VAL B 1 344 ? 25.199 51.207 9.497 1.00 38.03 341 VAL B O 1
ATOM 5118 N N . PHE B 1 345 ? 23.583 52.772 9.726 1.00 37.58 342 PHE B N 1
ATOM 5119 C CA . PHE B 1 345 ? 23.088 52.362 11.014 1.00 37.24 342 PHE B CA 1
ATOM 5120 C C . PHE B 1 345 ? 21.580 52.119 10.900 1.00 38.23 342 PHE B C 1
ATOM 5121 O O . PHE B 1 345 ? 20.863 52.833 10.203 1.00 36.48 342 PHE B O 1
ATOM 5129 N N . SER B 1 346 ? 21.100 51.127 11.623 1.00 39.80 343 SER B N 1
ATOM 5130 C CA . SER B 1 346 ? 19.689 50.769 11.560 1.00 41.76 343 SER B CA 1
ATOM 5131 C C . SER B 1 346 ? 18.846 51.284 12.758 1.00 41.72 343 SER B C 1
ATOM 5132 O O . SER B 1 346 ? 19.337 51.455 13.881 1.00 41.97 343 SER B O 1
ATOM 5135 N N . VAL B 1 347 ? 17.599 51.618 12.444 1.00 42.27 344 VAL B N 1
ATOM 5136 C CA . VAL B 1 347 ? 16.607 52.088 13.385 1.00 42.09 344 VAL B CA 1
ATOM 5137 C C . VAL B 1 347 ? 15.428 51.121 13.182 1.00 41.85 344 VAL B C 1
ATOM 5138 O O . VAL B 1 347 ? 14.994 50.891 12.049 1.00 40.80 344 VAL B O 1
ATOM 5142 N N . ILE B 1 348 ? 14.965 50.492 14.256 1.00 42.00 345 ILE B N 1
ATOM 5143 C CA . ILE B 1 348 ? 13.792 49.623 14.194 1.00 42.39 345 ILE B CA 1
ATOM 5144 C C . ILE B 1 348 ? 12.590 50.524 14.348 1.00 43.09 345 ILE B C 1
ATOM 5145 O O . ILE B 1 348 ? 12.623 51.479 15.118 1.00 43.42 345 ILE B O 1
ATOM 5150 N N . TYR B 1 349 ? 11.576 50.322 13.515 1.00 44.01 346 TYR B N 1
ATOM 5151 C CA . TYR B 1 349 ? 10.320 51.044 13.683 1.00 45.05 346 TYR B CA 1
ATOM 5152 C C . TYR B 1 349 ? 9.146 50.181 13.262 1.00 46.48 346 TYR B C 1
ATOM 5153 O O . TYR B 1 349 ? 9.343 49.032 12.842 1.00 45.75 346 TYR B O 1
ATOM 5162 N N . THR B 1 350 ? 7.941 50.742 13.412 1.00 48.72 347 THR B N 1
ATOM 5163 C CA . THR B 1 350 ? 6.670 50.067 13.105 1.00 50.45 347 THR B CA 1
ATOM 5164 C C . THR B 1 350 ? 5.707 50.997 12.388 1.00 52.69 347 THR B C 1
ATOM 5165 O O . THR B 1 350 ? 5.953 52.192 12.250 1.00 52.57 347 THR B O 1
ATOM 5169 N N . ILE B 1 351 ? 4.585 50.432 11.968 1.00 56.12 348 ILE B N 1
ATOM 5170 C CA . ILE B 1 351 ? 3.488 51.191 11.371 1.00 58.43 348 ILE B CA 1
ATOM 5171 C C . ILE B 1 351 ? 2.764 52.022 12.446 1.00 59.67 348 ILE B C 1
ATOM 5172 O O . ILE B 1 351 ? 2.423 51.515 13.519 1.00 59.74 348 ILE B O 1
ATOM 5177 N N . CYS B 1 352 ? 2.502 53.285 12.103 1.00 61.96 349 CYS B N 1
ATOM 5178 C CA . CYS B 1 352 ? 2.058 54.344 13.030 1.00 63.57 349 CYS B CA 1
ATOM 5179 C C . CYS B 1 352 ? 0.534 54.408 13.371 1.00 64.16 349 CYS B C 1
ATOM 5180 O O . CYS B 1 352 ? -0.108 55.492 13.332 1.00 64.21 349 CYS B O 1
ATOM 5183 N N . THR B 1 353 ? -0.021 53.254 13.731 1.00 64.58 350 THR B N 1
ATOM 5184 C CA . THR B 1 353 ? -1.408 53.140 14.213 1.00 64.92 350 THR B CA 1
ATOM 5185 C C . THR B 1 353 ? -1.460 53.344 15.754 1.00 65.24 350 THR B C 1
ATOM 5186 O O . THR B 1 353 ? -2.314 52.787 16.464 1.00 65.08 350 THR B O 1
ATOM 5190 N N . LEU B 1 354 ? -0.513 54.156 16.241 1.00 65.19 351 LEU B N 1
ATOM 5191 C CA . LEU B 1 354 ? -0.601 54.799 17.555 1.00 64.52 351 LEU B CA 1
ATOM 5192 C C . LEU B 1 354 ? -0.395 56.342 17.463 1.00 64.34 351 LEU B C 1
ATOM 5193 O O . LEU B 1 354 ? -1.118 57.089 18.140 1.00 64.70 351 LEU B O 1
ATOM 5198 N N . GLU B 1 355 ? 0.561 56.807 16.636 1.00 63.31 352 GLU B N 1
ATOM 5199 C CA . GLU B 1 355 ? 1.029 58.225 16.613 1.00 62.52 352 GLU B CA 1
ATOM 5200 C C . GLU B 1 355 ? 2.012 58.460 17.769 1.00 60.86 352 GLU B C 1
ATOM 5201 O O . GLU B 1 355 ? 2.990 59.230 17.647 1.00 60.06 352 GLU B O 1
ATOM 5207 N N . ASP B 1 356 ? 1.728 57.807 18.899 1.00 58.70 353 ASP B N 1
ATOM 5208 C CA . ASP B 1 356 ? 2.755 57.503 19.878 1.00 56.63 353 ASP B CA 1
ATOM 5209 C C . ASP B 1 356 ? 3.951 56.807 19.200 1.00 55.56 353 ASP B C 1
ATOM 5210 O O . ASP B 1 356 ? 5.114 57.039 19.567 1.00 54.99 353 ASP B O 1
ATOM 5215 N N . ALA B 1 357 ? 3.649 55.960 18.212 1.00 53.97 354 ALA B N 1
ATOM 5216 C CA . ALA B 1 357 ? 4.675 55.245 17.451 1.00 52.57 354 ALA B CA 1
ATOM 5217 C C . ALA B 1 357 ? 5.368 56.176 16.470 1.00 50.99 354 ALA B C 1
ATOM 5218 O O . ALA B 1 357 ? 6.551 55.997 16.192 1.00 51.14 354 ALA B O 1
ATOM 5220 N N . LEU B 1 358 ? 4.636 57.167 15.949 1.00 49.25 355 LEU B N 1
ATOM 5221 C CA . LEU B 1 358 ? 5.252 58.260 15.170 1.00 48.17 355 LEU B CA 1
ATOM 5222 C C . LEU B 1 358 ? 6.290 59.033 15.975 1.00 45.25 355 LEU B C 1
ATOM 5223 O O . LEU B 1 358 ? 7.368 59.359 15.483 1.00 43.75 355 LEU B O 1
ATOM 5228 N N . LYS B 1 359 ? 5.927 59.343 17.212 1.00 42.88 356 LYS B N 1
ATOM 5229 C CA . LYS B 1 359 ? 6.827 59.996 18.129 1.00 41.93 356 LYS B CA 1
ATOM 5230 C C . LYS B 1 359 ? 8.059 59.131 18.446 1.00 40.44 356 LYS B C 1
ATOM 5231 O O . LYS B 1 359 ? 9.173 59.654 18.502 1.00 38.46 356 LYS B O 1
ATOM 5237 N N . ASN B 1 360 ? 7.842 57.830 18.664 1.00 39.53 357 ASN B N 1
ATOM 5238 C CA . ASN B 1 360 ? 8.936 56.896 18.933 1.00 39.60 357 ASN B CA 1
ATOM 5239 C C . ASN B 1 360 ? 9.858 56.673 17.734 1.00 39.45 357 ASN B C 1
ATOM 5240 O O . ASN B 1 360 ? 11.083 56.682 17.891 1.00 39.15 357 ASN B O 1
ATOM 5245 N N . ALA B 1 361 ? 9.280 56.533 16.533 1.00 38.77 358 ALA B N 1
ATOM 5246 C CA . ALA B 1 361 ? 10.086 56.559 15.300 1.00 37.95 358 ALA B CA 1
ATOM 5247 C C . ALA B 1 361 ? 10.922 57.839 15.222 1.00 36.97 358 ALA B C 1
ATOM 5248 O O . ALA B 1 361 ? 12.100 57.779 14.970 1.00 36.52 358 ALA B O 1
ATOM 5250 N N . SER B 1 362 ? 10.316 58.992 15.466 1.00 36.08 359 SER B N 1
ATOM 5251 C CA . SER B 1 362 ? 11.046 60.285 15.467 1.00 36.18 359 SER B CA 1
ATOM 5252 C C . SER B 1 362 ? 12.245 60.271 16.456 1.00 35.63 359 SER B C 1
ATOM 5253 O O . SER B 1 362 ? 13.371 60.629 16.109 1.00 34.65 359 SER B O 1
ATOM 5256 N N . GLU B 1 363 ? 11.966 59.797 17.672 1.00 36.42 360 GLU B N 1
ATOM 5257 C CA . GLU B 1 363 ? 12.892 59.758 18.787 1.00 37.07 360 GLU B CA 1
ATOM 5258 C C . GLU B 1 363 ? 14.014 58.810 18.467 1.00 36.35 360 GLU B C 1
ATOM 5259 O O . GLU B 1 363 ? 15.170 59.141 18.684 1.00 36.68 360 GLU B O 1
ATOM 5265 N N . ASN B 1 364 ? 13.698 57.641 17.929 1.00 36.06 361 ASN B N 1
ATOM 5266 C CA . ASN B 1 364 ? 14.769 56.691 17.567 1.00 36.25 361 ASN B CA 1
ATOM 5267 C C . ASN B 1 364 ? 15.690 57.150 16.424 1.00 35.23 361 ASN B C 1
ATOM 5268 O O . ASN B 1 364 ? 16.867 56.926 16.495 1.00 35.64 361 ASN B O 1
ATOM 5273 N N . VAL B 1 365 ? 15.166 57.800 15.387 1.00 34.92 362 VAL B N 1
ATOM 5274 C CA . VAL B 1 365 ? 16.001 58.464 14.381 1.00 34.04 362 VAL B CA 1
ATOM 5275 C C . VAL B 1 365 ? 16.834 59.551 15.045 1.00 32.97 362 VAL B C 1
ATOM 5276 O O . VAL B 1 365 ? 18.041 59.629 14.848 1.00 33.28 362 VAL B O 1
ATOM 5280 N N . ARG B 1 366 ? 16.215 60.391 15.861 1.00 32.11 363 ARG B N 1
ATOM 5281 C CA . ARG B 1 366 ? 16.954 61.487 16.451 1.00 31.10 363 ARG B CA 1
ATOM 5282 C C . ARG B 1 366 ? 18.103 60.920 17.280 1.00 31.59 363 ARG B C 1
ATOM 5283 O O . ARG B 1 366 ? 19.227 61.334 17.143 1.00 31.03 363 ARG B O 1
ATOM 5299 N N . THR B 1 368 ? 19.667 57.938 17.326 1.00 34.28 365 THR B N 1
ATOM 5300 C CA . THR B 1 368 ? 20.686 57.310 16.437 1.00 34.37 365 THR B CA 1
ATOM 5301 C C . THR B 1 368 ? 21.545 58.330 15.753 1.00 33.85 365 THR B C 1
ATOM 5302 O O . THR B 1 368 ? 22.744 58.206 15.721 1.00 34.63 365 THR B O 1
ATOM 5306 N N . ALA B 1 369 ? 20.910 59.340 15.189 1.00 33.45 366 ALA B N 1
ATOM 5307 C CA . ALA B 1 369 ? 21.589 60.457 14.585 1.00 32.82 366 ALA B CA 1
ATOM 5308 C C . ALA B 1 369 ? 22.535 61.149 15.564 1.00 32.30 366 ALA B C 1
ATOM 5309 O O . ALA B 1 369 ? 23.662 61.507 15.187 1.00 31.44 366 ALA B O 1
ATOM 5311 N N . ARG B 1 370 ? 22.082 61.344 16.803 1.00 32.02 367 ARG B N 1
ATOM 5312 C CA . ARG B 1 370 ? 22.941 61.896 17.865 1.00 32.29 367 ARG B CA 1
ATOM 5313 C C . ARG B 1 370 ? 24.274 61.105 18.019 1.00 32.02 367 ARG B C 1
ATOM 5314 O O . ARG B 1 370 ? 25.365 61.701 18.118 1.00 30.86 367 ARG B O 1
ATOM 5322 N N . ASN B 1 371 ? 24.154 59.781 18.010 1.00 31.51 368 ASN B N 1
ATOM 5323 C CA . ASN B 1 371 ? 25.250 58.873 18.264 1.00 32.46 368 ASN B CA 1
ATOM 5324 C C . ASN B 1 371 ? 26.152 58.775 17.081 1.00 32.66 368 ASN B C 1
ATOM 5325 O O . ASN B 1 371 ? 27.356 58.619 17.233 1.00 32.79 368 ASN B O 1
ATOM 5330 N N . VAL B 1 372 ? 25.589 58.924 15.903 1.00 33.74 369 VAL B N 1
ATOM 5331 C CA . VAL B 1 372 ? 26.376 59.000 14.686 1.00 33.08 369 VAL B CA 1
ATOM 5332 C C . VAL B 1 372 ? 27.230 60.257 14.726 1.00 32.95 369 VAL B C 1
ATOM 5333 O O . VAL B 1 372 ? 28.376 60.209 14.383 1.00 33.66 369 VAL B O 1
ATOM 5337 N N . ALA B 1 373 ? 26.655 61.391 15.093 1.00 33.09 370 ALA B N 1
ATOM 5338 C CA . ALA B 1 373 ? 27.382 62.670 15.178 1.00 33.30 370 ALA B CA 1
ATOM 5339 C C . ALA B 1 373 ? 28.473 62.674 16.236 1.00 33.31 370 ALA B C 1
ATOM 5340 O O . ALA B 1 373 ? 29.559 63.194 16.020 1.00 34.87 370 ALA B O 1
ATOM 5342 N N . ALA B 1 374 ? 28.150 62.111 17.393 1.00 34.08 371 ALA B N 1
ATOM 5343 C CA . ALA B 1 374 ? 29.069 61.930 18.512 1.00 33.56 371 ALA B CA 1
ATOM 5344 C C . ALA B 1 374 ? 30.282 61.091 18.104 1.00 33.65 371 ALA B C 1
ATOM 5345 O O . ALA B 1 374 ? 31.412 61.382 18.527 1.00 34.97 371 ALA B O 1
ATOM 5347 N N . THR B 1 375 ? 30.032 60.065 17.304 1.00 33.54 372 THR B N 1
ATOM 5348 C CA . THR B 1 375 ? 31.075 59.199 16.744 1.00 34.52 372 THR B CA 1
ATOM 5349 C C . THR B 1 375 ? 31.938 59.900 15.668 1.00 35.37 372 THR B C 1
ATOM 5350 O O . THR B 1 375 ? 33.147 59.760 15.673 1.00 36.43 372 THR B O 1
ATOM 5354 N N . LEU B 1 376 ? 31.322 60.650 14.758 1.00 36.08 373 LEU B N 1
ATOM 5355 C CA . LEU B 1 376 ? 32.065 61.542 13.865 1.00 36.20 373 LEU B CA 1
ATOM 5356 C C . LEU B 1 376 ? 32.969 62.497 14.652 1.00 36.66 373 LEU B C 1
ATOM 5357 O O . LEU B 1 376 ? 34.162 62.582 14.370 1.00 36.20 373 LEU B O 1
ATOM 5362 N N . LYS B 1 377 ? 32.425 63.170 15.667 1.00 36.93 374 LYS B N 1
ATOM 5363 C CA . LYS B 1 377 ? 33.247 64.040 16.526 1.00 37.57 374 LYS B CA 1
ATOM 5364 C C . LYS B 1 377 ? 34.421 63.342 17.191 1.00 38.34 374 LYS B C 1
ATOM 5365 O O . LYS B 1 377 ? 35.532 63.900 17.216 1.00 37.69 374 LYS B O 1
ATOM 5371 N N . ALA B 1 378 ? 34.165 62.140 17.740 1.00 38.60 375 ALA B N 1
ATOM 5372 C CA . ALA B 1 378 ? 35.211 61.284 18.300 1.00 39.32 375 ALA B CA 1
ATOM 5373 C C . ALA B 1 378 ? 36.272 60.997 17.244 1.00 40.07 375 ALA B C 1
ATOM 5374 O O . ALA B 1 378 ? 37.428 61.040 17.540 1.00 41.44 375 ALA B O 1
ATOM 5376 N N . GLY B 1 379 ? 35.883 60.688 16.020 1.00 41.05 376 GLY B N 1
ATOM 5377 C CA . GLY B 1 379 ? 36.826 60.508 14.933 1.00 42.52 376 GLY B CA 1
ATOM 5378 C C . GLY B 1 379 ? 37.741 61.706 14.641 1.00 43.52 376 GLY B C 1
ATOM 5379 O O . GLY B 1 379 ? 38.934 61.547 14.461 1.00 43.64 376 GLY B O 1
ATOM 5380 N N . GLN B 1 380 ? 37.185 62.900 14.545 1.00 45.41 377 GLN B N 1
ATOM 5381 C CA . GLN B 1 380 ? 38.000 64.138 14.473 1.00 46.66 377 GLN B CA 1
ATOM 5382 C C . GLN B 1 380 ? 39.124 64.203 15.480 1.00 48.34 377 GLN B C 1
ATOM 5383 O O . GLN B 1 380 ? 40.233 64.611 15.150 1.00 49.07 377 GLN B O 1
ATOM 5389 N N . GLN B 1 381 ? 38.824 63.806 16.709 1.00 49.86 378 GLN B N 1
ATOM 5390 C CA . GLN B 1 381 ? 39.787 63.876 17.796 1.00 51.47 378 GLN B CA 1
ATOM 5391 C C . GLN B 1 381 ? 40.819 62.774 17.733 1.00 51.21 378 GLN B C 1
ATOM 5392 O O . GLN B 1 381 ? 41.746 62.772 18.513 1.00 51.60 378 GLN B O 1
ATOM 5398 N N . LEU B 1 382 ? 40.639 61.808 16.849 1.00 51.53 379 LEU B N 1
ATOM 5399 C CA . LEU B 1 382 ? 41.675 60.852 16.558 1.00 51.80 379 LEU B CA 1
ATOM 5400 C C . LEU B 1 382 ? 42.556 61.496 15.459 1.00 52.41 379 LEU B C 1
ATOM 5401 O O . LEU B 1 382 ? 43.388 60.834 14.809 1.00 53.77 379 LEU B O 1
#